Protein 4M5E (pdb70)

Sequence (405 aa):
TATSDLIESLISYSWDDWQVTRQEARRVIAAIRNDNVPDATIAALDKSGSLIKLFQRVGPPELARSLIASIAGRTTMQRYQARNALIRSLINNPLGTQTDNWIYFPTITFFDICADLADAAGRLGFAAAGATGVASQAIQQGPFSGVGATGVNPTDLPSIAFGDQLKLLNKDPATVTKYSNPLGDLGAYLSQLSPQDKLNQAQTLVGQPISTLFPDAYPGNPPSRAKVMMSAAARKYDLTPQLIGAIILAEQRDQTRDEDAKKDYQAAVSIKSANTSIGLGQVVVSTAIKYELFTDLLGQPVRRGLSRKAVATLLASDEFNIFATARYIRYVANLASQQDLRKLPKTRGAFPSIDLRAYAGNPRRNWPRDNVRALASEYTSRRPWDDNLSPGWPMFVDDAYATFLDLEHH

Structure (mmCIF, N/CA/C/O backbone):
data_4M5E
#
_entry.id   4M5E
#
_cell.length_a   166.995
_cell.length_b   70.128
_cell.length_c   41.940
_cell.angle_alpha   90.00
_cell.angle_beta   90.52
_cell.angle_gamma   90.00
#
_symmetry.space_group_name_H-M   'C 1 2 1'
#
loop_
_entity.id
_entity.type
_entity.pdbx_description
1 polymer 'Uncharacterized protein'
2 non-polymer GLYCEROL
3 non-polymer 'CADMIUM ION'
4 non-polymer 'CALCIUM ION'
5 water water
#
loop_
_atom_site.group_PDB
_atom_site.id
_atom_site.type_symbol
_atom_site.label_atom_id
_atom_site.label_alt_id
_atom_site.label_comp_id
_atom_site.label_asym_id
_atom_site.label_entity_id
_atom_site.label_seq_id
_atom_site.pdbx_PDB_ins_code
_atom_site.Cartn_x
_atom_site.Cartn_y
_atom_site.Cartn_z
_atom_site.occupancy
_atom_site.B_iso_or_equiv
_atom_site.auth_seq_id
_atom_site.auth_comp_id
_atom_site.auth_asym_id
_atom_site.auth_atom_id
_atom_site.pdbx_PDB_model_num
ATOM 1 N N . THR A 1 2 ? 24.276 75.375 18.071 1.00 22.33 2 THR A N 1
ATOM 2 C CA . THR A 1 2 ? 25.348 75.401 17.082 1.00 18.39 2 THR A CA 1
ATOM 3 C C . THR A 1 2 ? 25.766 73.978 16.736 1.00 16.67 2 THR A C 1
ATOM 4 O O . THR A 1 2 ? 25.376 73.031 17.423 1.00 19.71 2 THR A O 1
ATOM 8 N N . ALA A 1 3 ? 26.570 73.830 15.688 1.00 18.57 3 ALA A N 1
ATOM 9 C CA . ALA A 1 3 ? 27.068 72.517 15.302 1.00 19.56 3 ALA A CA 1
ATOM 10 C C . ALA A 1 3 ? 27.868 71.928 16.468 1.00 19.20 3 ALA A C 1
ATOM 11 O O . ALA A 1 3 ? 27.822 70.725 16.735 1.00 19.50 3 ALA A O 1
ATOM 13 N N . THR A 1 4 ? 28.576 72.791 17.187 1.00 21.21 4 THR A N 1
ATOM 14 C CA . THR A 1 4 ? 29.388 72.342 18.312 1.00 18.35 4 THR A CA 1
ATOM 15 C C . THR A 1 4 ? 28.539 71.911 19.503 1.00 18.13 4 THR A C 1
ATOM 16 O O . THR A 1 4 ? 28.808 70.874 20.114 1.00 16.60 4 THR A O 1
ATOM 20 N N . SER A 1 5 ? 27.513 72.686 19.845 1.00 17.29 5 SER A N 1
ATOM 21 C CA . SER A 1 5 ? 26.662 72.283 20.956 1.00 17.52 5 SER A CA 1
ATOM 22 C C . SER A 1 5 ? 25.926 70.992 20.614 1.00 17.94 5 SER A C 1
ATOM 23 O O . SER A 1 5 ? 25.733 70.158 21.488 1.00 17.69 5 SER A O 1
ATOM 26 N N . ASP A 1 6 ? 25.538 70.828 19.342 1.00 18.30 6 ASP A N 1
ATOM 27 C CA . ASP A 1 6 ? 24.873 69.597 18.889 1.00 20.02 6 ASP A CA 1
ATOM 28 C C . ASP A 1 6 ? 25.753 68.393 19.221 1.00 15.08 6 ASP A C 1
ATOM 29 O O . ASP A 1 6 ? 25.291 67.397 19.781 1.00 15.68 6 ASP A O 1
ATOM 34 N N . LEU A 1 7 ? 27.027 68.483 18.849 1.00 15.85 7 LEU A N 1
ATOM 35 C CA . LEU A 1 7 ? 27.974 67.396 19.039 1.00 14.84 7 LEU A CA 1
ATOM 36 C C . LEU A 1 7 ? 28.220 67.155 20.527 1.00 15.24 7 LEU A C 1
ATOM 37 O O . LEU A 1 7 ? 28.230 66.014 20.983 1.00 15.28 7 LEU A O 1
ATOM 42 N N . ILE A 1 8 ? 28.437 68.230 21.279 1.00 13.83 8 ILE A N 1
ATOM 43 C CA . ILE A 1 8 ? 28.706 68.092 22.712 1.00 16.41 8 ILE A CA 1
ATOM 44 C C . ILE A 1 8 ? 27.537 67.426 23.434 1.00 15.86 8 ILE A C 1
ATOM 45 O O . ILE A 1 8 ? 27.745 66.510 24.237 1.00 16.13 8 ILE A O 1
ATOM 50 N N . GLU A 1 9 ? 26.314 67.853 23.128 1.00 15.80 9 GLU A N 1
ATOM 51 C CA . GLU A 1 9 ? 25.149 67.235 23.747 1.00 16.91 9 GLU A CA 1
ATOM 52 C C . GLU A 1 9 ? 25.137 65.733 23.478 1.00 16.33 9 GLU A C 1
ATOM 53 O O . GLU A 1 9 ? 24.867 64.938 24.380 1.00 17.57 9 GLU A O 1
ATOM 59 N N . SER A 1 10 ? 25.478 65.333 22.254 1.00 15.12 10 SER A N 1
ATOM 60 C CA . SER A 1 10 ? 25.540 63.911 21.948 1.00 15.08 10 SER A CA 1
ATOM 61 C C . SER A 1 10 ? 26.640 63.200 22.727 1.00 16.29 10 SER A C 1
ATOM 62 O O . SER A 1 10 ? 26.409 62.141 23.298 1.00 15.90 10 SER A O 1
ATOM 65 N N . LEU A 1 11 ? 27.838 63.786 22.735 1.00 16.35 11 LEU A N 1
ATOM 66 C CA . LEU A 1 11 ? 28.988 63.181 23.403 1.00 13.74 11 LEU A CA 1
ATOM 67 C C . LEU A 1 11 ? 28.807 62.935 24.892 1.00 14.38 11 LEU A C 1
ATOM 68 O O . LEU A 1 11 ? 29.316 61.947 25.411 1.00 16.92 11 LEU A O 1
ATOM 73 N N . ILE A 1 12 ? 28.091 63.820 25.578 1.00 15.23 12 ILE A N 1
ATOM 74 C CA . ILE A 1 12 ? 27.962 63.673 27.029 1.00 16.51 12 ILE A CA 1
ATOM 75 C C . ILE A 1 12 ? 26.685 62.934 27.436 1.00 19.20 12 ILE A C 1
ATOM 76 O O . ILE A 1 12 ? 26.435 62.751 28.623 1.00 21.00 12 ILE A O 1
ATOM 81 N N . SER A 1 13 ? 25.878 62.519 26.463 1.00 17.65 13 SER A N 1
ATOM 82 C CA . SER A 1 13 ? 24.605 61.861 26.776 1.00 18.31 13 SER A CA 1
ATOM 83 C C . SER A 1 13 ? 24.765 60.392 27.164 1.00 20.10 13 SER A C 1
ATOM 84 O O . SER A 1 13 ? 25.776 59.778 26.906 1.00 23.58 13 SER A O 1
ATOM 87 N N . TYR A 1 14 ? 23.740 59.819 27.786 1.00 26.31 14 TYR A N 1
ATOM 88 C CA . TYR A 1 14 ? 23.756 58.396 28.137 1.00 27.44 14 TYR A CA 1
ATOM 89 C C . TYR A 1 14 ? 22.720 57.608 27.310 1.00 30.49 14 TYR A C 1
ATOM 90 O O . TYR A 1 14 ? 21.813 58.207 26.736 1.00 35.68 14 TYR A O 1
ATOM 99 N N . SER A 1 15 ? 22.839 56.278 27.271 1.00 30.43 15 SER A N 1
ATOM 100 C CA . SER A 1 15 ? 21.940 55.442 26.454 1.00 31.27 15 SER A CA 1
ATOM 101 C C . SER A 1 15 ? 21.686 54.046 27.052 1.00 40.05 15 SER A C 1
ATOM 102 O O . SER A 1 15 ? 21.993 53.807 28.224 1.00 33.52 15 SER A O 1
ATOM 105 N N . TRP A 1 16 ? 21.133 53.131 26.247 1.00 39.72 16 TRP A N 1
ATOM 106 C CA . TRP A 1 16 ? 20.959 51.738 26.676 1.00 40.52 16 TRP A CA 1
ATOM 107 C C . TRP A 1 16 ? 22.307 51.215 27.097 1.00 41.84 16 TRP A C 1
ATOM 108 O O . TRP A 1 16 ? 22.481 50.703 28.204 1.00 40.73 16 TRP A O 1
ATOM 119 N N . ASP A 1 17 ? 23.246 51.315 26.165 1.00 39.75 17 ASP A N 1
ATOM 120 C CA . ASP A 1 17 ? 24.656 51.255 26.472 1.00 43.68 17 ASP A CA 1
ATOM 121 C C . ASP A 1 17 ? 24.993 52.654 26.955 1.00 33.14 17 ASP A C 1
ATOM 122 O O . ASP A 1 17 ? 24.107 53.451 27.258 1.00 41.53 17 ASP A O 1
ATOM 127 N N . ASP A 1 18 ? 26.270 52.964 27.004 1.00 40.88 18 ASP A N 1
ATOM 128 C CA . ASP A 1 18 ? 26.715 54.305 27.347 1.00 32.79 18 ASP A CA 1
ATOM 129 C C . ASP A 1 18 ? 26.238 54.937 28.659 1.00 29.10 18 ASP A C 1
ATOM 130 O O . ASP A 1 18 ? 25.379 55.822 28.692 1.00 26.28 18 ASP A O 1
ATOM 135 N N . TRP A 1 19 ? 26.863 54.480 29.731 1.00 24.98 19 TRP A N 1
ATOM 136 C CA . TRP A 1 19 ? 26.581 54.956 31.070 1.00 23.59 19 TRP A CA 1
ATOM 137 C C . TRP A 1 19 ? 27.681 55.852 31.631 1.00 20.52 19 TRP A C 1
ATOM 138 O O . TRP A 1 19 ? 27.777 56.056 32.847 1.00 22.07 19 TRP A O 1
ATOM 149 N N . GLN A 1 20 ? 28.534 56.372 30.763 1.00 20.69 20 GLN A N 1
ATOM 150 C CA . GLN A 1 20 ? 29.612 57.223 31.229 1.00 21.49 20 GLN A CA 1
ATOM 151 C C . GLN A 1 20 ? 30.161 58.085 30.112 1.00 21.62 20 GLN A C 1
ATOM 152 O O . GLN A 1 20 ? 30.123 57.715 28.925 1.00 21.05 20 GLN A O 1
ATOM 158 N N . VAL A 1 21 ? 30.660 59.252 30.493 1.00 19.42 21 VAL A N 1
ATOM 159 C CA . VAL A 1 21 ? 31.433 60.070 29.582 1.00 19.14 21 VAL A CA 1
ATOM 160 C C . VAL A 1 21 ? 32.886 59.623 29.714 1.00 22.02 21 VAL A C 1
ATOM 161 O O . VAL A 1 21 ? 33.531 59.842 30.745 1.00 23.95 21 VAL A O 1
ATOM 165 N N . THR A 1 22 ? 33.387 58.944 28.687 1.00 19.44 22 THR A N 1
ATOM 166 C CA . THR A 1 22 ? 34.703 58.338 28.749 1.00 21.24 22 THR A CA 1
ATOM 167 C C . THR A 1 22 ? 35.757 59.403 28.558 1.00 21.73 22 THR A C 1
ATOM 168 O O . THR A 1 22 ? 35.447 60.538 28.174 1.00 20.62 22 THR A O 1
ATOM 172 N N . ARG A 1 23 ? 37.007 59.036 28.815 1.00 22.82 23 ARG A N 1
ATOM 173 C CA . ARG A 1 23 ? 38.102 59.956 28.590 1.00 22.36 23 ARG A CA 1
ATOM 174 C C . ARG A 1 23 ? 38.152 60.370 27.125 1.00 21.23 23 ARG A C 1
ATOM 175 O O . ARG A 1 23 ? 38.410 61.533 26.819 1.00 22.01 23 ARG A O 1
ATOM 183 N N . GLN A 1 24 ? 37.874 59.446 26.211 1.00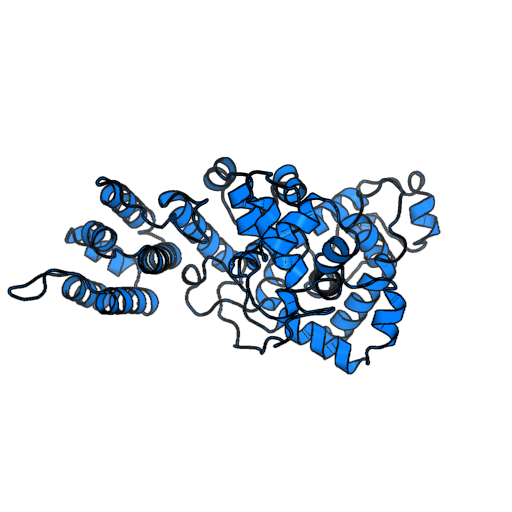 22.22 24 GLN A N 1
ATOM 184 C CA . GLN A 1 24 ? 37.912 59.833 24.802 1.00 24.12 24 GLN A CA 1
ATOM 185 C C . GLN A 1 24 ? 36.760 60.768 24.400 1.00 20.73 24 GLN A C 1
ATOM 186 O O . GLN A 1 24 ? 36.958 61.678 23.597 1.00 20.49 24 GLN A O 1
ATOM 192 N N . GLU A 1 25 ? 35.564 60.538 24.936 1.00 17.94 25 GLU A N 1
ATOM 193 C CA . GLU A 1 25 ? 34.458 61.444 24.689 1.00 17.02 25 GLU A CA 1
ATOM 194 C C . GLU A 1 25 ? 34.782 62.835 25.244 1.00 17.22 25 GLU A C 1
ATOM 195 O O . GLU A 1 25 ? 34.556 63.841 24.581 1.00 15.85 25 GLU A O 1
ATOM 201 N N . ALA A 1 26 ? 35.355 62.892 26.449 1.00 17.03 26 ALA A N 1
ATOM 202 C CA . ALA A 1 26 ? 35.746 64.175 27.020 1.00 17.71 26 ALA A CA 1
ATOM 203 C C . ALA A 1 26 ? 36.786 64.878 26.139 1.00 16.96 26 ALA A C 1
ATOM 204 O O . ALA A 1 26 ? 36.710 66.087 25.913 1.00 17.28 26 ALA A O 1
ATOM 206 N N . ARG A 1 27 ? 37.758 64.125 25.634 1.00 16.15 27 ARG A N 1
ATOM 207 C CA . ARG A 1 27 ? 38.750 64.710 24.749 1.00 20.45 27 ARG A CA 1
ATOM 208 C C . ARG A 1 27 ? 38.074 65.282 23.502 1.00 17.08 27 ARG A C 1
ATOM 209 O O . ARG A 1 27 ? 38.436 66.363 23.033 1.00 17.87 27 ARG A O 1
ATOM 217 N N . ARG A 1 28 ? 37.072 64.576 22.981 1.00 15.99 28 ARG A N 1
ATOM 218 C CA . ARG A 1 28 ? 36.363 65.077 21.804 1.00 17.69 28 ARG A CA 1
ATOM 219 C C . ARG A 1 28 ? 35.589 66.353 22.117 1.00 15.80 28 ARG A C 1
ATOM 220 O O . ARG A 1 28 ? 35.536 67.275 21.299 1.00 16.71 28 ARG A O 1
ATOM 228 N N . VAL A 1 29 ? 34.994 66.411 23.302 1.00 15.40 29 VAL A N 1
ATOM 229 C CA . VAL A 1 29 ? 34.302 67.609 23.727 1.00 15.18 29 VAL A CA 1
ATOM 230 C C . VAL A 1 29 ? 35.264 68.786 23.798 1.00 14.60 29 VAL A C 1
ATOM 231 O O . VAL A 1 29 ? 34.975 69.867 23.303 1.00 15.90 29 VAL A O 1
ATOM 235 N N . ILE A 1 30 ? 36.402 68.569 24.451 1.00 16.04 30 ILE A N 1
ATOM 236 C CA . ILE A 1 30 ? 37.393 69.622 24.584 1.00 16.94 30 ILE A CA 1
ATOM 237 C C . ILE A 1 30 ? 37.866 70.097 23.207 1.00 15.57 30 ILE A C 1
ATOM 238 O O . ILE A 1 30 ? 37.934 71.302 22.951 1.00 17.36 30 ILE A O 1
ATOM 243 N N . ALA A 1 31 ? 38.184 69.160 22.317 1.00 15.90 31 ALA A N 1
ATOM 244 C CA . ALA A 1 31 ? 38.614 69.545 20.974 1.00 18.46 31 ALA A CA 1
ATOM 245 C C . ALA A 1 31 ? 37.524 70.325 20.230 1.00 19.44 31 ALA A C 1
ATOM 246 O O . ALA A 1 31 ? 37.810 71.280 19.492 1.00 18.81 31 ALA A O 1
ATOM 248 N N . ALA A 1 32 ? 36.269 69.925 20.416 1.00 18.03 32 ALA A N 1
ATOM 249 C CA . ALA A 1 32 ? 35.173 70.634 19.772 1.00 18.25 32 ALA A CA 1
ATOM 250 C C . ALA A 1 32 ? 35.070 72.072 20.279 1.00 16.96 32 ALA A C 1
ATOM 251 O O . ALA A 1 32 ? 34.880 72.999 19.491 1.00 18.90 32 ALA A O 1
ATOM 253 N N . ILE A 1 33 ? 35.209 72.259 21.590 1.00 16.93 33 ILE A N 1
ATOM 254 C CA . ILE A 1 33 ? 35.180 73.596 22.172 1.00 16.65 33 ILE A CA 1
ATOM 255 C C . ILE A 1 33 ? 36.295 74.459 21.573 1.00 19.49 33 ILE A C 1
ATOM 256 O O . ILE A 1 33 ? 36.081 75.618 21.217 1.00 19.98 33 ILE A O 1
ATOM 261 N N . ARG A 1 34 ? 37.485 73.884 21.458 1.00 17.95 34 ARG A N 1
ATOM 262 C CA . ARG A 1 34 ? 38.639 74.631 20.979 1.00 18.72 34 ARG A CA 1
ATOM 263 C C . ARG A 1 34 ? 38.582 74.932 19.477 1.00 23.03 34 ARG A C 1
ATOM 264 O O . ARG A 1 34 ? 39.161 75.926 19.015 1.00 24.66 34 ARG A O 1
ATOM 272 N N . ASN A 1 35 ? 37.881 74.085 18.726 1.00 19.87 35 ASN A N 1
ATOM 273 C CA . ASN A 1 35 ? 37.781 74.228 17.275 1.00 21.65 35 ASN A CA 1
ATOM 274 C C . ASN A 1 35 ? 36.605 75.109 16.852 1.00 24.76 35 ASN A C 1
ATOM 275 O O . ASN A 1 35 ? 36.457 75.439 15.668 1.00 27.11 35 ASN A O 1
ATOM 280 N N . ASP A 1 36 ? 35.782 75.484 17.829 1.00 20.21 36 ASP A N 1
ATOM 281 C CA . ASP A 1 36 ? 34.499 76.162 17.611 1.00 21.22 36 ASP A CA 1
ATOM 282 C C . ASP A 1 36 ? 34.676 77.604 17.132 1.00 25.60 36 ASP A C 1
ATOM 283 O O . ASP A 1 36 ? 35.447 78.365 17.718 1.00 26.34 36 ASP A O 1
ATOM 288 N N . ASN A 1 37 ? 33.971 77.980 16.067 1.00 24.55 37 ASN A N 1
ATOM 289 C CA . ASN A 1 37 ? 34.023 79.360 15.582 1.00 27.36 37 ASN A CA 1
ATOM 290 C C . ASN A 1 37 ? 33.031 80.303 16.263 1.00 26.02 37 ASN A C 1
ATOM 291 O O . ASN A 1 37 ? 33.133 81.524 16.125 1.00 28.60 37 ASN A O 1
ATOM 296 N N . VAL A 1 38 ? 32.080 79.742 17.004 1.00 22.65 38 VAL A N 1
ATOM 297 C CA . VAL A 1 38 ? 31.087 80.543 17.715 1.00 22.19 38 VAL A CA 1
ATOM 298 C C . VAL A 1 38 ? 30.946 80.115 19.180 1.00 24.28 38 VAL A C 1
ATOM 299 O O . VAL A 1 38 ? 29.887 79.685 19.615 1.00 21.94 38 VAL A O 1
ATOM 303 N N . PRO A 1 39 ? 32.030 80.245 19.958 1.00 20.75 39 PRO A N 1
ATOM 304 C CA . PRO A 1 39 ? 31.993 79.706 21.325 1.00 21.25 39 PRO A CA 1
ATOM 305 C C . PRO A 1 39 ? 30.921 80.292 22.255 1.00 23.96 39 PRO A C 1
ATOM 306 O O . PRO A 1 39 ? 30.372 79.545 23.058 1.00 22.71 39 PRO A O 1
ATOM 310 N N . ASP A 1 40 ? 30.636 81.590 22.181 1.00 24.50 40 ASP A N 1
ATOM 311 C CA . ASP A 1 40 ? 29.607 82.164 23.042 1.00 24.74 40 ASP A CA 1
ATOM 312 C C . ASP A 1 40 ? 28.247 81.548 22.711 1.00 22.65 40 ASP A C 1
ATOM 313 O O . ASP A 1 40 ? 27.490 81.183 23.602 1.00 22.16 40 ASP A O 1
ATOM 318 N N . ALA A 1 41 ? 27.949 81.440 21.420 1.00 22.73 41 ALA A N 1
ATOM 319 C CA . ALA A 1 41 ? 26.692 80.849 20.969 1.00 24.52 41 ALA A CA 1
ATOM 320 C C . ALA A 1 41 ? 26.562 79.412 21.457 1.00 24.00 41 ALA A C 1
ATOM 321 O O . ALA A 1 41 ? 25.479 78.967 21.864 1.00 23.35 41 ALA A O 1
ATOM 323 N N . THR A 1 42 ? 27.676 78.686 21.430 1.00 20.49 42 THR A N 1
ATOM 324 C CA . THR A 1 42 ? 27.673 77.303 21.880 1.00 19.78 42 THR A CA 1
ATOM 325 C C . THR A 1 42 ? 27.350 77.192 23.370 1.00 21.64 42 THR A C 1
ATOM 326 O O . THR A 1 42 ? 26.541 76.356 23.785 1.00 19.15 42 THR A O 1
ATOM 330 N N . ILE A 1 43 ? 27.990 78.030 24.179 1.00 20.64 43 ILE A N 1
ATOM 331 C CA . ILE A 1 43 ? 27.728 78.043 25.610 1.00 19.91 43 ILE A CA 1
ATOM 332 C C . ILE A 1 43 ? 26.279 78.436 25.906 1.00 23.48 43 ILE A C 1
ATOM 333 O O . ILE A 1 43 ? 25.631 77.818 26.734 1.00 22.42 43 ILE A O 1
ATOM 338 N N . ALA A 1 44 ? 25.775 79.448 25.207 1.00 24.43 44 ALA A N 1
ATOM 339 C CA . ALA A 1 44 ? 24.380 79.853 25.347 1.00 25.91 44 ALA A CA 1
ATOM 340 C C . ALA A 1 44 ? 23.428 78.689 25.088 1.00 23.83 44 ALA A C 1
ATOM 341 O O . ALA A 1 44 ? 22.486 78.471 25.849 1.00 24.22 44 ALA A O 1
ATOM 343 N N . ALA A 1 45 ? 23.688 77.949 24.014 1.00 24.07 45 ALA A N 1
ATOM 344 C CA . ALA A 1 45 ? 22.843 76.817 23.632 1.00 21.86 45 ALA A CA 1
ATOM 345 C C . ALA A 1 45 ? 22.877 75.711 24.674 1.00 25.10 45 ALA A C 1
ATOM 346 O O . ALA A 1 45 ? 21.838 75.150 25.031 1.00 25.55 45 ALA A O 1
ATOM 348 N N . LEU A 1 46 ? 24.073 75.394 25.165 1.00 20.51 46 LEU A N 1
ATOM 349 C CA . LEU A 1 46 ? 24.213 74.360 26.181 1.00 20.98 46 LEU A CA 1
ATOM 350 C C . LEU A 1 46 ? 23.491 74.738 27.468 1.00 23.29 46 LEU A C 1
ATOM 351 O O . LEU A 1 46 ? 22.855 73.901 28.102 1.00 25.81 46 LEU A O 1
ATOM 356 N N . ASP A 1 47 ? 23.593 76.005 27.852 1.00 24.71 47 ASP A N 1
ATOM 357 C CA . ASP A 1 47 ? 22.934 76.480 29.060 1.00 27.37 47 ASP A CA 1
ATOM 358 C C . ASP A 1 47 ? 21.418 76.405 28.892 1.00 29.22 47 ASP A C 1
ATOM 359 O O . ASP A 1 47 ? 20.703 75.951 29.788 1.00 28.97 47 ASP A O 1
ATOM 364 N N . LYS A 1 48 ? 20.928 76.825 27.730 1.00 26.46 48 LYS A N 1
ATOM 365 C CA . LYS A 1 48 ? 19.488 76.830 27.477 1.00 29.81 48 LYS A CA 1
ATOM 366 C C . LYS A 1 48 ? 18.879 75.425 27.551 1.00 31.29 48 LYS A C 1
ATOM 367 O O . LYS A 1 48 ? 17.720 75.265 27.938 1.00 32.58 48 LYS A O 1
ATOM 373 N N . SER A 1 49 ? 19.656 74.410 27.177 1.00 28.43 49 SER A N 1
ATOM 374 C CA . SER A 1 49 ? 19.166 73.029 27.148 1.00 23.79 49 SER A CA 1
ATOM 375 C C . SER A 1 49 ? 19.422 72.300 28.466 1.00 24.92 49 SER A C 1
ATOM 376 O O . SER A 1 49 ? 19.122 71.108 28.594 1.00 28.79 49 SER A O 1
ATOM 379 N N . GLY A 1 50 ? 19.978 73.014 29.440 1.00 25.11 50 GLY A N 1
ATOM 380 C CA . GLY A 1 50 ? 20.340 72.427 30.717 1.00 27.46 50 GLY A CA 1
ATOM 381 C C . GLY A 1 50 ? 21.542 71.499 30.641 1.00 30.25 50 GLY A C 1
ATOM 382 O O . GLY A 1 50 ? 21.771 70.693 31.545 1.00 35.04 50 GLY A O 1
ATOM 383 N N . SER A 1 51 ? 22.320 71.614 29.571 1.00 24.33 51 SER A N 1
ATOM 384 C CA . SER A 1 51 ? 23.445 70.703 29.337 1.00 22.92 51 SER A CA 1
ATOM 385 C C . SER A 1 51 ? 24.780 71.236 29.843 1.00 24.58 51 SER A C 1
ATOM 386 O O . SER A 1 51 ? 25.758 70.497 29.905 1.00 22.32 51 SER A O 1
ATOM 389 N N . LEU A 1 52 ? 24.824 72.516 30.193 1.00 23.64 52 LEU A N 1
ATOM 390 C CA . LEU A 1 52 ? 26.083 73.128 30.618 1.00 24.05 52 LEU A CA 1
ATOM 391 C C . LEU A 1 52 ? 26.550 72.583 31.972 1.00 20.90 52 LEU A C 1
ATOM 392 O O . LEU A 1 52 ? 27.707 72.184 32.131 1.00 20.93 52 LEU A O 1
ATOM 397 N N . ILE A 1 53 ? 25.651 72.545 32.954 1.00 22.08 53 ILE A N 1
ATOM 398 C CA . ILE A 1 53 ? 26.022 71.994 34.256 1.00 19.10 53 ILE A CA 1
ATOM 399 C C . ILE A 1 53 ? 26.406 70.512 34.129 1.00 21.10 53 ILE A C 1
ATOM 400 O O . ILE A 1 53 ? 27.378 70.055 34.742 1.00 21.78 53 ILE A O 1
ATOM 405 N N . LYS A 1 54 ? 25.656 69.778 33.309 1.00 22.20 54 LYS A N 1
ATOM 406 C CA . LYS A 1 54 ? 25.950 68.371 33.053 1.00 22.82 54 LYS A CA 1
ATOM 407 C C . LYS A 1 54 ? 27.332 68.186 32.438 1.00 20.70 54 LYS A C 1
ATOM 408 O O . LYS A 1 54 ? 28.042 67.236 32.764 1.00 20.37 54 LYS A O 1
ATOM 414 N N . LEU A 1 55 ? 27.696 69.084 31.532 1.00 20.11 55 LEU A N 1
ATOM 415 C CA . LEU A 1 55 ? 29.017 69.047 30.912 1.00 18.56 55 LEU A CA 1
ATOM 416 C C . LEU A 1 55 ? 30.115 69.114 31.973 1.00 19.19 55 LEU A C 1
ATOM 417 O O . LEU A 1 55 ? 31.050 68.309 31.981 1.00 19.09 55 LEU A O 1
ATOM 422 N N . PHE A 1 56 ? 29.998 70.072 32.882 1.00 19.89 56 PHE A N 1
ATOM 423 C CA . PHE A 1 56 ? 31.035 70.237 33.896 1.00 19.81 56 PHE A CA 1
ATOM 424 C C . PHE A 1 56 ? 31.053 69.053 34.864 1.00 19.97 56 PHE A C 1
ATOM 425 O O . PHE A 1 56 ? 32.116 68.579 35.258 1.00 23.29 56 PHE A O 1
ATOM 433 N N . GLN A 1 57 ? 29.879 68.543 35.214 1.00 18.64 57 GLN A N 1
ATOM 434 C CA . GLN A 1 57 ? 29.813 67.423 36.148 1.00 21.12 57 GLN A CA 1
ATOM 435 C C . GLN A 1 57 ? 30.338 66.116 35.579 1.00 20.41 57 GLN A C 1
ATOM 436 O O . GLN A 1 57 ? 30.897 65.290 36.307 1.00 27.11 57 GLN A O 1
ATOM 442 N N . ARG A 1 58 ? 30.146 65.926 34.276 1.00 21.02 58 ARG A N 1
ATOM 443 C CA . ARG A 1 58 ? 30.387 64.623 33.653 1.00 21.66 58 ARG A CA 1
ATOM 444 C C . ARG A 1 58 ? 31.788 64.440 33.117 1.00 21.30 58 ARG A C 1
ATOM 445 O O . ARG A 1 58 ? 32.204 63.314 32.842 1.00 24.79 58 ARG A O 1
ATOM 453 N N . VAL A 1 59 ? 32.521 65.540 32.969 1.00 21.95 59 VAL A N 1
ATOM 454 C CA . VAL A 1 59 ? 33.922 65.451 32.571 1.00 24.14 59 VAL A CA 1
ATOM 455 C C . VAL A 1 59 ? 34.767 65.328 33.840 1.00 31.56 59 VAL A C 1
ATOM 456 O O . VAL A 1 59 ? 35.054 66.311 34.523 1.00 30.29 59 VAL A O 1
ATOM 460 N N . GLY A 1 60 ? 35.141 64.094 34.157 1.00 38.11 60 GLY A N 1
ATOM 461 C CA . GLY A 1 60 ? 35.545 63.742 35.510 1.00 39.53 60 GLY A CA 1
ATOM 462 C C . GLY A 1 60 ? 37.003 63.879 35.906 1.00 36.75 60 GLY A C 1
ATOM 463 O O . GLY A 1 60 ? 37.316 64.550 36.894 1.00 46.93 60 GLY A O 1
ATOM 464 N N . PRO A 1 61 ? 37.912 63.238 35.158 1.00 35.34 61 PRO A N 1
ATOM 465 C CA . PRO A 1 61 ? 39.295 63.258 35.641 1.00 30.29 61 PRO A CA 1
ATOM 466 C C . PRO A 1 61 ? 39.778 64.698 35.695 1.00 28.82 61 PRO A C 1
ATOM 467 O O . PRO A 1 61 ? 39.546 65.437 34.749 1.00 24.32 61 PRO A O 1
ATOM 471 N N . PRO A 1 62 ? 40.415 65.103 36.800 1.00 28.31 62 PRO A N 1
ATOM 472 C CA . PRO A 1 62 ? 40.872 66.489 36.922 1.00 25.73 62 PRO A CA 1
ATOM 473 C C . PRO A 1 62 ? 41.689 66.983 35.729 1.00 22.65 62 PRO A C 1
ATOM 474 O O . PRO A 1 62 ? 41.554 68.155 35.384 1.00 23.61 62 PRO A O 1
ATOM 478 N N . GLU A 1 63 ? 42.524 66.145 35.120 1.00 21.16 63 GLU A N 1
ATOM 479 C CA . GLU A 1 63 ? 43.333 66.633 34.008 1.00 22.70 63 GLU A CA 1
ATOM 480 C C . GLU A 1 63 ? 42.443 67.049 32.840 1.00 21.61 63 GLU A C 1
ATOM 481 O O . GLU A 1 63 ? 42.740 68.002 32.129 1.00 21.32 63 GLU A O 1
ATOM 487 N N . LEU A 1 64 ? 41.325 66.356 32.657 1.00 20.09 64 LEU A N 1
ATOM 488 C CA . LEU A 1 64 ? 40.418 66.719 31.578 1.00 19.64 64 LEU A CA 1
ATOM 489 C C . LEU A 1 64 ? 39.502 67.867 31.985 1.00 18.68 64 LEU A C 1
ATOM 490 O O . LEU A 1 64 ? 39.162 68.711 31.166 1.00 19.25 64 LEU A O 1
ATOM 495 N N . ALA A 1 65 ? 39.095 67.898 33.250 1.00 17.99 65 ALA A N 1
ATOM 496 C CA . ALA A 1 65 ? 38.359 69.040 33.774 1.00 18.45 65 ALA A CA 1
ATOM 497 C C . ALA A 1 65 ? 39.149 70.341 33.568 1.00 17.97 65 ALA A C 1
ATOM 498 O O . ALA A 1 65 ? 38.578 71.369 33.185 1.00 18.55 65 ALA A O 1
ATOM 500 N N . ARG A 1 66 ? 40.449 70.297 33.843 1.00 19.57 66 ARG A N 1
ATOM 501 C CA . ARG A 1 66 ? 41.297 71.470 33.629 1.00 17.28 66 ARG A CA 1
ATOM 502 C C . ARG A 1 66 ? 41.259 71.935 32.178 1.00 14.99 66 ARG A C 1
ATOM 503 O O . ARG A 1 66 ? 41.073 73.119 31.902 1.00 16.43 66 ARG A O 1
ATOM 511 N N . SER A 1 67 ? 41.440 71.005 31.251 1.00 18.02 67 SER A N 1
ATOM 512 C CA . SER A 1 67 ? 41.414 71.345 29.826 1.00 17.31 67 SER A CA 1
ATOM 513 C C . SER A 1 67 ? 40.071 71.938 29.421 1.00 17.06 67 SER A C 1
ATOM 514 O O . SER A 1 67 ? 40.005 72.945 28.704 1.00 16.85 67 SER A O 1
ATOM 517 N N . LEU A 1 68 ? 38.993 71.305 29.881 1.00 15.11 68 LEU A N 1
ATOM 518 C CA . LEU A 1 68 ? 37.644 71.781 29.587 1.00 16.53 68 LEU A CA 1
ATOM 519 C C . LEU A 1 68 ? 37.399 73.191 30.114 1.00 15.99 68 LEU A C 1
ATOM 520 O O . LEU A 1 68 ? 36.935 74.080 29.390 1.00 15.77 68 LEU A O 1
ATOM 525 N N . ILE A 1 69 ? 37.711 73.396 31.391 1.00 16.88 69 ILE A N 1
ATOM 526 C CA . ILE A 1 69 ? 37.429 74.663 32.039 1.00 14.67 69 ILE A CA 1
ATOM 527 C C . ILE A 1 69 ? 38.318 75.771 31.486 1.00 15.53 69 ILE A C 1
ATOM 528 O O . ILE A 1 69 ? 37.856 76.874 31.236 1.00 16.33 69 ILE A O 1
ATOM 533 N N . ALA A 1 70 ? 39.598 75.472 31.300 1.00 16.14 70 ALA A N 1
ATOM 534 C CA . ALA A 1 70 ? 40.510 76.462 30.725 1.00 16.22 70 ALA A CA 1
ATOM 535 C C . ALA A 1 70 ? 40.047 76.857 29.320 1.00 16.00 70 ALA A C 1
ATOM 536 O O . ALA A 1 70 ? 40.061 78.031 28.958 1.00 17.23 70 ALA A O 1
ATOM 538 N N . SE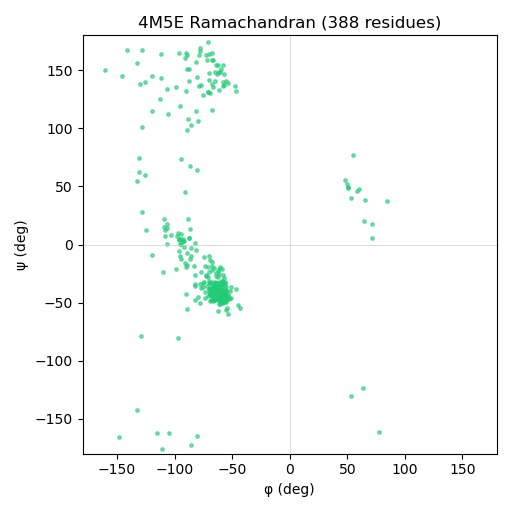R A 1 71 ? 39.621 75.871 28.533 1.00 15.97 71 SER A N 1
ATOM 539 C CA . SER A 1 71 ? 39.166 76.140 27.169 1.00 17.12 71 SER A CA 1
ATOM 540 C C . SER A 1 71 ? 37.908 77.008 27.156 1.00 17.09 71 SER A C 1
ATOM 541 O O . SER A 1 71 ? 37.829 77.998 26.423 1.00 20.33 71 SER A O 1
ATOM 544 N N . ILE A 1 72 ? 36.931 76.655 27.985 1.00 15.11 72 ILE A N 1
ATOM 545 C CA . ILE A 1 72 ? 35.699 77.424 28.023 1.00 17.29 72 ILE A CA 1
ATOM 546 C C . ILE A 1 72 ? 35.939 78.834 28.558 1.00 20.50 72 ILE A C 1
ATOM 547 O O . ILE A 1 72 ? 35.450 79.808 27.989 1.00 20.88 72 ILE A O 1
ATOM 552 N N . ALA A 1 73 ? 36.702 78.952 29.641 1.00 20.04 73 ALA A N 1
ATOM 553 C CA . ALA A 1 73 ? 37.018 80.271 30.175 1.00 18.99 73 ALA A CA 1
ATOM 554 C C . ALA A 1 73 ? 37.758 81.110 29.129 1.00 21.86 73 ALA A C 1
ATOM 555 O O . ALA A 1 73 ? 37.490 82.301 28.968 1.00 24.72 73 ALA A O 1
ATOM 557 N N . GLY A 1 74 ? 38.672 80.475 28.403 1.00 20.79 74 GLY A N 1
ATOM 558 C CA . GLY A 1 74 ? 39.485 81.167 27.420 1.00 23.45 74 GLY A CA 1
ATOM 559 C C . GLY A 1 74 ? 38.692 81.669 26.223 1.00 32.10 74 GLY A C 1
ATOM 560 O O . GLY A 1 74 ? 38.960 82.766 25.719 1.00 33.19 74 GLY A O 1
ATOM 561 N N . ARG A 1 75 ? 37.714 80.878 25.776 1.00 25.01 75 ARG A N 1
ATOM 562 C CA . ARG A 1 75 ? 36.999 81.154 24.523 1.00 26.46 75 ARG A CA 1
ATOM 563 C C . ARG A 1 75 ? 35.772 82.056 24.717 1.00 25.39 75 ARG A C 1
ATOM 564 O O . ARG A 1 75 ? 35.260 82.619 23.748 1.00 29.07 75 ARG A O 1
ATOM 572 N N . THR A 1 76 ? 35.292 82.185 25.951 1.00 21.16 76 THR A N 1
ATOM 573 C CA . THR A 1 76 ? 34.047 82.921 26.186 1.00 22.88 76 THR A CA 1
ATOM 574 C C . THR A 1 76 ? 34.261 84.410 26.423 1.00 25.16 76 THR A C 1
ATOM 575 O O . THR A 1 76 ? 35.311 84.836 26.910 1.00 26.12 76 THR A O 1
ATOM 579 N N . THR A 1 77 ? 33.255 85.194 26.054 1.00 25.27 77 THR A N 1
ATOM 580 C CA . THR A 1 77 ? 33.223 86.624 26.316 1.00 28.69 77 THR A CA 1
ATOM 581 C C . THR A 1 77 ? 31.892 86.976 26.967 1.00 30.00 77 THR A C 1
ATOM 582 O O . THR A 1 77 ? 31.798 87.139 28.183 1.00 27.55 77 THR A O 1
ATOM 586 N N . MET A 1 78 ? 30.852 87.064 26.146 1.00 25.98 78 MET A N 1
ATOM 587 C CA . MET A 1 78 ? 29.532 87.448 26.624 1.00 28.88 78 MET A CA 1
ATOM 588 C C . MET A 1 78 ? 28.873 86.375 27.493 1.00 26.49 78 MET A C 1
ATOM 589 O O . MET A 1 78 ? 27.994 86.680 28.293 1.00 30.09 78 MET A O 1
ATOM 594 N N . GLN A 1 79 ? 29.293 85.122 27.328 1.00 29.59 79 GLN A N 1
ATOM 595 C CA . GLN A 1 79 ? 28.709 84.013 28.095 1.00 25.36 79 GLN A CA 1
ATOM 596 C C . GLN A 1 79 ? 29.626 83.569 29.235 1.00 27.08 79 GLN A C 1
ATOM 597 O O . GLN A 1 79 ? 29.374 82.561 29.892 1.00 28.61 79 GLN A O 1
ATOM 603 N N . ARG A 1 80 ? 30.682 84.344 29.459 1.00 25.17 80 ARG A N 1
ATOM 604 C CA . ARG A 1 80 ? 31.635 84.134 30.549 1.00 28.82 80 ARG A CA 1
ATOM 605 C C . ARG A 1 80 ? 30.915 83.831 31.876 1.00 28.48 80 ARG A C 1
ATOM 606 O O . ARG A 1 80 ? 31.188 82.821 32.534 1.00 27.04 80 ARG A O 1
ATOM 614 N N . TYR A 1 81 ? 29.970 84.685 32.254 1.00 25.64 81 TYR A N 1
ATOM 615 C CA . TYR A 1 81 ? 29.269 84.551 33.533 1.00 29.15 81 TYR A CA 1
ATOM 616 C C . TYR A 1 81 ? 28.391 83.305 33.604 1.00 26.86 81 TYR A C 1
ATOM 617 O O . TYR A 1 81 ? 28.300 82.666 34.652 1.00 21.83 81 TYR A O 1
ATOM 626 N N . GLN A 1 82 ? 27.730 82.977 32.496 1.00 25.29 82 GLN A N 1
ATOM 627 C CA . GLN A 1 82 ? 26.899 81.772 32.436 1.00 28.06 82 GLN A CA 1
ATOM 628 C C . GLN A 1 82 ? 27.747 80.524 32.655 1.00 22.05 82 GLN A C 1
ATOM 629 O O . GLN A 1 82 ? 27.371 79.614 33.399 1.00 21.41 82 GLN A O 1
ATOM 635 N N . ALA A 1 83 ? 28.909 80.482 32.014 1.00 21.87 83 ALA A N 1
ATOM 636 C CA . ALA A 1 83 ? 29.800 79.344 32.193 1.00 22.16 83 ALA A CA 1
ATOM 637 C C . ALA A 1 83 ? 30.272 79.240 33.642 1.00 20.29 83 ALA A C 1
ATOM 638 O O . ALA A 1 83 ? 30.305 78.145 34.223 1.00 17.99 83 ALA A O 1
ATOM 640 N N . ARG A 1 84 ? 30.657 80.376 34.218 1.00 17.99 84 ARG A N 1
ATOM 641 C CA . ARG A 1 84 ? 31.176 80.399 35.579 1.00 17.98 84 ARG A CA 1
ATOM 642 C C . ARG A 1 84 ? 30.095 79.924 36.553 1.00 17.25 84 ARG A C 1
ATOM 643 O O . ARG A 1 84 ? 30.365 79.114 37.440 1.00 18.12 84 ARG A O 1
ATOM 651 N N . ASN A 1 85 ? 28.885 80.443 36.372 1.00 19.83 85 ASN A N 1
ATOM 652 C CA . ASN A 1 85 ? 27.758 80.061 37.216 1.00 21.06 85 ASN A CA 1
ATOM 653 C C . ASN A 1 85 ? 27.445 78.573 37.110 1.00 19.38 85 ASN A C 1
ATOM 654 O O . ASN A 1 85 ? 27.192 77.920 38.123 1.00 19.46 85 ASN A O 1
ATOM 659 N N . ALA A 1 86 ? 27.500 78.027 35.898 1.00 19.28 86 ALA A N 1
ATOM 660 C CA . ALA A 1 86 ? 27.230 76.601 35.716 1.00 19.23 86 ALA A CA 1
ATOM 661 C C . ALA A 1 86 ? 28.323 75.766 36.362 1.00 20.35 86 ALA A C 1
ATOM 662 O O . ALA A 1 86 ? 28.053 74.724 36.954 1.00 20.48 86 ALA A O 1
ATOM 664 N N . LEU A 1 87 ? 29.572 76.216 36.239 1.00 18.04 87 LEU A N 1
ATOM 665 C CA . LEU A 1 87 ? 30.672 75.531 36.901 1.00 16.80 87 LEU A CA 1
ATOM 666 C C . LEU A 1 87 ? 30.445 75.513 38.414 1.00 18.93 87 LEU A C 1
ATOM 667 O O . LEU A 1 87 ? 30.567 74.473 39.063 1.00 18.48 87 LEU A O 1
ATOM 672 N N . ILE A 1 88 ? 30.114 76.666 38.981 1.00 18.40 88 ILE A N 1
ATOM 673 C CA . ILE A 1 88 ? 29.842 76.724 40.409 1.00 19.34 88 ILE A CA 1
ATOM 674 C C . ILE A 1 88 ? 28.743 75.737 40.831 1.00 18.80 88 ILE A C 1
ATOM 675 O O . ILE A 1 88 ? 28.925 74.982 41.786 1.00 20.50 88 ILE A O 1
ATOM 680 N N . ARG A 1 89 ? 27.636 75.722 40.100 1.00 19.57 89 ARG A N 1
ATOM 681 C CA . ARG A 1 89 ? 26.521 74.831 40.447 1.00 19.67 89 ARG A CA 1
ATOM 682 C C . ARG A 1 89 ? 26.967 73.378 40.328 1.00 21.45 89 ARG A C 1
ATOM 683 O O . ARG A 1 89 ? 26.545 72.519 41.099 1.00 22.31 89 ARG A O 1
ATOM 691 N N . SER A 1 90 ? 27.855 73.106 39.377 1.00 18.87 90 SER A N 1
ATOM 692 C CA . SER A 1 90 ? 28.284 71.735 39.106 1.00 19.66 90 SER A CA 1
ATOM 693 C C . SER A 1 90 ? 29.095 71.129 40.242 1.00 21.27 90 SER A C 1
ATOM 694 O O . SER A 1 90 ? 29.197 69.908 40.338 1.00 26.31 90 SER A O 1
ATOM 697 N N . LEU A 1 91 ? 29.683 71.979 41.084 1.00 21.29 91 LEU A N 1
ATOM 698 C CA . LEU A 1 91 ? 30.566 71.525 42.157 1.00 20.81 91 LEU A CA 1
ATOM 699 C C . LEU A 1 91 ? 29.829 71.173 43.452 1.00 23.29 91 LEU A C 1
ATOM 700 O O . LEU A 1 91 ? 30.449 70.861 44.466 1.00 22.19 91 LEU A O 1
ATOM 705 N N . ILE A 1 92 ? 28.504 71.209 43.414 1.00 23.06 92 ILE A N 1
ATOM 706 C CA . ILE A 1 92 ? 27.717 70.977 44.628 1.00 20.92 92 ILE A CA 1
ATOM 707 C C . ILE A 1 92 ? 27.981 69.609 45.270 1.00 21.88 92 ILE A C 1
ATOM 708 O O . ILE A 1 92 ? 27.895 69.477 46.487 1.00 23.53 92 ILE A O 1
ATOM 713 N N . ASN A 1 93 ? 28.309 68.587 44.484 1.00 23.61 93 ASN A N 1
ATOM 714 C CA . ASN A 1 93 ? 28.635 67.291 45.091 1.00 22.28 93 ASN A CA 1
ATOM 715 C C . ASN A 1 93 ? 30.121 67.146 45.453 1.00 33.49 93 ASN A C 1
ATOM 716 O O . ASN A 1 93 ? 30.637 66.031 45.589 1.00 29.21 93 ASN A O 1
ATOM 721 N N . ASN A 1 94 ? 30.790 68.290 45.599 1.00 31.52 94 ASN A N 1
ATOM 722 C CA . ASN A 1 94 ? 32.141 68.358 46.170 1.00 36.17 94 ASN A CA 1
ATOM 723 C C . ASN A 1 94 ? 33.224 67.578 45.435 1.00 37.49 94 ASN A C 1
ATOM 724 O O . ASN A 1 94 ? 34.003 66.861 46.066 1.00 41.75 94 ASN A O 1
ATOM 729 N N . PRO A 1 95 ? 33.296 67.722 44.104 1.00 31.60 95 PRO A N 1
ATOM 730 C CA . PRO A 1 95 ? 34.359 67.027 43.365 1.00 29.82 95 PRO A CA 1
ATOM 731 C C . PRO A 1 95 ? 35.725 67.607 43.708 1.00 34.40 95 PRO A C 1
ATOM 732 O O . PRO A 1 95 ? 35.810 68.694 44.277 1.00 32.67 95 PRO A O 1
ATOM 736 N N . LEU A 1 96 ? 36.786 66.892 43.358 1.00 35.77 96 LEU A N 1
ATOM 737 C CA . LEU A 1 96 ? 38.122 67.450 43.484 1.00 37.92 96 LEU A CA 1
ATOM 738 C C . LEU A 1 96 ? 38.221 68.636 42.537 1.00 36.78 96 LEU A C 1
ATOM 739 O O . LEU A 1 96 ? 38.979 69.582 42.767 1.00 28.87 96 LEU A O 1
ATOM 744 N N . GLY A 1 97 ? 37.427 68.581 41.474 1.00 30.15 97 GLY A N 1
ATOM 745 C CA . GLY A 1 97 ? 37.475 69.585 40.435 1.00 31.40 97 GLY A CA 1
ATOM 746 C C . GLY A 1 97 ? 38.823 69.560 39.762 1.00 32.27 97 GLY A C 1
ATOM 747 O O . GLY A 1 97 ? 39.271 68.527 39.258 1.00 30.39 97 GLY A O 1
ATOM 748 N N . THR A 1 98 ? 39.491 70.705 39.773 1.00 24.28 98 THR A N 1
ATOM 749 C CA . THR A 1 98 ? 40.763 70.829 39.108 1.00 23.22 98 THR A CA 1
ATOM 750 C C . THR A 1 98 ? 41.904 70.873 40.123 1.00 20.38 98 THR A C 1
ATOM 751 O O . THR A 1 98 ? 43.058 70.973 39.744 1.00 21.20 98 THR A O 1
ATOM 755 N N . GLN A 1 99 ? 41.573 70.785 41.408 1.00 20.36 99 GLN A N 1
ATOM 756 C CA . GLN A 1 99 ? 42.571 71.027 42.451 1.00 20.54 99 GLN A CA 1
ATOM 757 C C . GLN A 1 99 ? 43.379 69.784 42.808 1.00 19.28 99 GLN A C 1
ATOM 758 O O . GLN A 1 99 ? 43.278 69.250 43.915 1.00 24.12 99 GLN A O 1
ATOM 764 N N . THR A 1 100 ? 44.196 69.337 41.860 1.00 19.53 100 THR A N 1
ATOM 765 C CA . THR A 1 100 ? 45.067 68.185 42.067 1.00 21.69 100 THR A CA 1
ATOM 766 C C . THR A 1 100 ? 46.406 68.421 41.400 1.00 23.87 100 THR A C 1
ATOM 767 O O . THR A 1 100 ? 46.546 69.339 40.591 1.00 22.77 100 THR A O 1
ATOM 771 N N . ASP A 1 101 ? 47.384 67.579 41.728 1.00 24.68 101 ASP A N 1
ATOM 772 C CA . ASP A 1 101 ? 48.686 67.605 41.072 1.00 28.00 101 ASP A CA 1
ATOM 773 C C . ASP A 1 101 ? 49.321 68.991 41.104 1.00 26.45 101 ASP A C 1
ATOM 774 O O . ASP A 1 101 ? 49.383 69.631 42.154 1.00 24.63 101 ASP A O 1
ATOM 779 N N . ASN A 1 102 ? 49.786 69.456 39.948 1.00 24.18 102 ASN A N 1
ATOM 780 C CA . ASN A 1 102 ? 50.469 70.744 39.866 1.00 21.43 102 ASN A CA 1
ATOM 781 C C . ASN A 1 102 ? 49.561 71.891 40.303 1.00 20.67 102 ASN A C 1
ATOM 782 O O . ASN A 1 102 ? 50.033 72.974 40.631 1.00 20.99 102 ASN A O 1
ATOM 787 N N . TRP A 1 103 ? 48.253 71.647 40.301 1.00 19.40 103 TRP A N 1
ATOM 788 C CA . TRP A 1 103 ? 47.264 72.700 40.505 1.00 18.71 103 TRP A CA 1
ATOM 789 C C . TRP A 1 103 ? 46.570 72.584 41.865 1.00 18.55 103 TRP A C 1
ATOM 790 O O . TRP A 1 103 ? 45.493 73.127 42.077 1.00 20.90 103 TRP A O 1
ATOM 801 N N . ILE A 1 104 ? 47.224 71.904 42.798 1.00 19.58 104 ILE A N 1
ATOM 802 C CA . ILE A 1 104 ? 46.622 71.650 44.104 1.00 20.15 104 ILE A CA 1
ATOM 803 C C . ILE A 1 104 ? 46.477 72.927 44.948 1.00 20.53 104 ILE A C 1
ATOM 804 O O . ILE A 1 104 ? 45.756 72.951 45.948 1.00 22.35 104 ILE A O 1
ATOM 809 N N . TYR A 1 105 ? 47.138 74.000 44.522 1.00 20.21 105 TYR A N 1
ATOM 810 C CA . TYR A 1 105 ? 47.071 75.271 45.241 1.00 19.67 105 TYR A CA 1
ATOM 811 C C . TYR A 1 105 ? 46.045 76.239 44.676 1.00 19.14 105 TYR A C 1
ATOM 812 O O . TYR A 1 105 ? 45.914 77.365 45.158 1.00 22.01 105 TYR A O 1
ATOM 821 N N . PHE A 1 106 ? 45.280 75.785 43.679 1.00 18.23 106 PHE A N 1
ATOM 822 C CA . PHE A 1 106 ? 44.226 76.610 43.096 1.00 19.17 106 PHE A CA 1
ATOM 823 C C . PHE A 1 106 ? 42.863 75.939 43.263 1.00 21.07 106 PHE A C 1
ATOM 824 O O . PHE A 1 106 ? 42.630 74.873 42.701 1.00 21.30 106 PHE A O 1
ATOM 832 N N . PRO A 1 107 ? 41.966 76.563 44.037 1.00 19.68 107 PRO A N 1
ATOM 833 C CA . PRO A 1 107 ? 40.587 76.060 44.067 1.00 18.25 107 PRO A CA 1
ATOM 834 C C . PRO A 1 107 ? 40.023 76.082 42.655 1.00 18.40 107 PRO A C 1
ATOM 835 O O . PRO A 1 107 ? 40.455 76.880 41.823 1.00 18.89 107 PRO A O 1
ATOM 839 N N . THR A 1 108 ? 39.045 75.223 42.390 1.00 18.67 108 THR A N 1
ATOM 840 C CA . THR A 1 108 ? 38.513 75.093 41.037 1.00 18.48 108 THR A CA 1
ATOM 841 C C . THR A 1 108 ? 37.992 76.413 40.459 1.00 18.69 108 THR A C 1
ATOM 842 O O . THR A 1 108 ? 38.254 76.726 39.292 1.00 17.20 108 THR A O 1
ATOM 846 N N . ILE A 1 109 ? 37.252 77.193 41.241 1.00 18.41 109 ILE A N 1
ATOM 847 C CA . ILE A 1 109 ? 36.745 78.460 40.718 1.00 18.47 109 ILE A CA 1
ATOM 848 C C . ILE A 1 109 ? 37.894 79.453 40.475 1.00 20.15 109 ILE A C 1
ATOM 849 O O . ILE A 1 109 ? 37.850 80.256 39.538 1.00 17.18 109 ILE A O 1
ATOM 854 N N . THR A 1 110 ? 38.934 79.375 41.300 1.00 18.28 110 THR A N 1
ATOM 855 C CA . THR A 1 110 ? 40.127 80.191 41.096 1.00 17.70 110 THR A CA 1
ATOM 856 C C . THR A 1 110 ? 40.822 79.780 39.802 1.00 19.29 110 THR A C 1
ATOM 857 O O . THR A 1 110 ? 41.301 80.630 39.055 1.00 17.76 110 THR A O 1
ATOM 861 N N . PHE A 1 111 ? 40.867 78.479 39.530 1.00 16.61 111 PHE A N 1
ATOM 862 C CA . PHE A 1 111 ? 41.418 78.000 38.259 1.00 14.83 111 PHE A CA 1
ATOM 863 C C . PHE A 1 111 ? 40.667 78.614 37.071 1.00 15.38 111 PHE A C 1
ATOM 864 O O . PHE A 1 111 ? 41.279 79.135 36.139 1.00 15.86 111 PHE A O 1
ATOM 872 N N . PHE A 1 112 ? 39.337 78.579 37.102 1.00 15.14 112 PHE A N 1
ATOM 873 C CA . PHE A 1 112 ? 38.544 79.231 36.073 1.00 14.01 112 PHE A CA 1
ATOM 874 C C . PHE A 1 112 ? 38.896 80.720 35.955 1.00 15.42 112 PHE A C 1
ATOM 875 O O . PHE A 1 112 ? 39.091 81.241 34.847 1.00 16.04 112 PHE A O 1
ATOM 883 N N . ASP A 1 113 ? 38.947 81.403 37.097 1.00 17.33 113 ASP A N 1
ATOM 884 C CA . ASP A 1 113 ? 39.176 82.847 37.107 1.00 17.46 113 ASP A CA 1
ATOM 885 C C . ASP A 1 113 ? 40.579 83.206 36.605 1.00 17.41 113 ASP A C 1
ATOM 886 O O . ASP A 1 113 ? 40.756 84.236 35.956 1.00 17.95 113 ASP A O 1
ATOM 891 N N . ILE A 1 114 ? 41.565 82.368 36.909 1.00 16.69 114 ILE A N 1
ATOM 892 C CA . ILE A 1 114 ? 42.918 82.594 36.405 1.00 14.35 114 ILE A CA 1
ATOM 893 C C . ILE A 1 114 ? 42.910 82.458 34.888 1.00 17.74 114 ILE A C 1
ATOM 894 O O . ILE A 1 114 ? 43.493 83.281 34.176 1.00 15.86 114 ILE A O 1
ATOM 899 N N . CYS A 1 115 ? 42.240 81.426 34.384 1.00 16.24 115 CYS A N 1
ATOM 900 C CA . CYS A 1 115 ? 42.209 81.205 32.938 1.00 14.74 115 CYS A CA 1
ATOM 901 C C . CYS A 1 115 ? 41.478 82.328 32.210 1.00 15.01 115 CYS A C 1
ATOM 902 O O . CYS A 1 115 ? 41.895 82.734 31.124 1.00 17.53 115 CYS A O 1
ATOM 905 N N . ALA A 1 116 ? 40.403 82.829 32.811 1.00 15.51 116 ALA A N 1
ATOM 906 C CA . ALA A 1 116 ? 39.642 83.932 32.237 1.00 17.04 116 ALA A CA 1
ATOM 907 C C . ALA A 1 116 ? 40.498 85.199 32.176 1.00 17.39 116 ALA A C 1
ATOM 908 O O . ALA A 1 116 ? 40.566 85.870 31.146 1.00 16.31 116 ALA A O 1
ATOM 910 N N . ASP A 1 117 ? 41.181 85.501 33.274 1.00 16.83 117 ASP A N 1
ATOM 911 C CA . ASP A 1 117 ? 42.017 86.690 33.332 1.00 17.08 117 ASP A CA 1
ATOM 912 C C . ASP A 1 117 ? 43.206 86.579 32.396 1.00 16.92 117 ASP A C 1
ATOM 913 O O . ASP A 1 117 ? 43.563 87.546 31.716 1.00 16.27 117 ASP A O 1
ATOM 918 N N . LEU A 1 118 ? 43.802 85.394 32.341 1.00 15.32 118 LEU A N 1
ATOM 919 C CA . LEU A 1 118 ? 44.964 85.170 31.486 1.00 17.15 118 LEU A CA 1
ATOM 920 C C . LEU A 1 118 ? 44.596 85.277 30.008 1.00 16.41 118 LEU A C 1
ATOM 921 O O . LEU A 1 118 ? 45.294 85.940 29.227 1.00 16.24 118 LEU A O 1
ATOM 926 N N . ALA A 1 119 ? 43.493 84.642 29.618 1.00 15.30 119 ALA A N 1
ATOM 927 C CA . ALA A 1 119 ? 43.055 84.728 28.232 1.00 15.41 119 ALA A CA 1
ATOM 928 C C . ALA A 1 119 ? 42.784 86.189 27.864 1.00 15.47 119 ALA A C 1
ATOM 929 O O . ALA A 1 119 ? 43.146 86.640 26.778 1.00 16.87 119 ALA A O 1
ATOM 931 N N . ASP A 1 120 ? 42.128 86.916 28.762 1.00 16.48 120 ASP A N 1
ATOM 932 C CA . ASP A 1 120 ? 41.807 88.313 28.494 1.00 17.52 120 ASP A CA 1
ATOM 933 C C . ASP A 1 120 ? 43.078 89.147 28.364 1.00 18.29 120 ASP A C 1
ATOM 934 O O . ASP A 1 120 ? 43.177 89.989 27.473 1.00 19.13 120 ASP A O 1
ATOM 939 N N . ALA A 1 121 ? 44.027 88.919 29.272 1.00 17.25 121 ALA A N 1
ATOM 940 C CA . ALA A 1 121 ? 45.328 89.606 29.227 1.00 17.09 121 ALA A CA 1
ATOM 941 C C . ALA A 1 121 ? 46.063 89.279 27.937 1.00 17.07 121 ALA A C 1
ATOM 942 O O . ALA A 1 121 ? 46.625 90.168 27.270 1.00 17.04 121 ALA A O 1
ATOM 944 N N . ALA A 1 122 ? 46.089 88.001 27.581 1.00 15.68 122 ALA A N 1
ATOM 945 C CA . ALA A 1 122 ? 46.774 87.574 26.364 1.00 15.31 122 ALA A CA 1
ATOM 946 C C . ALA A 1 122 ? 46.184 88.257 25.133 1.00 18.58 122 ALA A C 1
ATOM 947 O O . ALA A 1 122 ? 46.902 88.683 24.233 1.00 18.45 122 ALA A O 1
ATOM 949 N N . GLY A 1 123 ? 44.864 88.377 25.108 1.00 18.70 123 GLY A N 1
ATOM 950 C CA . GLY A 1 123 ? 44.210 89.063 24.009 1.00 20.83 123 GLY A CA 1
ATOM 951 C C . GLY A 1 123 ? 44.532 90.549 23.981 1.00 20.29 123 GLY A C 1
ATOM 952 O O . GLY A 1 123 ? 44.887 91.096 22.936 1.00 24.87 123 GLY A O 1
ATOM 953 N N . ARG A 1 124 ? 44.396 91.197 25.130 1.00 17.06 124 ARG A N 1
ATOM 954 C CA . ARG A 1 124 ? 44.576 92.640 25.258 1.00 18.12 124 ARG A CA 1
ATOM 955 C C . ARG A 1 124 ? 46.029 93.056 24.988 1.00 19.30 124 ARG A C 1
ATOM 956 O O . ARG A 1 124 ? 46.299 94.065 24.326 1.00 20.17 124 ARG A O 1
ATOM 964 N N . LEU A 1 125 ? 46.967 92.265 25.497 1.00 17.01 125 LEU A N 1
ATOM 965 C CA . LEU A 1 125 ? 48.390 92.630 25.453 1.00 15.52 125 LEU A CA 1
ATOM 966 C C . LEU A 1 125 ? 49.124 92.004 24.283 1.00 18.50 125 LEU A C 1
ATOM 967 O O . LEU A 1 125 ? 50.300 92.289 24.055 1.00 17.91 125 LEU A O 1
ATOM 972 N N . G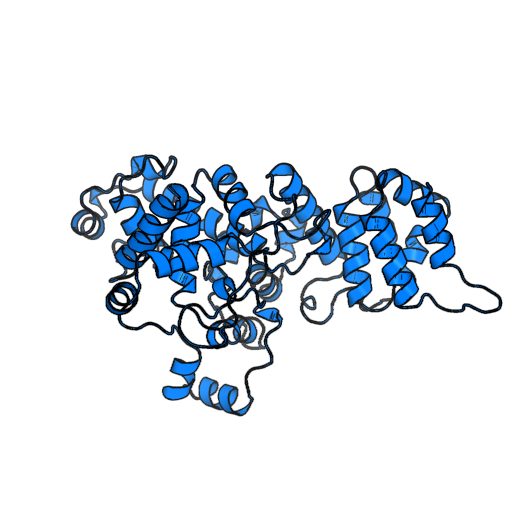LY A 1 126 ? 48.442 91.146 23.534 1.00 19.00 126 GLY A N 1
ATOM 973 C CA . GLY A 1 126 ? 49.002 90.641 22.287 1.00 18.28 126 GLY A CA 1
ATOM 974 C C . GLY A 1 126 ? 49.930 89.442 22.359 1.00 17.89 126 GLY A C 1
ATOM 975 O O . GLY A 1 126 ? 50.905 89.351 21.603 1.00 24.27 126 GLY A O 1
ATOM 976 N N . PHE A 1 127 ? 49.634 88.496 23.243 1.00 15.88 127 PHE A N 1
ATOM 977 C CA . PHE A 1 127 ? 50.388 87.251 23.272 1.00 14.53 127 PHE A CA 1
ATOM 978 C C . PHE A 1 127 ? 49.504 86.005 23.241 1.00 15.45 127 PHE A C 1
ATOM 979 O O . PHE A 1 127 ? 49.904 84.945 23.700 1.00 19.66 127 PHE A O 1
ATOM 987 N N . ALA A 1 128 ? 48.324 86.130 22.640 1.00 18.09 128 ALA A N 1
ATOM 988 C CA . ALA A 1 128 ? 47.428 84.980 22.519 1.00 19.52 128 ALA A CA 1
ATOM 989 C C . ALA A 1 128 ? 47.858 84.031 21.402 1.00 22.17 128 ALA A C 1
ATOM 990 O O . ALA A 1 128 ? 47.698 82.819 21.525 1.00 22.30 128 ALA A O 1
ATOM 992 N N . ALA A 1 129 ? 48.422 84.585 20.327 1.00 23.26 129 ALA A N 1
ATOM 993 C CA . ALA A 1 129 ? 48.722 83.823 19.109 1.00 24.66 129 ALA A CA 1
ATOM 994 C C . ALA A 1 129 ? 49.811 82.763 19.257 1.00 23.11 129 ALA A C 1
ATOM 995 O O . ALA A 1 129 ? 50.857 83.013 19.857 1.00 24.13 129 ALA A O 1
ATOM 997 N N . ALA A 1 130 ? 49.577 81.594 18.663 1.00 22.25 130 ALA A N 1
ATOM 998 C CA . ALA A 1 130 ? 50.457 80.430 18.808 1.00 23.09 130 ALA A CA 1
ATOM 999 C C . ALA A 1 130 ? 51.850 80.603 18.224 1.00 30.82 130 ALA A C 1
ATOM 1000 O O . ALA A 1 130 ? 52.017 81.182 17.152 1.00 32.30 130 ALA A O 1
ATOM 1002 N N . GLY A 1 131 ? 52.843 80.075 18.934 1.00 27.18 131 GLY A N 1
ATOM 1003 C CA . GLY A 1 131 ? 54.211 80.061 18.442 1.00 26.59 131 GLY A CA 1
ATOM 1004 C C . GLY A 1 131 ? 54.558 78.736 17.781 1.00 34.09 131 GLY A C 1
ATOM 1005 O O . GLY A 1 131 ? 53.853 77.728 17.946 1.00 31.88 131 GLY A O 1
ATOM 1006 N N . ALA A 1 132 ? 55.653 78.732 17.028 1.00 33.13 132 ALA A N 1
ATOM 1007 C CA . ALA A 1 132 ? 56.115 77.522 16.366 1.00 34.36 132 ALA A CA 1
ATOM 1008 C C . ALA A 1 132 ? 56.705 76.569 17.395 1.00 38.20 132 ALA A C 1
ATOM 1009 O O . ALA A 1 132 ? 57.006 76.970 18.519 1.00 34.26 132 ALA A O 1
ATOM 1011 N N . THR A 1 133 ? 56.859 75.303 17.027 1.00 40.57 133 THR A N 1
ATOM 1012 C CA . THR A 1 133 ? 57.564 74.381 17.906 1.00 43.47 133 THR A CA 1
ATOM 1013 C C . THR A 1 133 ? 59.070 74.569 17.729 1.00 46.14 133 THR A C 1
ATOM 1014 O O . THR A 1 133 ? 59.769 73.670 17.259 1.00 50.72 133 THR A O 1
ATOM 1018 N N . GLY A 1 134 ? 59.555 75.760 18.082 1.00 45.17 134 GLY A N 1
ATOM 1019 C CA . GLY A 1 134 ? 60.983 76.023 18.124 1.00 43.22 134 GLY A CA 1
ATOM 1020 C C . GLY A 1 134 ? 61.590 75.025 19.084 1.00 39.29 134 GLY A C 1
ATOM 1021 O O . GLY A 1 134 ? 60.997 74.727 20.119 1.00 39.63 134 GLY A O 1
ATOM 1022 N N . VAL A 1 135 ? 62.760 74.500 18.745 1.00 39.09 135 VAL A N 1
ATOM 1023 C CA . VAL A 1 135 ? 63.317 73.365 19.474 1.00 42.77 135 VAL A CA 1
ATOM 1024 C C . VAL A 1 135 ? 63.972 73.729 20.806 1.00 38.03 135 VAL A C 1
ATOM 1025 O O . VAL A 1 135 ? 64.721 74.702 20.911 1.00 37.09 135 VAL A O 1
ATOM 1029 N N . ALA A 1 136 ? 63.686 72.919 21.817 1.00 33.87 136 ALA A N 1
ATOM 1030 C CA . ALA A 1 136 ? 64.278 73.086 23.133 1.00 29.20 136 ALA A CA 1
ATOM 1031 C C . ALA A 1 136 ? 65.556 72.269 23.252 1.00 29.55 136 ALA A C 1
ATOM 1032 O O . ALA A 1 136 ? 65.783 71.329 22.483 1.00 36.63 136 ALA A O 1
ATOM 1034 N N . SER A 1 137 ? 66.391 72.627 24.221 1.00 27.86 137 SER A N 1
ATOM 1035 C CA . SER A 1 137 ? 67.576 71.836 24.538 1.00 27.31 137 SER A CA 1
ATOM 1036 C C . SER A 1 137 ? 67.199 70.502 25.184 1.00 33.04 137 SER A C 1
ATOM 1037 O O . SER A 1 137 ? 66.204 70.409 25.909 1.00 30.74 137 SER A O 1
ATOM 1040 N N . GLN A 1 138 ? 68.001 69.474 24.925 1.00 32.14 138 GLN A N 1
ATOM 1041 C CA . GLN A 1 138 ? 67.793 68.154 25.519 1.00 35.44 138 GLN A CA 1
ATOM 1042 C C . GLN A 1 138 ? 68.649 67.950 26.766 1.00 35.79 138 GLN A C 1
ATOM 1043 O O . GLN A 1 138 ? 68.664 66.866 27.348 1.00 38.53 138 GLN A O 1
ATOM 1049 N N . ALA A 1 139 ? 69.371 68.988 27.174 1.00 33.50 139 ALA A N 1
ATOM 1050 C CA . ALA A 1 139 ? 70.278 68.873 28.308 1.00 28.73 139 ALA A CA 1
ATOM 1051 C C . ALA A 1 139 ? 69.544 68.597 29.622 1.00 28.97 139 ALA A C 1
ATOM 1052 O O . ALA A 1 139 ? 68.408 69.045 29.817 1.00 29.68 139 ALA A O 1
ATOM 1054 N N . ILE A 1 140 ? 70.205 67.866 30.518 1.00 27.77 140 ILE A N 1
ATOM 1055 C CA . ILE A 1 140 ? 69.647 67.541 31.829 1.00 28.44 140 ILE A CA 1
ATOM 1056 C C . ILE A 1 140 ? 70.554 67.954 32.985 1.00 28.16 140 ILE A C 1
ATOM 1057 O O . ILE A 1 140 ? 70.225 67.736 34.152 1.00 31.47 140 ILE A O 1
ATOM 1062 N N A GLN A 1 141 ? 71.699 68.548 32.665 0.52 27.94 141 GLN A N 1
ATOM 1063 N N B GLN A 1 141 ? 71.703 68.541 32.663 0.48 27.95 141 GLN A N 1
ATOM 1064 C CA A GLN A 1 141 ? 72.609 69.011 33.703 0.52 27.44 141 GLN A CA 1
ATOM 1065 C CA B GLN A 1 141 ? 72.627 68.992 33.696 0.48 27.45 141 GLN A CA 1
ATOM 1066 C C A GLN A 1 141 ? 73.566 70.058 33.157 0.52 25.24 141 GLN A C 1
ATOM 1067 C C B GLN A 1 141 ? 73.556 70.069 33.155 0.48 25.25 141 GLN A C 1
ATOM 1068 O O A GLN A 1 141 ? 73.670 70.242 31.944 0.52 26.19 141 GLN A O 1
ATOM 1069 O O B GLN A 1 141 ? 73.637 70.277 31.945 0.48 26.18 141 GLN A O 1
ATOM 1080 N N . GLY A 1 142 ? 74.246 70.751 34.063 1.00 27.44 142 GLY A N 1
ATOM 1081 C CA . GLY A 1 142 ? 75.197 71.782 33.690 1.00 30.48 142 GLY A CA 1
ATOM 1082 C C . GLY A 1 142 ? 74.503 73.091 33.374 1.00 29.54 142 GLY A C 1
ATOM 1083 O O . GLY A 1 142 ? 73.273 73.171 33.396 1.00 24.37 142 GLY A O 1
ATOM 1084 N N . PRO A 1 143 ? 75.288 74.132 33.074 1.00 22.95 143 PRO A N 1
ATOM 1085 C CA . PRO A 1 143 ? 74.741 75.461 32.775 1.00 22.14 143 PRO A CA 1
ATOM 1086 C C . PRO A 1 143 ? 73.760 75.418 31.606 1.00 22.94 143 PRO A C 1
ATOM 1087 O O . PRO A 1 143 ? 73.897 74.611 30.695 1.00 21.82 143 PRO A O 1
ATOM 1091 N N . PHE A 1 144 ? 72.739 76.272 31.650 1.00 20.77 144 PHE A N 1
ATOM 1092 C CA . PHE A 1 144 ? 71.722 76.312 30.601 1.00 21.55 144 PHE A CA 1
ATOM 1093 C C . PHE A 1 144 ? 71.011 74.965 30.440 1.00 19.43 144 PHE A C 1
ATOM 1094 O O . PHE A 1 144 ? 70.813 74.497 29.317 1.00 20.54 144 PHE A O 1
ATOM 1102 N N . SER A 1 145 ? 70.614 74.366 31.571 1.00 21.58 145 SER A N 1
ATOM 1103 C CA . SER A 1 145 ? 69.814 73.136 31.545 1.00 19.82 145 SER A CA 1
ATOM 1104 C C . SER A 1 145 ? 68.515 73.248 32.338 1.00 21.21 145 SER A C 1
ATOM 1105 O O . SER A 1 145 ? 67.860 72.242 32.592 1.00 21.48 145 SER A O 1
ATOM 1108 N N . GLY A 1 146 ? 68.157 74.469 32.724 1.00 19.51 146 GLY A N 1
ATOM 1109 C CA . GLY A 1 146 ? 66.864 74.724 33.347 1.00 18.80 146 GLY A CA 1
ATOM 1110 C C . GLY A 1 146 ? 65.774 74.956 32.317 1.00 19.49 146 GLY A C 1
ATOM 1111 O O . GLY A 1 146 ? 65.992 74.799 31.116 1.00 19.37 146 GLY A O 1
ATOM 1112 N N . VAL A 1 147 ? 64.589 75.345 32.782 1.00 17.60 147 VAL A N 1
ATOM 1113 C CA . VAL A 1 147 ? 63.421 75.435 31.912 1.00 18.44 147 VAL A CA 1
ATOM 1114 C C . VAL A 1 147 ? 63.608 76.383 30.720 1.00 15.53 147 VAL A C 1
ATOM 1115 O O . VAL A 1 147 ? 63.063 76.153 29.647 1.00 16.68 147 VAL A O 1
ATOM 1119 N N . GLY A 1 148 ? 64.390 77.442 30.910 1.00 16.85 148 GLY A N 1
ATOM 1120 C CA . GLY A 1 148 ? 64.689 78.354 29.814 1.00 18.18 148 GLY A CA 1
ATOM 1121 C C . GLY A 1 148 ? 65.281 77.646 28.602 1.00 16.99 148 GLY A C 1
ATOM 1122 O O . GLY A 1 148 ? 64.905 77.921 27.464 1.00 17.57 148 GLY A O 1
ATOM 1123 N N . ALA A 1 149 ? 66.203 76.726 28.858 1.00 17.10 149 ALA A N 1
ATOM 1124 C CA . ALA A 1 149 ? 66.802 75.936 27.790 1.00 19.69 149 ALA A CA 1
ATOM 1125 C C . ALA A 1 149 ? 65.907 74.787 27.334 1.00 21.45 149 ALA A C 1
ATOM 1126 O O . ALA A 1 149 ? 65.727 74.583 26.137 1.00 21.29 149 ALA A O 1
ATOM 1128 N N . THR A 1 150 ? 65.330 74.059 28.290 1.00 20.18 150 THR A N 1
ATOM 1129 C CA . THR A 1 150 ? 64.720 72.758 27.998 1.00 22.82 150 THR A CA 1
ATOM 1130 C C . THR A 1 150 ? 63.201 72.740 27.808 1.00 23.07 150 THR A C 1
ATOM 1131 O O . THR A 1 150 ? 62.662 71.798 27.221 1.00 21.97 150 THR A O 1
ATOM 1135 N N . GLY A 1 151 ? 62.504 73.753 28.318 1.00 18.55 151 GLY A N 1
ATOM 1136 C CA . GLY A 1 151 ? 61.050 73.756 28.296 1.00 18.99 151 GLY A CA 1
ATOM 1137 C C . GLY A 1 151 ? 60.422 72.764 29.259 1.00 21.08 151 GLY A C 1
ATOM 1138 O O . GLY A 1 151 ? 59.193 72.599 29.255 1.00 22.94 151 GLY A O 1
ATOM 1139 N N . VAL A 1 152 ? 61.245 72.102 30.075 1.00 22.04 152 VAL A N 1
ATOM 1140 C CA . VAL A 1 152 ? 60.719 71.200 31.101 1.00 19.79 152 VAL A CA 1
ATOM 1141 C C . VAL A 1 152 ? 60.296 72.003 32.327 1.00 19.77 152 VAL A C 1
ATOM 1142 O O . VAL A 1 152 ? 61.122 72.609 32.998 1.00 20.24 152 VAL A O 1
ATOM 1146 N N . ASN A 1 153 ? 58.999 72.002 32.621 1.00 18.44 153 ASN A N 1
ATOM 1147 C CA . ASN A 1 153 ? 58.481 72.834 33.701 1.00 16.90 153 ASN A CA 1
ATOM 1148 C C . ASN A 1 153 ? 58.990 72.381 35.060 1.00 19.15 153 ASN A C 1
ATOM 1149 O O . ASN A 1 153 ? 58.992 71.186 35.355 1.00 19.98 153 ASN A O 1
ATOM 1154 N N . PRO A 1 154 ? 59.411 73.329 35.904 1.00 17.31 154 PRO A N 1
ATOM 1155 C CA . PRO A 1 154 ? 59.909 72.947 37.230 1.00 18.66 154 PRO A CA 1
ATOM 1156 C C . PRO A 1 154 ? 58.893 72.134 38.030 1.00 19.25 154 PRO A C 1
ATOM 1157 O O . PRO A 1 154 ? 59.283 71.275 38.820 1.00 21.25 154 PRO A O 1
ATOM 1161 N N . THR A 1 155 ? 57.604 72.397 37.828 1.00 18.58 155 THR A N 1
ATOM 1162 C CA . THR A 1 155 ? 56.573 71.682 38.578 1.00 20.03 155 THR A CA 1
ATOM 1163 C C . THR A 1 155 ? 56.379 70.240 38.104 1.00 20.76 155 THR A C 1
ATOM 1164 O O . THR A 1 155 ? 55.685 69.460 38.765 1.00 23.45 155 THR A O 1
ATOM 1168 N N . ASP A 1 156 ? 56.987 69.891 36.972 1.00 20.89 156 ASP A N 1
ATOM 1169 C CA . ASP A 1 156 ? 56.898 68.538 36.429 1.00 21.28 156 ASP A CA 1
ATOM 1170 C C . ASP A 1 156 ? 58.077 67.653 36.819 1.00 24.72 156 ASP A C 1
ATOM 1171 O O . ASP A 1 156 ? 58.066 66.450 36.554 1.00 27.28 156 ASP A O 1
ATOM 1176 N N . LEU A 1 157 ? 59.108 68.248 37.408 1.00 22.94 157 LEU A N 1
ATOM 1177 C CA . LEU A 1 157 ? 60.321 67.499 37.736 1.00 22.09 157 LEU A CA 1
ATOM 1178 C C . LEU A 1 157 ? 60.052 66.524 38.875 1.00 24.10 157 LEU A C 1
ATOM 1179 O O . LEU A 1 157 ? 59.308 66.841 39.809 1.00 24.87 157 LEU A O 1
ATOM 1184 N N . PRO A 1 158 ? 60.652 65.328 38.794 1.00 26.10 158 PRO A N 1
ATOM 1185 C CA . PRO A 1 158 ? 60.472 64.298 39.823 1.00 29.93 158 PRO A CA 1
ATOM 1186 C C . PRO A 1 158 ? 60.939 64.795 41.184 1.00 28.94 158 PRO A C 1
ATOM 1187 O O . PRO A 1 158 ? 61.838 65.636 41.254 1.00 26.67 158 PRO A O 1
ATOM 1191 N N . SER A 1 159 ? 60.337 64.285 42.254 1.00 29.63 159 SER A N 1
ATOM 1192 C CA . SER A 1 159 ? 60.791 64.628 43.592 1.00 32.03 159 SER A CA 1
ATOM 1193 C C . SER A 1 159 ? 62.283 64.337 43.698 1.00 32.11 159 SER A C 1
ATOM 1194 O O . SER A 1 159 ? 62.772 63.331 43.188 1.00 32.13 159 SER A O 1
ATOM 1197 N N . ILE A 1 160 ? 63.007 65.238 44.346 1.00 28.93 160 ILE A N 1
ATOM 1198 C CA . ILE A 1 160 ? 64.424 65.034 44.592 1.00 33.90 160 ILE A CA 1
ATOM 1199 C C . ILE A 1 160 ? 64.619 63.743 45.385 1.00 36.67 160 ILE A C 1
ATOM 1200 O O . ILE A 1 160 ? 63.865 63.463 46.318 1.00 38.75 160 ILE A O 1
ATOM 1205 N N . ALA A 1 161 ? 65.612 62.951 44.990 1.00 44.01 161 ALA A N 1
ATOM 1206 C CA . ALA A 1 161 ? 65.903 61.692 45.669 1.00 46.35 161 ALA A CA 1
ATOM 1207 C C . ALA A 1 161 ? 65.942 61.888 47.177 1.00 46.42 161 ALA A C 1
ATOM 1208 O O . ALA A 1 161 ? 66.515 62.862 47.669 1.00 47.29 161 ALA A O 1
ATOM 1210 N N . PHE A 1 162 ? 65.334 60.963 47.913 1.00 46.50 162 PHE A N 1
ATOM 1211 C CA . PHE A 1 162 ? 65.282 61.078 49.368 1.00 49.42 162 PHE A CA 1
ATOM 1212 C C . PHE A 1 162 ? 66.670 61.232 49.982 1.00 48.06 162 PHE A C 1
ATOM 1213 O O . PHE A 1 162 ? 66.858 62.012 50.916 1.00 48.53 162 PHE A O 1
ATOM 1221 N N . GLY A 1 163 ? 67.637 60.486 49.457 1.00 47.76 163 GLY A N 1
ATOM 1222 C CA . GLY A 1 163 ? 69.003 60.573 49.937 1.00 48.92 163 GLY A CA 1
ATOM 1223 C C . GLY A 1 163 ? 69.545 61.987 49.864 1.00 50.11 163 GLY A C 1
ATOM 1224 O O . GLY A 1 163 ? 70.272 62.429 50.749 1.00 49.87 163 GLY A O 1
ATOM 1225 N N . ASP A 1 164 ? 69.189 62.700 48.800 1.00 48.75 164 ASP A N 1
ATOM 1226 C CA . ASP A 1 164 ? 69.640 64.076 48.615 1.00 48.37 164 ASP A CA 1
ATOM 1227 C C . ASP A 1 164 ? 68.892 65.060 49.516 1.00 46.99 164 ASP A C 1
ATOM 1228 O O . ASP A 1 164 ? 69.475 66.022 50.009 1.00 46.24 164 ASP A O 1
ATOM 1233 N N . GLN A 1 165 ? 67.603 64.822 49.735 1.00 46.97 165 GLN A N 1
ATOM 1234 C CA . GLN A 1 165 ? 66.830 65.676 50.632 1.00 49.37 165 GLN A CA 1
ATOM 1235 C C . GLN A 1 165 ? 67.430 65.628 52.033 1.00 51.12 165 GLN A C 1
ATOM 1236 O O . GLN A 1 165 ? 67.439 66.627 52.755 1.00 47.69 165 GLN A O 1
ATOM 1242 N N . LEU A 1 166 ? 67.935 64.456 52.404 1.00 49.78 166 LEU A N 1
ATOM 1243 C CA . LEU A 1 166 ? 68.554 64.260 53.707 1.00 51.15 166 LEU A CA 1
ATOM 1244 C C . LEU A 1 166 ? 69.909 64.964 53.770 1.00 48.50 166 LEU A C 1
ATOM 1245 O O . LEU A 1 166 ? 70.296 65.499 54.808 1.00 49.51 166 LEU A O 1
ATOM 1250 N N . LYS A 1 167 ? 70.622 64.965 52.649 1.00 49.06 167 LYS A N 1
ATOM 1251 C CA . LYS A 1 167 ? 71.901 65.662 52.562 1.00 47.17 167 LYS A CA 1
ATOM 1252 C C . LYS A 1 167 ? 71.720 67.179 52.492 1.00 47.67 167 LYS A C 1
ATOM 1253 O O . LYS A 1 167 ? 72.465 67.929 53.124 1.00 49.70 167 LYS A O 1
ATOM 1259 N N . LEU A 1 168 ? 70.726 67.625 51.728 1.00 48.15 168 LEU A N 1
ATOM 1260 C CA . LEU A 1 168 ? 70.411 69.048 51.633 1.00 49.21 168 LEU A CA 1
ATOM 1261 C C . LEU A 1 168 ? 69.948 69.594 52.979 1.00 50.56 168 LEU A C 1
ATOM 1262 O O . LEU A 1 168 ? 70.216 70.745 53.321 1.00 51.33 168 LEU A O 1
ATOM 1267 N N . LEU A 1 169 ? 69.259 68.766 53.749 1.00 51.27 169 LEU A N 1
ATOM 1268 C CA . LEU A 1 169 ? 68.798 69.161 55.071 1.00 46.25 169 LEU A CA 1
ATOM 1269 C C . LEU A 1 169 ? 69.977 69.341 56.016 1.00 47.12 169 LEU A C 1
ATOM 1270 O O . LEU A 1 169 ? 69.992 70.243 56.837 1.00 60.44 169 LEU A O 1
ATOM 1275 N N . ASN A 1 170 ? 70.966 68.470 55.890 1.00 45.99 170 ASN A N 1
ATOM 1276 C CA . ASN A 1 170 ? 72.136 68.516 56.744 1.00 45.91 170 ASN A CA 1
ATOM 1277 C C . ASN A 1 170 ? 73.194 69.463 56.190 1.00 44.06 170 ASN A C 1
ATOM 1278 O O . ASN A 1 170 ? 74.334 69.457 56.632 1.00 54.92 170 ASN A O 1
ATOM 1283 N N . LYS A 1 171 ? 72.797 70.273 55.221 1.00 49.97 171 LYS A N 1
ATOM 1284 C CA . LYS A 1 171 ? 73.682 71.256 54.612 1.00 50.93 171 LYS A CA 1
ATOM 1285 C C . LYS A 1 171 ? 74.981 70.656 54.095 1.00 49.46 171 LYS A C 1
ATOM 1286 O O . LYS A 1 171 ? 76.036 71.255 54.226 1.00 50.79 171 LYS A O 1
ATOM 1292 N N . ASP A 1 172 ? 74.896 69.481 53.495 1.00 49.35 172 ASP A N 1
ATOM 1293 C CA . ASP A 1 172 ? 76.068 68.826 52.922 1.00 48.30 172 ASP A CA 1
ATOM 1294 C C . ASP A 1 172 ? 76.608 69.596 51.719 1.00 47.71 172 ASP A C 1
ATOM 1295 O O . ASP A 1 172 ? 75.936 69.703 50.694 1.00 45.52 172 ASP A O 1
ATOM 1300 N N . PRO A 1 173 ? 77.834 70.126 51.838 1.00 51.34 173 PRO A N 1
ATOM 1301 C CA . PRO A 1 173 ? 78.474 70.930 50.790 1.00 48.57 173 PRO A CA 1
ATOM 1302 C C . PRO A 1 173 ? 78.303 70.357 49.382 1.00 44.48 173 PRO A C 1
ATOM 1303 O O . PRO A 1 173 ? 77.826 71.065 48.498 1.00 41.76 173 PRO A O 1
ATOM 1307 N N . ALA A 1 174 ? 78.681 69.099 49.180 1.00 44.22 174 ALA A N 1
ATOM 1308 C CA . ALA A 1 174 ? 78.617 68.484 47.856 1.00 42.37 174 ALA A CA 1
ATOM 1309 C C . ALA A 1 174 ? 77.202 68.493 47.276 1.00 39.43 174 ALA A C 1
ATOM 1310 O O . ALA A 1 174 ? 77.010 68.738 46.085 1.00 40.67 174 ALA A O 1
ATOM 1312 N N . THR A 1 175 ? 76.217 68.216 48.122 1.00 41.14 175 THR A N 1
ATOM 1313 C CA . THR A 1 175 ? 74.830 68.130 47.668 1.00 39.82 175 THR A CA 1
ATOM 1314 C C . THR A 1 175 ? 74.223 69.515 47.448 1.00 38.58 175 THR A C 1
ATOM 1315 O O . THR A 1 175 ? 73.451 69.719 46.512 1.00 33.58 175 THR A O 1
ATOM 1319 N N . VAL A 1 176 ? 74.578 70.465 48.304 1.00 41.16 176 VAL A N 1
ATOM 1320 C CA . VAL A 1 176 ? 74.133 71.841 48.124 1.00 39.33 176 VAL A CA 1
ATOM 1321 C C . VAL A 1 176 ? 74.602 72.356 46.766 1.00 37.40 176 VAL A C 1
ATOM 1322 O O . VAL A 1 176 ? 73.816 72.903 45.995 1.00 32.80 176 VAL A O 1
ATOM 1326 N N . THR A 1 177 ? 75.883 72.162 46.472 1.00 36.03 177 THR A N 1
ATOM 1327 C CA . THR A 1 177 ? 76.443 72.553 45.182 1.00 34.50 177 THR A CA 1
ATOM 1328 C C . THR A 1 177 ? 75.655 71.932 44.035 1.00 35.91 177 THR A C 1
ATOM 1329 O O . THR A 1 177 ? 75.353 72.592 43.040 1.00 33.09 177 THR A O 1
ATOM 1333 N N . LYS A 1 178 ? 75.313 70.658 44.187 1.00 34.61 178 LYS A N 1
ATOM 1334 C CA . LYS A 1 178 ? 74.574 69.939 43.161 1.00 31.06 178 LYS A CA 1
ATOM 1335 C C . LYS A 1 178 ? 73.258 70.636 42.802 1.00 29.76 178 LYS A C 1
ATOM 1336 O O . LYS A 1 178 ? 72.820 70.590 41.653 1.00 30.41 178 LYS A O 1
ATOM 1342 N N . TYR A 1 179 ? 72.637 71.285 43.784 1.00 27.03 179 TYR A N 1
ATOM 1343 C CA . TYR A 1 179 ? 71.337 71.916 43.562 1.00 27.94 179 TYR A CA 1
ATOM 1344 C C . TYR A 1 179 ? 71.394 73.441 43.494 1.00 29.51 179 TYR A C 1
ATOM 1345 O O . TYR A 1 179 ? 70.353 74.104 43.540 1.00 26.73 179 TYR A O 1
ATOM 1354 N N . SER A 1 180 ? 72.598 73.992 43.354 1.00 29.32 180 SER A N 1
ATOM 1355 C CA . SER A 1 180 ? 72.771 75.447 43.319 1.00 27.84 180 SER A CA 1
ATOM 1356 C C . SER A 1 180 ? 73.201 75.978 41.951 1.00 22.99 180 SER A C 1
ATOM 1357 O O . SER A 1 180 ? 73.269 75.229 40.975 1.00 25.42 180 SER A O 1
ATOM 1360 N N . ASN A 1 181 ? 73.462 77.282 41.889 1.00 24.17 181 ASN A N 1
ATOM 1361 C CA . ASN A 1 181 ? 73.986 77.912 40.686 1.00 23.92 181 ASN A CA 1
ATOM 1362 C C . ASN A 1 181 ? 75.136 77.085 40.144 1.00 23.24 181 ASN A C 1
ATOM 1363 O O . ASN A 1 181 ? 76.021 76.698 40.907 1.00 27.72 181 ASN A O 1
ATOM 1368 N N . PRO A 1 182 ? 75.123 76.801 38.838 1.00 23.11 182 PRO A N 1
ATOM 1369 C CA . PRO A 1 182 ? 76.200 75.977 38.273 1.00 23.28 182 PRO A CA 1
ATOM 1370 C C . PRO A 1 182 ? 77.464 76.756 37.936 1.00 28.34 182 PRO A C 1
ATOM 1371 O O . PRO A 1 182 ? 78.522 76.140 37.796 1.00 26.28 182 PRO A O 1
ATOM 1375 N N . LEU A 1 183 ? 77.373 78.076 37.811 1.00 23.46 183 LEU A N 1
ATOM 1376 C CA . LEU A 1 183 ? 78.532 78.851 37.363 1.00 22.30 183 LEU A CA 1
ATOM 1377 C C . LEU A 1 183 ? 79.277 79.477 38.526 1.00 25.00 183 LEU A C 1
ATOM 1378 O O . LEU A 1 183 ? 78.680 80.028 39.445 1.00 27.31 183 LEU A O 1
ATOM 1383 N N . GLY A 1 184 ? 80.600 79.377 38.488 1.00 31.71 184 GLY A N 1
ATOM 1384 C CA . GLY A 1 184 ? 81.422 80.100 39.432 1.00 31.06 184 GLY A CA 1
ATOM 1385 C C . GLY A 1 184 ? 81.888 81.366 38.746 1.00 33.14 184 GLY A C 1
ATOM 1386 O O . GLY A 1 184 ? 81.313 82.445 38.924 1.00 34.72 184 GLY A O 1
ATOM 1387 N N . ASP A 1 185 ? 82.918 81.223 37.927 1.00 29.71 185 ASP A N 1
ATOM 1388 C CA . ASP A 1 185 ? 83.472 82.347 37.189 1.00 25.35 185 ASP A CA 1
ATOM 1389 C C . ASP A 1 185 ? 82.603 82.615 35.967 1.00 26.21 185 ASP A C 1
ATOM 1390 O O . ASP A 1 185 ? 82.616 81.853 34.999 1.00 24.44 185 ASP A O 1
ATOM 1395 N N . LEU A 1 186 ? 81.825 83.695 36.029 1.00 23.19 186 LEU A N 1
ATOM 1396 C CA . LEU A 1 186 ? 80.910 84.045 34.955 1.00 26.06 186 LEU A CA 1
ATOM 1397 C C . LEU A 1 186 ? 81.618 84.418 33.650 1.00 19.95 186 LEU A C 1
ATOM 1398 O O . LEU A 1 186 ? 81.184 84.023 32.570 1.00 22.92 186 LEU A O 1
ATOM 1403 N N . GLY A 1 187 ? 82.690 85.201 33.751 1.00 25.98 187 GLY A N 1
ATOM 1404 C CA . GLY A 1 187 ? 83.427 85.621 32.569 1.00 25.62 187 GLY A CA 1
ATOM 1405 C C . GLY A 1 187 ? 84.113 84.446 31.892 1.00 21.70 187 GLY A C 1
ATOM 1406 O O . GLY A 1 187 ? 84.142 84.357 30.663 1.00 27.34 187 GLY A O 1
ATOM 1407 N N . ALA A 1 188 ? 84.630 83.530 32.700 1.00 25.61 188 ALA A N 1
ATOM 1408 C CA . ALA A 1 188 ? 85.236 82.306 32.173 1.00 27.54 188 ALA A CA 1
ATOM 1409 C C . ALA A 1 188 ? 84.211 81.497 31.379 1.00 28.41 188 ALA A C 1
ATOM 1410 O O . ALA A 1 188 ? 84.514 80.951 30.321 1.00 26.76 188 ALA A O 1
ATOM 1412 N N . TYR A 1 189 ? 82.984 81.426 31.886 1.00 25.07 189 TYR A N 1
ATOM 1413 C CA . TYR A 1 189 ? 81.920 80.751 31.149 1.00 21.47 189 TYR A CA 1
ATOM 1414 C C . TYR A 1 189 ? 81.669 81.374 29.777 1.00 20.85 189 TYR A C 1
ATOM 1415 O O . TYR A 1 189 ? 81.587 80.673 28.768 1.00 23.23 189 TYR A O 1
ATOM 1424 N N . LEU A 1 190 ? 81.519 82.698 29.738 1.00 22.72 190 LEU A N 1
ATOM 1425 C CA . LEU A 1 190 ? 81.273 83.394 28.482 1.00 21.64 190 LEU A CA 1
ATOM 1426 C C . LEU A 1 190 ? 82.461 83.253 27.521 1.00 21.88 190 LEU A C 1
ATOM 1427 O O . LEU A 1 190 ? 82.273 83.150 26.314 1.00 22.48 190 LEU A O 1
ATOM 1432 N N . SER A 1 191 ? 83.662 83.244 28.077 1.00 25.63 191 SER A N 1
ATOM 1433 C CA . SER A 1 191 ? 84.871 83.179 27.252 1.00 28.34 191 SER A CA 1
ATOM 1434 C C . SER A 1 191 ? 84.966 81.846 26.513 1.00 32.57 191 SER A C 1
ATOM 1435 O O . SER A 1 191 ? 85.667 81.729 25.509 1.00 26.37 191 SER A O 1
ATOM 1438 N N . GLN A 1 192 ? 84.249 80.840 26.995 1.00 26.61 192 GLN A N 1
ATOM 1439 C CA . GLN A 1 192 ? 84.266 79.535 26.342 1.00 27.83 192 GLN A CA 1
ATOM 1440 C C . GLN A 1 192 ? 83.117 79.310 25.354 1.00 26.51 192 GLN A C 1
ATOM 1441 O O . GLN A 1 192 ? 82.968 78.217 24.809 1.00 29.23 192 GLN A O 1
ATOM 1447 N N . LEU A 1 193 ? 82.300 80.342 25.121 1.00 23.83 193 LEU A N 1
ATOM 1448 C CA . LEU A 1 193 ? 81.243 80.272 24.122 1.00 25.75 193 LEU A CA 1
ATOM 1449 C C . LEU A 1 193 ? 81.568 81.079 22.878 1.00 23.09 193 LEU A C 1
ATOM 1450 O O . LEU A 1 193 ? 81.981 82.236 22.974 1.00 27.22 193 LEU A O 1
ATOM 1455 N N . SER A 1 194 ? 81.351 80.480 21.714 1.00 23.14 194 SER A N 1
ATOM 1456 C CA . SER A 1 194 ? 81.475 81.207 20.460 1.00 26.66 194 SER A CA 1
ATOM 1457 C C . SER A 1 194 ? 80.312 82.170 20.297 1.00 26.52 194 SER A C 1
ATOM 1458 O O . SER A 1 194 ? 79.263 82.011 20.945 1.00 24.69 194 SER A O 1
ATOM 1461 N N . PRO A 1 195 ? 80.484 83.191 19.452 1.00 22.98 195 PRO A N 1
ATOM 1462 C CA . PRO A 1 195 ? 79.347 84.059 19.136 1.00 27.80 195 PRO A CA 1
ATOM 1463 C C . PRO A 1 195 ? 78.142 83.239 18.683 1.00 29.50 195 PRO A C 1
ATOM 1464 O O . PRO A 1 195 ? 77.012 83.549 19.065 1.00 25.60 195 PRO A O 1
ATOM 1468 N N . GLN A 1 196 ? 78.376 82.198 17.892 1.00 25.56 196 GLN A N 1
ATOM 1469 C CA . GLN A 1 196 ? 77.289 81.353 17.403 1.00 28.04 196 GLN A CA 1
ATOM 1470 C C . GLN A 1 196 ? 76.619 80.580 18.540 1.00 25.21 196 GLN A C 1
ATOM 1471 O O . GLN A 1 196 ? 75.383 80.461 18.560 1.00 25.17 196 GLN A O 1
ATOM 1477 N N . ASP A 1 197 ? 77.415 80.069 19.479 1.00 23.51 197 ASP A N 1
ATOM 1478 C CA . ASP A 1 197 ? 76.862 79.391 20.656 1.00 24.01 197 ASP A CA 1
ATOM 1479 C C . ASP A 1 197 ? 75.909 80.338 21.372 1.00 26.89 197 ASP A C 1
ATOM 1480 O O . ASP A 1 197 ? 74.825 79.938 21.810 1.00 22.24 197 ASP A O 1
ATOM 1485 N N . LYS A 1 198 ? 76.328 81.593 21.511 1.00 21.93 198 LYS A N 1
ATOM 1486 C CA . LYS A 1 198 ? 75.531 82.578 22.246 1.00 23.22 198 LYS A CA 1
ATOM 1487 C C . LYS A 1 198 ? 74.206 82.869 21.553 1.00 28.16 198 LYS A C 1
ATOM 1488 O O . LYS A 1 198 ? 73.150 82.884 22.199 1.00 20.26 198 LYS A O 1
ATOM 1494 N N . LEU A 1 199 ? 74.249 83.115 20.248 1.00 24.56 199 LEU A N 1
ATOM 1495 C CA . LEU A 1 199 ? 73.044 83.348 19.467 1.00 26.30 199 LEU A CA 1
ATOM 1496 C C . LEU A 1 199 ? 72.142 82.124 19.548 1.00 22.14 199 LEU A C 1
ATOM 1497 O O . LEU A 1 199 ? 70.915 82.253 19.644 1.00 24.33 199 LEU A O 1
ATOM 1502 N N . ASN A 1 200 ? 72.752 80.937 19.559 1.00 21.80 200 ASN A N 1
ATOM 1503 C CA . ASN A 1 200 ? 71.971 79.701 19.647 1.00 23.49 200 ASN A CA 1
ATOM 1504 C C . ASN A 1 200 ? 71.209 79.625 20.967 1.00 22.72 200 ASN A C 1
ATOM 1505 O O . ASN A 1 200 ? 70.036 79.254 20.987 1.00 22.99 200 ASN A O 1
ATOM 1510 N N . GLN A 1 201 ? 71.881 79.971 22.057 1.00 20.32 201 GLN A N 1
ATOM 1511 C CA . GLN A 1 201 ? 71.230 79.965 23.366 1.00 20.98 201 GLN A CA 1
ATOM 1512 C C . GLN A 1 201 ? 70.062 80.936 23.378 1.00 20.78 201 GLN A C 1
ATOM 1513 O O . GLN A 1 201 ? 68.954 80.601 23.840 1.00 17.55 201 GLN A O 1
ATOM 1519 N N . ALA A 1 202 ? 70.303 82.141 22.870 1.00 19.07 202 ALA A N 1
ATOM 1520 C CA . ALA A 1 202 ? 69.274 83.175 22.852 1.00 19.79 202 ALA A CA 1
ATOM 1521 C C . ALA A 1 202 ? 68.062 82.713 22.052 1.00 20.35 202 ALA A C 1
ATOM 1522 O O . ALA A 1 202 ? 66.920 82.847 22.502 1.00 18.29 202 ALA A O 1
ATOM 1524 N N . GLN A 1 203 ? 68.296 82.140 20.876 1.00 20.02 203 GLN A N 1
ATOM 1525 C CA . GLN A 1 203 ? 67.215 81.656 20.025 1.00 24.10 203 GLN A CA 1
ATOM 1526 C C . GLN A 1 203 ? 66.482 80.484 20.677 1.00 21.34 203 GLN A C 1
ATOM 1527 O O . GLN A 1 203 ? 65.244 80.383 20.601 1.00 21.53 203 GLN A O 1
ATOM 1533 N N . THR A 1 204 ? 67.246 79.602 21.315 1.00 19.63 204 THR A N 1
ATOM 1534 C CA . THR A 1 204 ? 66.642 78.470 22.018 1.00 21.23 204 THR A CA 1
ATOM 1535 C C . THR A 1 204 ? 65.703 78.987 23.109 1.00 20.89 204 THR A C 1
ATOM 1536 O O . THR A 1 204 ? 64.581 78.503 23.258 1.00 20.39 204 THR A O 1
ATOM 1540 N N . LEU A 1 205 ? 66.165 79.982 23.853 1.00 19.54 205 LEU A N 1
ATOM 1541 C CA . LEU A 1 205 ? 65.364 80.571 24.928 1.00 17.15 205 LEU A CA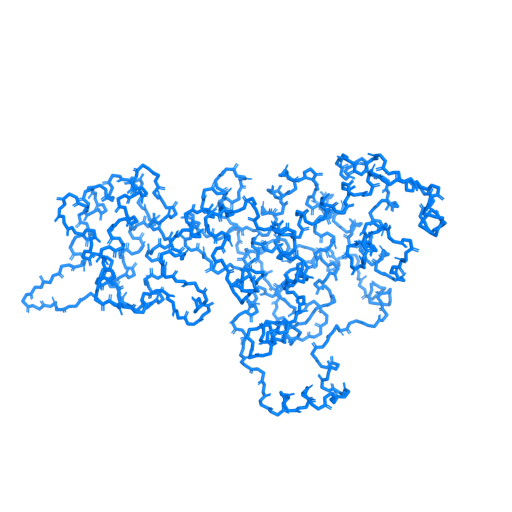 1
ATOM 1542 C C . LEU A 1 205 ? 64.057 81.196 24.431 1.00 17.30 205 LEU A C 1
ATOM 1543 O O . LEU A 1 205 ? 62.966 80.909 24.949 1.00 16.71 205 LEU A O 1
ATOM 1548 N N . VAL A 1 206 ? 64.137 82.057 23.429 1.00 16.27 206 VAL A N 1
ATOM 1549 C CA . VAL A 1 206 ? 62.970 82.846 23.053 1.00 16.86 206 VAL A CA 1
ATOM 1550 C C . VAL A 1 206 ? 62.083 82.198 21.999 1.00 18.40 206 VAL A C 1
ATOM 1551 O O . VAL A 1 206 ? 60.904 82.547 21.865 1.00 19.43 206 VAL A O 1
ATOM 1555 N N . GLY A 1 207 ? 62.642 81.242 21.267 1.00 18.89 207 GLY A N 1
ATOM 1556 C CA . GLY A 1 207 ? 61.949 80.674 20.130 1.00 21.40 207 GLY A CA 1
ATOM 1557 C C . GLY A 1 207 ? 60.957 79.592 20.505 1.00 20.30 207 GLY A C 1
ATOM 1558 O O . GLY A 1 207 ? 59.994 79.354 19.780 1.00 25.29 207 GLY A O 1
ATOM 1559 N N . GLN A 1 208 ? 61.188 78.924 21.627 1.00 20.99 208 GLN A N 1
ATOM 1560 C CA . GLN A 1 208 ? 60.316 77.817 21.996 1.00 18.94 208 GLN A CA 1
ATOM 1561 C C . GLN A 1 208 ? 59.031 78.323 22.655 1.00 17.42 208 GLN A C 1
ATOM 1562 O O . GLN A 1 208 ? 58.988 79.443 23.157 1.00 18.25 208 GLN A O 1
ATOM 1568 N N . PRO A 1 209 ? 57.965 77.512 22.612 1.00 16.31 209 PRO A N 1
ATOM 1569 C CA . PRO A 1 209 ? 56.719 77.889 23.283 1.00 16.38 209 PRO A CA 1
ATOM 1570 C C . PRO A 1 209 ? 56.924 78.052 24.783 1.00 17.35 209 PRO A C 1
ATOM 1571 O O . PRO A 1 209 ? 57.755 77.379 25.390 1.00 18.41 209 PRO A O 1
ATOM 1575 N N . ILE A 1 210 ? 56.162 78.954 25.380 1.00 15.46 210 ILE A N 1
ATOM 1576 C CA . ILE A 1 210 ? 56.137 79.022 26.835 1.00 15.91 210 ILE A CA 1
ATOM 1577 C C . ILE A 1 210 ? 55.770 77.681 27.466 1.00 16.59 210 ILE A C 1
ATOM 1578 O O . ILE A 1 210 ? 54.912 76.940 26.963 1.00 18.05 210 ILE A O 1
ATOM 1583 N N . SER A 1 211 ? 56.453 77.372 28.563 1.00 14.89 211 SER A N 1
ATOM 1584 C CA . SER A 1 211 ? 56.074 76.274 29.437 1.00 15.62 211 SER A CA 1
ATOM 1585 C C . SER A 1 211 ? 55.042 76.841 30.403 1.00 15.10 211 SER A C 1
ATOM 1586 O O . SER A 1 211 ? 55.387 77.552 31.347 1.00 15.53 211 SER A O 1
ATOM 1589 N N . THR A 1 212 ? 53.777 76.520 30.155 1.00 15.06 212 THR A N 1
ATOM 1590 C CA . THR A 1 212 ? 52.691 77.162 30.881 1.00 15.60 212 THR A CA 1
ATOM 1591 C C . THR A 1 212 ? 51.872 76.137 31.643 1.00 16.02 212 THR A C 1
ATOM 1592 O O . THR A 1 212 ? 51.678 75.004 31.185 1.00 17.70 212 THR A O 1
ATOM 1596 N N . LEU A 1 213 ? 51.402 76.546 32.812 1.00 15.71 213 LEU A N 1
ATOM 1597 C CA . LEU A 1 213 ? 50.490 75.727 33.600 1.00 17.49 213 LEU A CA 1
ATOM 1598 C C . LEU A 1 213 ? 49.050 75.850 33.120 1.00 16.62 213 LEU A C 1
ATOM 1599 O O . LEU A 1 213 ? 48.181 75.149 33.642 1.00 17.25 213 LEU A O 1
ATOM 1604 N N . PHE A 1 214 ? 48.783 76.720 32.146 1.00 14.40 214 PHE A N 1
ATOM 1605 C CA . PHE A 1 214 ? 47.406 76.929 31.672 1.00 14.36 214 PHE A CA 1
ATOM 1606 C C . PHE A 1 214 ? 47.320 76.908 30.141 1.00 15.00 214 PHE A C 1
ATOM 1607 O O . PHE A 1 214 ? 46.788 77.839 29.522 1.00 14.86 214 PHE A O 1
ATOM 1615 N N . PRO A 1 215 ? 47.813 75.823 29.524 1.00 14.73 215 PRO A N 1
ATOM 1616 C CA . PRO A 1 215 ? 47.921 75.833 28.061 1.00 16.83 215 PRO A CA 1
ATOM 1617 C C . PRO A 1 215 ? 46.574 76.028 27.355 1.00 15.10 215 PRO A C 1
ATOM 1618 O O . PRO A 1 215 ? 46.526 76.695 26.320 1.00 17.34 215 PRO A O 1
ATOM 1622 N N . ASP A 1 216 ? 45.481 75.514 27.915 1.00 16.16 216 ASP A N 1
ATOM 1623 C CA . ASP A 1 216 ? 44.220 75.636 27.199 1.00 16.77 216 ASP A CA 1
ATOM 1624 C C . ASP A 1 216 ? 43.513 76.979 27.378 1.00 16.74 216 ASP A C 1
ATOM 1625 O O . ASP A 1 216 ? 42.427 77.188 26.824 1.00 17.24 216 ASP A O 1
ATOM 1630 N N . ALA A 1 217 ? 44.118 77.891 28.135 1.00 15.00 217 ALA A N 1
ATOM 1631 C CA . ALA A 1 217 ? 43.589 79.247 28.227 1.00 14.96 217 ALA A CA 1
ATOM 1632 C C . ALA A 1 217 ? 43.870 80.002 26.934 1.00 15.88 217 ALA A C 1
ATOM 1633 O O . ALA A 1 217 ? 43.242 81.025 26.662 1.00 19.60 217 ALA A O 1
ATOM 1635 N N . TYR A 1 218 ? 44.825 79.496 26.153 1.00 17.58 218 TYR A N 1
ATOM 1636 C CA . TYR A 1 218 ? 45.172 80.080 24.860 1.00 17.41 218 TYR A CA 1
ATOM 1637 C C . TYR A 1 218 ? 44.272 79.485 23.777 1.00 20.67 218 TYR A C 1
ATOM 1638 O O . TYR A 1 218 ? 43.820 78.345 23.906 1.00 19.15 218 TYR A O 1
ATOM 1647 N N . PRO A 1 219 ? 44.012 80.250 22.707 1.00 19.33 219 PRO A N 1
ATOM 1648 C CA . PRO A 1 219 ? 43.076 79.771 21.676 1.00 20.90 219 PRO A CA 1
ATOM 1649 C C . PRO A 1 219 ? 43.663 78.630 20.849 1.00 23.81 219 PRO A C 1
ATOM 1650 O O . PRO A 1 219 ? 42.908 77.801 20.338 1.00 24.45 219 PRO A O 1
ATOM 1654 N N . GLY A 1 220 ? 44.984 78.590 20.716 1.00 21.85 220 GLY A N 1
ATOM 1655 C CA . GLY A 1 220 ? 45.664 77.518 20.010 1.00 20.21 220 GLY A CA 1
ATOM 1656 C C . GLY A 1 220 ? 46.830 77.029 20.847 1.00 20.20 220 GLY A C 1
ATOM 1657 O O . GLY A 1 220 ? 46.722 76.981 22.078 1.00 22.03 220 GLY A O 1
ATOM 1658 N N . ASN A 1 221 ? 47.946 76.688 20.203 1.00 19.30 221 ASN A N 1
ATOM 1659 C CA . ASN A 1 221 ? 49.138 76.286 20.929 1.00 21.19 221 ASN A CA 1
ATOM 1660 C C . ASN A 1 221 ? 49.706 77.473 21.712 1.00 17.46 221 ASN A C 1
ATOM 1661 O O . ASN A 1 221 ? 49.388 78.622 21.413 1.00 20.00 221 ASN A O 1
ATOM 1666 N N . PRO A 1 222 ? 50.516 77.197 22.744 1.00 19.59 222 PRO A N 1
ATOM 1667 C CA . PRO A 1 222 ? 51.044 78.309 23.546 1.00 17.99 222 PRO A CA 1
ATOM 1668 C C . PRO A 1 222 ? 51.929 79.223 22.712 1.00 20.26 222 PRO A C 1
ATOM 1669 O O . PRO A 1 222 ? 52.610 78.747 21.805 1.00 21.00 222 PRO A O 1
ATOM 1673 N N . PRO A 1 223 ? 51.922 80.525 23.020 1.00 17.16 223 PRO A N 1
ATOM 1674 C CA . PRO A 1 223 ? 52.779 81.479 22.297 1.00 17.12 223 PRO A CA 1
ATOM 1675 C C . PRO A 1 223 ? 54.255 81.247 22.591 1.00 16.99 223 PRO A C 1
ATOM 1676 O O . PRO A 1 223 ? 54.595 80.633 23.600 1.00 17.47 223 PRO A O 1
ATOM 1680 N N . SER A 1 224 ? 55.124 81.721 21.698 1.00 18.20 224 SER A N 1
ATOM 1681 C CA . SER A 1 224 ? 56.565 81.693 21.950 1.00 16.36 224 SER A CA 1
ATOM 1682 C C . SER A 1 224 ? 56.930 82.586 23.147 1.00 16.20 224 SER A C 1
ATOM 1683 O O . SER A 1 224 ? 56.198 83.542 23.473 1.00 15.63 224 SER A O 1
ATOM 1686 N N . ARG A 1 225 ? 58.045 82.271 23.801 1.00 16.51 225 ARG A N 1
ATOM 1687 C CA . ARG A 1 225 ? 58.614 83.194 24.800 1.00 15.38 225 ARG A CA 1
ATOM 1688 C C . ARG A 1 225 ? 58.761 84.597 24.213 1.00 15.43 225 ARG A C 1
ATOM 1689 O O . ARG A 1 225 ? 58.416 85.590 24.855 1.00 15.60 225 ARG A O 1
ATOM 1697 N N . ALA A 1 226 ? 59.290 84.671 22.992 1.00 16.24 226 ALA A N 1
ATOM 1698 C CA . ALA A 1 226 ? 59.504 85.954 22.324 1.00 16.14 226 ALA A CA 1
ATOM 1699 C C . ALA A 1 226 ? 58.244 86.806 22.291 1.00 15.29 226 ALA A C 1
ATOM 1700 O O . ALA A 1 226 ? 58.263 87.999 22.589 1.00 16.36 226 ALA A O 1
ATOM 1702 N N . LYS A 1 227 ? 57.127 86.196 21.915 1.00 16.11 227 LYS A N 1
ATOM 1703 C CA . LYS A 1 227 ? 55.877 86.928 21.850 1.00 15.84 227 LYS A CA 1
ATOM 1704 C C . LYS A 1 227 ? 55.458 87.472 23.219 1.00 14.85 227 LYS A C 1
ATOM 1705 O O . LYS A 1 227 ? 55.009 88.613 23.328 1.00 15.86 227 LYS A O 1
ATOM 1711 N N . VAL A 1 228 ? 55.609 86.659 24.263 1.00 14.75 228 VAL A N 1
ATOM 1712 C CA . VAL A 1 228 ? 55.260 87.114 25.605 1.00 14.51 228 VAL A CA 1
ATOM 1713 C C . VAL A 1 228 ? 56.201 88.237 26.074 1.00 15.18 228 VAL A C 1
ATOM 1714 O O . VAL A 1 228 ? 55.770 89.202 26.690 1.00 14.68 228 VAL A O 1
ATOM 1718 N N A MET A 1 229 ? 57.483 88.099 25.760 0.48 13.31 229 MET A N 1
ATOM 1719 N N B MET A 1 229 ? 57.481 88.109 25.753 0.52 13.30 229 MET A N 1
ATOM 1720 C CA A MET A 1 229 ? 58.478 89.108 26.114 0.48 14.12 229 MET A CA 1
ATOM 1721 C CA B MET A 1 229 ? 58.468 89.116 26.131 0.52 14.11 229 MET A CA 1
ATOM 1722 C C A MET A 1 229 ? 58.159 90.431 25.432 0.48 14.95 229 MET A C 1
ATOM 1723 C C B MET A 1 229 ? 58.197 90.437 25.420 0.52 14.96 229 MET A C 1
ATOM 1724 O O A MET A 1 229 ? 58.239 91.490 26.043 0.48 15.33 229 MET A O 1
ATOM 1725 O O B MET A 1 229 ? 58.350 91.505 26.000 0.52 15.34 229 MET A O 1
ATOM 1734 N N . SER A 1 230 ? 57.787 90.366 24.158 1.00 13.90 230 SER A N 1
ATOM 1735 C CA . SER A 1 230 ? 57.380 91.566 23.436 1.00 17.39 230 SER A CA 1
ATOM 1736 C C . SER A 1 230 ? 56.156 92.232 24.084 1.00 14.55 230 SER A C 1
ATOM 1737 O O . SER A 1 230 ? 56.102 93.464 24.254 1.00 14.64 230 SER A O 1
ATOM 1740 N N . ALA A 1 231 ? 55.156 91.422 24.433 1.00 13.11 231 ALA A N 1
ATOM 1741 C CA . ALA A 1 231 ? 53.978 91.940 25.107 1.00 14.63 231 ALA A CA 1
ATOM 1742 C C . ALA A 1 231 ? 54.354 92.637 26.421 1.00 14.48 231 ALA A C 1
ATOM 1743 O O . ALA A 1 231 ? 53.864 93.723 26.727 1.00 14.04 231 ALA A O 1
ATOM 1745 N N . ALA A 1 232 ? 55.251 92.022 27.180 1.00 13.88 232 ALA A N 1
ATOM 1746 C CA . ALA A 1 232 ? 55.655 92.612 28.452 1.00 15.40 232 ALA A CA 1
ATOM 1747 C C . ALA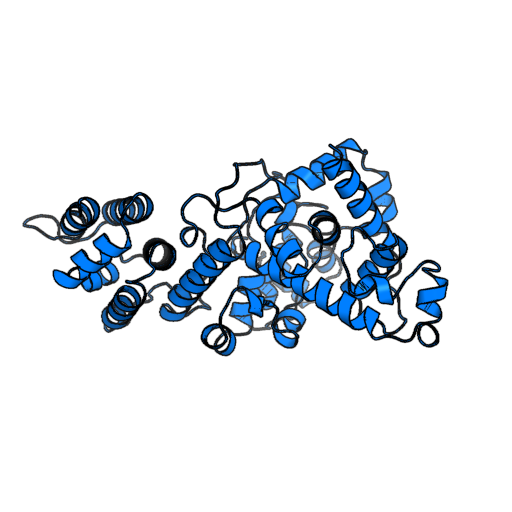 A 1 232 ? 56.471 93.890 28.214 1.00 13.25 232 ALA A C 1
ATOM 1748 O O . ALA A 1 232 ? 56.286 94.885 28.920 1.00 16.76 232 ALA A O 1
ATOM 1750 N N . ALA A 1 233 ? 57.316 93.877 27.188 1.00 13.28 233 ALA A N 1
ATOM 1751 C CA . ALA A 1 233 ? 58.101 95.056 26.826 1.00 14.67 233 ALA A CA 1
ATOM 1752 C C . ALA A 1 233 ? 57.173 96.234 26.526 1.00 14.77 233 ALA A C 1
ATOM 1753 O O . ALA A 1 233 ? 57.400 97.361 26.961 1.00 15.39 233 ALA A O 1
ATOM 1755 N N . ARG A 1 234 ? 56.117 95.984 25.766 1.00 13.50 234 ARG A N 1
ATOM 1756 C CA . ARG A 1 234 ? 55.187 97.055 25.449 1.00 13.93 234 ARG A CA 1
ATOM 1757 C C . ARG A 1 234 ? 54.430 97.550 26.681 1.00 15.67 234 ARG A C 1
ATOM 1758 O O . ARG A 1 234 ? 54.249 98.751 26.870 1.00 17.26 234 ARG A O 1
ATOM 1766 N N . LYS A 1 235 ? 54.016 96.627 27.534 1.00 12.83 235 LYS A N 1
ATOM 1767 C CA . LYS A 1 235 ? 53.273 97.009 28.735 1.00 14.08 235 LYS A CA 1
ATOM 1768 C C . LYS A 1 235 ? 54.117 97.864 29.704 1.00 15.10 235 LYS A C 1
ATOM 1769 O O . LYS A 1 235 ? 53.615 98.819 30.303 1.00 17.07 235 LYS A O 1
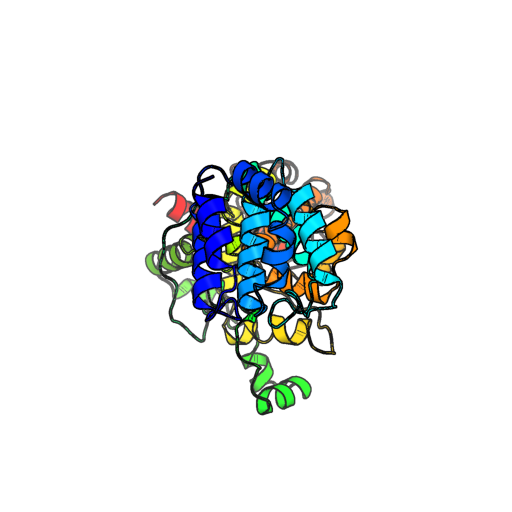ATOM 1775 N N . TYR A 1 236 ? 55.399 97.537 29.819 1.00 14.78 236 TYR A N 1
ATOM 1776 C CA . TYR A 1 236 ? 56.265 98.160 30.829 1.00 15.25 236 TYR A CA 1
ATOM 1777 C C . TYR A 1 236 ? 57.309 99.121 30.260 1.00 14.66 236 TYR A C 1
ATOM 1778 O O . TYR A 1 236 ? 58.239 99.497 30.954 1.00 15.22 236 TYR A O 1
ATOM 1787 N N . ASP A 1 237 ? 57.150 99.526 29.008 1.00 13.67 237 ASP A N 1
ATOM 1788 C CA . ASP A 1 237 ? 58.126 100.395 28.347 1.00 14.90 237 ASP A CA 1
ATOM 1789 C C . ASP A 1 237 ? 59.533 99.842 28.498 1.00 14.33 237 ASP A C 1
ATOM 1790 O O . ASP A 1 237 ? 60.475 100.559 28.878 1.00 15.36 237 ASP A O 1
ATOM 1795 N N . LEU A 1 238 ? 59.672 98.553 28.212 1.00 14.11 238 LEU A N 1
ATOM 1796 C CA . LEU A 1 238 ? 60.981 97.935 28.090 1.00 14.41 238 LEU A CA 1
ATOM 1797 C C . LEU A 1 238 ? 61.195 97.459 26.649 1.00 14.71 238 LEU A C 1
ATOM 1798 O O . LEU A 1 238 ? 60.498 97.912 25.726 1.00 15.87 238 LEU A O 1
ATOM 1803 N N . THR A 1 239 ? 62.164 96.568 26.443 1.00 15.20 239 THR A N 1
ATOM 1804 C CA . THR A 1 239 ? 62.328 95.910 25.146 1.00 15.90 239 THR A CA 1
ATOM 1805 C C . THR A 1 239 ? 62.508 94.422 25.387 1.00 15.67 239 THR A C 1
ATOM 1806 O O . THR A 1 239 ? 62.937 94.020 26.472 1.00 14.83 239 THR A O 1
ATOM 1810 N N . PRO A 1 240 ? 62.199 93.589 24.377 1.00 14.49 240 PRO A N 1
ATOM 1811 C CA . PRO A 1 240 ? 62.462 92.156 24.540 1.00 17.04 240 PRO A CA 1
ATOM 1812 C C . PRO A 1 240 ? 63.945 91.863 24.686 1.00 16.69 240 PRO A C 1
ATOM 1813 O O . PRO A 1 240 ? 64.317 90.848 25.277 1.00 17.59 240 PRO A O 1
ATOM 1817 N N . GLN A 1 241 ? 64.797 92.750 24.169 1.00 17.15 241 GLN A N 1
ATOM 1818 C CA . GLN A 1 241 ? 66.241 92.542 24.262 1.00 17.37 241 GLN A CA 1
ATOM 1819 C C . GLN A 1 241 ? 66.705 92.681 25.718 1.00 15.47 241 GLN A C 1
ATOM 1820 O O . GLN A 1 241 ? 67.535 91.912 26.186 1.00 16.87 241 GLN A O 1
ATOM 1826 N N . LEU A 1 242 ? 66.138 93.644 26.442 1.00 14.99 242 LEU A N 1
ATOM 1827 C CA . LEU A 1 242 ? 66.533 93.845 27.837 1.00 15.19 242 LEU A CA 1
ATOM 1828 C C . LEU A 1 242 ? 65.947 92.733 28.708 1.00 13.84 242 LEU A C 1
ATOM 1829 O O . LEU A 1 242 ? 66.646 92.151 29.534 1.00 14.83 242 LEU A O 1
ATOM 1834 N N . ILE A 1 243 ? 64.671 92.432 28.514 1.00 13.74 243 ILE A N 1
ATOM 1835 C CA . ILE A 1 243 ? 64.046 91.360 29.274 1.00 13.58 243 ILE A CA 1
ATOM 1836 C C . ILE A 1 243 ? 64.754 90.031 28.993 1.00 18.24 243 ILE A C 1
ATOM 1837 O O . ILE A 1 243 ? 65.070 89.266 29.919 1.00 16.43 243 ILE A O 1
ATOM 1842 N N . GLY A 1 244 ? 65.045 89.785 27.719 1.00 14.08 244 GLY A N 1
ATOM 1843 C CA . GLY A 1 244 ? 65.750 88.577 27.328 1.00 15.51 244 GLY A CA 1
ATOM 1844 C C . GLY A 1 244 ? 67.146 88.492 27.916 1.00 16.12 244 GLY A C 1
ATOM 1845 O O . GLY A 1 244 ? 67.592 87.420 28.320 1.00 17.94 244 GLY A O 1
ATOM 1846 N N . ALA A 1 245 ? 67.849 89.620 27.983 1.00 14.81 245 ALA A N 1
ATOM 1847 C CA . ALA A 1 245 ? 69.198 89.614 28.563 1.00 16.94 245 ALA A CA 1
ATOM 1848 C C . ALA A 1 245 ? 69.183 89.195 30.035 1.00 16.29 245 ALA A C 1
ATOM 1849 O O . ALA A 1 245 ? 69.991 88.373 30.482 1.00 15.84 245 ALA A O 1
ATOM 1851 N N . ILE A 1 246 ? 68.242 89.752 30.797 1.00 14.67 246 ILE A N 1
ATOM 1852 C CA . ILE A 1 246 ? 68.103 89.403 32.207 1.00 14.81 246 ILE A CA 1
ATOM 1853 C C . ILE A 1 246 ? 67.802 87.908 32.363 1.00 15.25 246 ILE A C 1
ATOM 1854 O O . ILE A 1 246 ? 68.439 87.213 33.164 1.00 15.65 246 ILE A O 1
ATOM 1859 N N . ILE A 1 247 ? 66.845 87.419 31.575 1.00 13.95 247 ILE A N 1
ATOM 1860 C CA . ILE A 1 247 ? 66.458 86.014 31.631 1.00 14.34 247 ILE A CA 1
ATOM 1861 C C . ILE A 1 247 ? 67.554 85.056 31.129 1.00 16.52 247 ILE A C 1
ATOM 1862 O O . ILE A 1 247 ? 67.828 84.039 31.780 1.00 14.92 247 ILE A O 1
ATOM 1867 N N . LEU A 1 248 ? 68.214 85.392 30.018 1.00 15.40 248 LEU A N 1
ATOM 1868 C CA . LEU A 1 248 ? 69.274 84.529 29.494 1.00 15.24 248 LEU A CA 1
ATOM 1869 C C . LEU A 1 248 ? 70.415 84.424 30.509 1.00 15.99 248 LEU A C 1
ATOM 1870 O O . LEU A 1 248 ? 70.960 83.339 30.742 1.00 16.19 248 LEU A O 1
ATOM 1875 N N . ALA A 1 249 ? 70.774 85.534 31.147 1.00 13.22 249 ALA A N 1
ATOM 1876 C CA . ALA A 1 249 ? 71.772 85.462 32.213 1.00 14.90 249 ALA A CA 1
ATOM 1877 C C . ALA A 1 249 ? 71.351 84.486 33.321 1.00 16.70 249 ALA A C 1
ATOM 1878 O O . ALA A 1 249 ? 72.135 83.632 33.741 1.00 16.53 249 ALA A O 1
ATOM 1880 N N . GLU A 1 250 ? 70.104 84.585 33.779 1.00 14.11 250 GLU A N 1
ATOM 1881 C CA . GLU A 1 250 ? 69.673 83.708 34.854 1.00 14.92 250 GLU A CA 1
ATOM 1882 C C . GLU A 1 250 ? 69.712 82.262 34.386 1.00 14.84 250 GLU A C 1
ATOM 1883 O O . GLU A 1 250 ? 70.116 81.379 35.121 1.00 17.08 250 GLU A O 1
ATOM 1889 N N . GLN A 1 251 ? 69.294 82.026 33.154 1.00 15.18 251 GLN A N 1
ATOM 1890 C CA . GLN A 1 251 ? 69.144 80.660 32.653 1.00 15.68 251 GLN A CA 1
ATOM 1891 C C . GLN A 1 251 ? 70.481 79.998 32.341 1.00 18.66 251 GLN A C 1
ATOM 1892 O O . GLN A 1 251 ? 70.635 78.794 32.509 1.00 19.33 251 GLN A O 1
ATOM 1898 N N . ARG A 1 252 ? 71.457 80.790 31.922 1.00 18.57 252 ARG A N 1
ATOM 1899 C CA . ARG A 1 252 ? 72.812 80.257 31.804 1.00 16.76 252 ARG A CA 1
ATOM 1900 C C . ARG A 1 252 ? 73.267 79.742 33.161 1.00 19.54 252 ARG A C 1
ATOM 1901 O O . ARG A 1 252 ? 73.859 78.664 33.272 1.00 21.62 252 ARG A O 1
ATOM 1909 N N . ASP A 1 253 ? 72.968 80.509 34.203 1.00 17.37 253 ASP A N 1
ATOM 1910 C CA . ASP A 1 253 ? 73.329 80.146 35.562 1.00 15.24 253 ASP A CA 1
ATOM 1911 C C . ASP A 1 253 ? 72.215 79.339 36.231 1.00 17.49 253 ASP A C 1
ATOM 1912 O O . ASP A 1 253 ? 71.877 79.591 37.376 1.00 19.31 253 ASP A O 1
ATOM 1917 N N . GLN A 1 254 ? 71.678 78.363 35.512 1.00 17.40 254 GLN A N 1
ATOM 1918 C CA . GLN A 1 254 ? 70.575 77.551 36.022 1.00 19.54 254 GLN A CA 1
ATOM 1919 C C . GLN A 1 254 ? 70.687 76.118 35.510 1.00 20.07 254 GLN A C 1
ATOM 1920 O O . GLN A 1 254 ? 71.103 75.892 34.374 1.00 20.34 254 GLN A O 1
ATOM 1926 N N . THR A 1 255 ? 70.289 75.157 36.344 1.00 22.21 255 THR A N 1
ATOM 1927 C CA . THR A 1 255 ? 70.256 73.760 35.927 1.00 22.53 255 THR A CA 1
ATOM 1928 C C . THR A 1 255 ? 68.898 73.150 36.210 1.00 21.63 255 THR A C 1
ATOM 1929 O O . THR A 1 255 ? 68.084 73.718 36.940 1.00 20.41 255 THR A O 1
ATOM 1933 N N . ARG A 1 256 ? 68.676 71.975 35.640 1.00 20.26 256 ARG A N 1
ATOM 1934 C CA . ARG A 1 256 ? 67.485 71.182 35.920 1.00 21.01 256 ARG A CA 1
ATOM 1935 C C . ARG A 1 256 ? 67.351 70.887 37.414 1.00 23.01 256 ARG A C 1
ATOM 1936 O O . ARG A 1 256 ? 66.286 71.074 38.002 1.00 21.06 256 ARG A O 1
ATOM 1944 N N . ASP A 1 257 ? 68.430 70.442 38.047 1.00 21.59 257 ASP A N 1
ATOM 1945 C CA . ASP A 1 257 ? 68.389 70.156 39.474 1.00 21.78 257 ASP A CA 1
ATOM 1946 C C . ASP A 1 257 ? 68.077 71.392 40.316 1.00 22.03 257 ASP A C 1
ATOM 1947 O O . ASP A 1 257 ? 67.354 71.310 41.314 1.00 23.43 257 ASP A O 1
ATOM 1952 N N . GLU A 1 258 ? 68.607 72.542 39.910 1.00 22.31 258 GLU A N 1
ATOM 1953 C CA . GLU A 1 258 ? 68.314 73.783 40.619 1.00 18.58 258 GLU A CA 1
ATOM 1954 C C . GLU A 1 258 ? 66.818 74.122 40.521 1.00 21.30 258 GLU A C 1
ATOM 1955 O O . GLU A 1 258 ? 66.208 74.561 41.501 1.00 19.92 258 GLU A O 1
ATOM 1961 N N . ASP A 1 259 ? 66.244 73.917 39.336 1.00 19.58 259 ASP A N 1
ATOM 1962 C CA . ASP A 1 259 ? 64.804 74.118 39.116 1.00 18.06 259 ASP A CA 1
ATOM 1963 C C . ASP A 1 259 ? 63.993 73.246 40.080 1.00 21.32 259 ASP A C 1
ATOM 1964 O O . ASP A 1 259 ? 63.023 73.698 40.693 1.00 19.84 259 ASP A O 1
ATOM 1969 N N . ALA A 1 260 ? 64.392 71.985 40.209 1.00 20.86 260 ALA A N 1
ATOM 1970 C CA . ALA A 1 260 ? 63.662 71.059 41.072 1.00 21.91 260 ALA A CA 1
ATOM 1971 C C . ALA A 1 260 ? 63.691 71.546 42.514 1.00 22.84 260 ALA A C 1
ATOM 1972 O O . ALA A 1 260 ? 62.674 71.542 43.206 1.00 23.53 260 ALA A O 1
ATOM 1974 N N A LYS A 1 261 ? 64.865 71.966 42.969 0.43 22.05 261 LYS A N 1
ATOM 1975 N N B LYS A 1 261 ? 64.863 71.978 42.959 0.57 22.04 261 LYS A N 1
ATOM 1976 C CA A LYS A 1 261 ? 65.000 72.490 44.318 0.43 23.26 261 LYS A CA 1
ATOM 1977 C CA B LYS A 1 261 ? 65.023 72.487 44.311 0.57 23.26 261 LYS A CA 1
ATOM 1978 C C A LYS A 1 261 ? 64.173 73.755 44.481 0.43 23.30 261 LYS A C 1
ATOM 1979 C C B LYS A 1 261 ? 64.226 73.772 44.504 0.57 23.32 261 LYS A C 1
ATOM 1980 O O A LYS A 1 261 ? 63.429 73.894 45.447 0.43 24.51 261 LYS A O 1
ATOM 1981 O O B LYS A 1 261 ? 63.550 73.937 45.514 0.57 24.52 261 LYS A O 1
ATOM 1992 N N . ASP A 1 262 ? 64.314 74.681 43.536 1.00 21.77 262 ASP A N 1
ATOM 1993 C CA . ASP A 1 262 ? 63.594 75.953 43.614 1.00 21.69 262 ASP A CA 1
ATOM 1994 C C . ASP A 1 262 ? 62.124 75.730 43.894 1.00 23.35 262 ASP A C 1
ATOM 1995 O O . ASP A 1 262 ? 61.545 76.354 44.782 1.00 22.03 262 ASP A O 1
ATOM 2000 N N . TYR A 1 263 ? 61.515 74.853 43.114 1.00 19.57 263 TYR A N 1
ATOM 2001 C CA . TYR A 1 263 ? 60.088 74.679 43.242 1.00 19.56 263 TYR A CA 1
ATOM 2002 C C . TYR A 1 263 ? 59.722 73.834 44.452 1.00 20.18 263 TYR A C 1
ATOM 2003 O O . TYR A 1 263 ? 58.867 74.217 45.255 1.00 20.63 263 TYR A O 1
ATOM 2012 N N . GLN A 1 264 ? 60.367 72.682 44.577 1.00 21.20 264 GLN A N 1
ATOM 2013 C CA . GLN A 1 264 ? 60.009 71.753 45.646 1.00 24.82 264 GLN A CA 1
ATOM 2014 C C . GLN A 1 264 ? 60.203 72.350 47.046 1.00 26.81 264 GLN A C 1
ATOM 2015 O O . GLN A 1 264 ? 59.363 72.149 47.930 1.00 25.54 264 GLN A O 1
ATOM 2021 N N . ALA A 1 265 ? 61.273 73.117 47.239 1.00 22.53 265 ALA A N 1
ATOM 2022 C CA . ALA A 1 265 ? 61.508 73.766 48.526 1.00 23.51 265 ALA A CA 1
ATOM 2023 C C . ALA A 1 265 ? 60.438 74.815 48.819 1.00 23.91 265 ALA A C 1
ATOM 2024 O O . ALA A 1 265 ? 60.023 74.991 49.964 1.00 23.88 265 ALA A O 1
ATOM 2026 N N . ALA A 1 266 ? 59.973 75.499 47.776 1.00 21.39 266 ALA A N 1
ATOM 2027 C CA . ALA A 1 266 ? 59.017 76.579 47.964 1.00 20.42 266 ALA A CA 1
ATOM 2028 C C . ALA A 1 266 ? 57.658 76.050 48.393 1.00 21.57 266 ALA A C 1
ATOM 2029 O O . ALA A 1 266 ? 56.937 76.725 49.116 1.00 23.44 266 ALA A O 1
ATOM 2031 N N . VAL A 1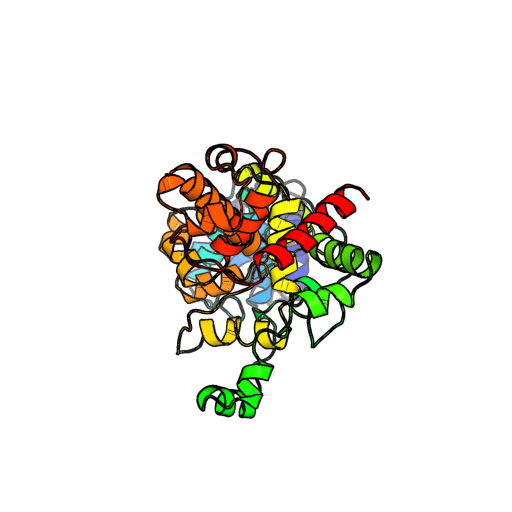 267 ? 57.304 74.851 47.948 1.00 21.25 267 VAL A N 1
ATOM 2032 C CA . VAL A 1 267 ? 55.972 74.335 48.283 1.00 21.20 267 VAL A CA 1
ATOM 2033 C C . VAL A 1 267 ? 56.028 73.203 49.302 1.00 26.74 267 VAL A C 1
ATOM 2034 O O . VAL A 1 267 ? 55.006 72.582 49.611 1.00 25.12 267 VAL A O 1
ATOM 2038 N N . SER A 1 268 ? 57.217 72.953 49.837 1.00 27.06 268 SER A N 1
ATOM 2039 C CA . SER A 1 268 ? 57.376 71.993 50.929 1.00 30.13 268 SER A CA 1
ATOM 2040 C C . SER A 1 268 ? 56.778 72.560 52.208 1.00 30.32 268 SER A C 1
ATOM 2041 O O . SER A 1 268 ? 56.363 73.717 52.246 1.00 28.78 268 SER A O 1
ATOM 2044 N N . ILE A 1 269 ? 56.735 71.752 53.262 1.00 35.40 269 ILE A N 1
ATOM 2045 C CA . ILE A 1 269 ? 56.223 72.236 54.542 1.00 37.12 269 ILE A CA 1
ATOM 2046 C C . ILE A 1 269 ? 57.034 73.432 55.047 1.00 33.03 269 ILE A C 1
ATOM 2047 O O . ILE A 1 269 ? 56.554 74.225 55.857 1.00 36.71 269 ILE A O 1
ATOM 2052 N N . LYS A 1 270 ? 58.255 73.565 54.541 1.00 37.06 270 LYS A N 1
ATOM 2053 C CA . LYS A 1 270 ? 59.132 74.671 54.911 1.00 37.42 270 LYS A CA 1
ATOM 2054 C C . LYS A 1 270 ? 58.779 75.997 54.228 1.00 34.03 270 LYS A C 1
ATOM 2055 O O . LYS A 1 270 ? 59.115 77.068 54.735 1.00 35.32 270 LYS A O 1
ATOM 2061 N N . SER A 1 271 ? 58.103 75.928 53.086 1.00 33.23 271 SER A N 1
ATOM 2062 C CA . SER A 1 271 ? 57.715 77.140 52.365 1.00 31.61 271 SER A CA 1
ATOM 2063 C C . SER A 1 271 ? 58.915 78.067 52.193 1.00 31.71 271 SER A C 1
ATOM 2064 O O . SER A 1 271 ? 58.857 79.250 52.551 1.00 32.29 271 SER A O 1
ATOM 2067 N N . ALA A 1 272 ? 59.998 77.511 51.658 1.00 28.88 272 ALA A N 1
ATOM 2068 C CA . ALA A 1 272 ? 61.231 78.255 51.424 1.00 28.42 272 ALA A CA 1
ATOM 2069 C C . ALA A 1 272 ? 61.016 79.418 50.462 1.00 27.14 272 ALA A C 1
ATOM 2070 O O . ALA A 1 272 ? 60.195 79.341 49.555 1.00 24.76 272 ALA A O 1
ATOM 2072 N N . ASN A 1 273 ? 61.786 80.482 50.655 1.00 23.23 273 ASN A N 1
ATOM 2073 C CA . ASN A 1 273 ? 61.695 81.665 49.806 1.00 22.50 273 ASN A CA 1
ATOM 2074 C C . ASN A 1 273 ? 62.722 81.602 48.680 1.00 22.77 273 ASN A C 1
ATOM 2075 O O . ASN A 1 273 ? 63.745 82.305 48.686 1.00 23.90 273 ASN A O 1
ATOM 2080 N N . THR A 1 274 ? 62.451 80.739 47.714 1.00 20.16 274 THR A N 1
ATOM 2081 C CA . THR A 1 274 ? 63.392 80.487 46.641 1.00 19.89 274 THR A CA 1
ATOM 2082 C C . THR A 1 274 ? 63.161 81.426 45.472 1.00 18.55 274 THR A C 1
ATOM 2083 O O . THR A 1 274 ? 62.117 82.083 45.379 1.00 19.39 274 THR A O 1
ATOM 2087 N N . SER A 1 275 ? 64.146 81.489 44.586 1.00 17.79 275 SER A N 1
ATOM 2088 C CA . SER A 1 275 ? 63.992 82.157 43.301 1.00 18.76 275 SER A CA 1
ATOM 2089 C C . SER A 1 275 ? 63.486 81.127 42.299 1.00 18.01 275 SER A C 1
ATOM 2090 O O . SER A 1 275 ? 64.026 80.023 42.209 1.00 20.33 275 SER A O 1
ATOM 2093 N N . ILE A 1 276 ? 62.457 81.481 41.536 1.00 16.59 276 ILE A N 1
ATOM 2094 C CA . ILE A 1 276 ? 61.799 80.507 40.671 1.00 17.78 276 ILE A CA 1
ATOM 2095 C C . ILE A 1 276 ? 61.725 80.930 39.200 1.00 15.50 276 ILE A C 1
ATOM 2096 O O . ILE A 1 276 ? 61.479 82.097 38.893 1.00 15.36 276 ILE A O 1
ATOM 2101 N N . GLY A 1 277 ? 61.950 79.974 38.303 1.00 14.77 277 GLY A N 1
ATOM 2102 C CA . GLY A 1 277 ? 61.584 80.132 36.901 1.00 15.63 277 GLY A CA 1
ATOM 2103 C C . GLY A 1 277 ? 62.509 81.001 36.065 1.00 15.33 277 GLY A C 1
ATOM 2104 O O . GLY A 1 277 ? 63.660 81.250 36.426 1.00 16.85 277 GLY A O 1
ATOM 2105 N N . LEU A 1 278 ? 61.987 81.462 34.932 1.00 14.86 278 LEU A N 1
ATOM 2106 C CA . LEU A 1 278 ? 62.811 82.085 33.891 1.00 13.92 278 LEU A CA 1
ATOM 2107 C C . LEU A 1 278 ? 63.659 83.234 34.417 1.00 14.36 278 LEU A C 1
ATOM 2108 O O . LEU A 1 278 ? 64.882 83.232 34.261 1.00 15.47 278 LEU A O 1
ATOM 2113 N N . GLY A 1 279 ? 63.021 84.207 35.057 1.00 13.54 279 GLY A N 1
ATOM 2114 C CA . GLY A 1 279 ? 63.741 85.352 35.589 1.00 14.39 279 GLY A CA 1
ATOM 2115 C C . GLY A 1 279 ? 64.283 85.164 36.999 1.00 14.50 279 GLY A C 1
ATOM 2116 O O . GLY A 1 279 ? 64.803 86.109 37.603 1.00 14.25 279 GLY A O 1
ATOM 2117 N N . GLN A 1 280 ? 64.149 83.952 37.540 1.00 14.78 280 GLN A N 1
ATOM 2118 C CA . GLN A 1 280 ? 64.577 83.688 38.922 1.00 14.57 280 GLN A CA 1
ATOM 2119 C C . GLN A 1 280 ? 63.998 84.729 39.886 1.00 14.51 280 GLN A C 1
ATOM 2120 O O . GLN A 1 280 ? 64.685 85.335 40.716 1.00 16.60 280 GLN A O 1
ATOM 2126 N N . VAL A 1 281 ? 62.690 84.916 39.757 1.00 14.64 281 VAL A N 1
ATOM 2127 C CA . VAL A 1 281 ? 61.953 85.816 40.617 1.00 14.25 281 VAL A CA 1
ATOM 2128 C C . VAL A 1 281 ? 61.778 85.169 41.980 1.00 15.57 281 VAL A C 1
ATOM 2129 O O . VAL A 1 281 ? 61.337 84.016 42.089 1.00 16.44 281 VAL A O 1
ATOM 2133 N N . VAL A 1 282 ? 62.135 85.905 43.021 1.00 16.55 282 VAL A N 1
ATOM 2134 C CA . VAL A 1 282 ? 61.998 85.404 44.385 1.00 18.72 282 VAL A CA 1
ATOM 2135 C C . VAL A 1 282 ? 60.522 85.477 44.825 1.00 18.15 282 VAL A C 1
ATOM 2136 O O . VAL A 1 282 ? 59.818 86.456 44.543 1.00 15.96 282 VAL A O 1
ATOM 2140 N N . VAL A 1 283 ? 60.035 84.427 45.482 1.00 17.08 283 VAL A N 1
ATOM 2141 C CA . VAL A 1 283 ? 58.632 84.367 45.872 1.00 16.83 283 VAL A CA 1
ATOM 2142 C C . VAL A 1 283 ? 58.236 85.627 46.654 1.00 16.53 283 VAL A C 1
ATOM 2143 O O . VAL A 1 283 ? 57.215 86.244 46.363 1.00 16.41 283 VAL A O 1
ATOM 2147 N N . SER A 1 284 ? 59.072 86.025 47.619 1.00 18.99 284 SER A N 1
ATOM 2148 C CA . SER A 1 284 ? 58.780 87.219 48.410 1.00 19.05 284 SER A CA 1
ATOM 2149 C C . SER A 1 284 ? 58.674 88.487 47.559 1.00 17.96 284 SER A C 1
ATOM 2150 O O . SER A 1 284 ? 57.863 89.355 47.841 1.00 19.77 284 SER A O 1
ATOM 2153 N N . THR A 1 285 ? 59.492 88.602 46.517 1.00 17.20 285 THR A N 1
ATOM 2154 C CA . THR A 1 285 ? 59.441 89.774 45.646 1.00 17.55 285 THR A CA 1
ATOM 2155 C C . THR A 1 285 ? 58.124 89.816 44.883 1.00 15.07 285 THR A C 1
ATOM 2156 O O . THR A 1 285 ? 57.497 90.874 44.719 1.00 15.03 285 THR A O 1
ATOM 2160 N N . ALA A 1 286 ? 57.680 88.648 44.429 1.00 15.65 286 ALA A N 1
ATOM 2161 C CA . ALA A 1 286 ? 56.434 88.561 43.687 1.00 16.07 286 ALA A CA 1
ATOM 2162 C C . ALA A 1 286 ? 55.252 88.985 44.565 1.00 16.97 286 ALA A C 1
ATOM 2163 O O . ALA A 1 286 ? 54.292 89.580 44.088 1.00 16.60 286 ALA A O 1
ATOM 2165 N N . ILE A 1 287 ? 55.341 88.703 45.863 1.00 15.64 287 ILE A N 1
ATOM 2166 C CA . ILE A 1 287 ? 54.262 89.054 46.779 1.00 17.24 287 ILE A CA 1
ATOM 2167 C C . ILE A 1 287 ? 54.364 90.521 47.217 1.00 17.16 287 ILE A C 1
ATOM 2168 O O . ILE A 1 287 ? 53.370 91.254 47.183 1.00 17.89 287 ILE A O 1
ATOM 2173 N N . LYS A 1 288 ? 55.564 90.942 47.620 1.00 17.43 288 LYS A N 1
ATOM 2174 C CA . LYS A 1 288 ? 55.804 92.331 48.019 1.00 17.67 288 LYS A CA 1
ATOM 2175 C C . LYS A 1 288 ? 55.360 93.328 46.951 1.00 18.87 288 LYS A C 1
ATOM 2176 O O . LYS A 1 288 ? 54.752 94.358 47.258 1.00 21.04 288 LYS A O 1
ATOM 2182 N N . TYR A 1 289 ? 55.669 93.029 45.690 1.00 17.05 289 TYR A N 1
ATOM 2183 C CA . TYR A 1 289 ? 55.439 93.991 44.618 1.00 16.49 289 TYR A CA 1
ATOM 2184 C C . TYR A 1 289 ? 54.288 93.618 43.694 1.00 17.44 289 TYR A C 1
ATOM 2185 O O . TYR A 1 289 ? 54.128 94.198 42.623 1.00 19.04 289 TYR A O 1
ATOM 2194 N N . GLU A 1 290 ? 53.488 92.644 44.117 1.00 16.62 290 GLU A N 1
ATOM 2195 C CA . GLU A 1 290 ? 52.270 92.279 43.399 1.00 16.28 290 GLU A CA 1
ATOM 2196 C C . GLU A 1 290 ? 52.560 92.116 41.909 1.00 15.70 290 GLU A C 1
ATOM 2197 O O . GLU A 1 290 ? 51.931 92.736 41.046 1.00 16.89 290 GLU A O 1
ATOM 2203 N N . LEU A 1 291 ? 53.522 91.255 41.616 1.00 13.57 291 LEU A N 1
ATOM 2204 C CA . LEU A 1 291 ? 54.081 91.197 40.263 1.00 14.39 291 LEU A CA 1
ATOM 2205 C C . LEU A 1 291 ? 53.145 90.617 39.191 1.00 17.20 291 LEU A C 1
ATOM 2206 O O . LEU A 1 291 ? 53.471 90.693 38.011 1.00 14.94 291 LEU A O 1
ATOM 2211 N N . PHE A 1 292 ? 52.008 90.040 39.583 1.00 14.52 292 PHE A N 1
ATOM 2212 C CA . PHE A 1 292 ? 51.051 89.509 38.600 1.00 14.55 292 PHE A CA 1
ATOM 2213 C C . PHE A 1 292 ? 49.926 90.487 38.293 1.00 14.33 292 PHE A C 1
ATOM 2214 O O . PHE A 1 292 ? 48.946 90.129 37.630 1.00 16.50 292 PHE A O 1
ATOM 2222 N N . THR A 1 293 ? 50.070 91.719 38.778 1.00 15.19 293 THR A N 1
ATOM 2223 C CA . THR A 1 293 ? 49.016 92.728 38.667 1.00 16.59 293 THR A CA 1
ATOM 2224 C C . THR A 1 293 ? 48.390 92.849 37.276 1.00 15.78 293 THR A C 1
ATOM 2225 O O . THR A 1 293 ? 47.176 93.059 37.149 1.00 18.19 293 THR A O 1
ATOM 2229 N N . ASP A 1 294 ? 49.193 92.729 36.230 1.00 14.75 294 ASP A N 1
ATOM 2230 C CA . ASP A 1 294 ? 48.665 92.986 34.895 1.00 16.17 294 ASP A CA 1
ATOM 2231 C C . ASP A 1 294 ? 48.131 91.758 34.169 1.00 18.76 294 ASP A C 1
ATOM 2232 O O . ASP A 1 294 ? 47.612 91.869 33.046 1.00 19.82 294 ASP A O 1
ATOM 2237 N N . LEU A 1 295 ? 48.243 90.598 34.811 1.00 16.08 295 LEU A N 1
ATOM 2238 C CA . LEU A 1 295 ? 47.659 89.372 34.268 1.00 15.99 295 LEU A CA 1
ATOM 2239 C C . LEU A 1 295 ? 46.457 88.871 35.065 1.00 16.84 295 LEU A C 1
ATOM 2240 O O . LEU A 1 295 ? 45.642 88.143 34.525 1.00 17.99 295 LEU A O 1
ATOM 2245 N N . LEU A 1 296 ? 46.365 89.237 36.344 1.00 16.37 296 LEU A N 1
ATOM 2246 C CA . LEU A 1 296 ? 45.291 88.751 37.215 1.00 16.77 296 LEU A CA 1
ATOM 2247 C C . LEU A 1 296 ? 44.622 89.897 37.951 1.00 19.10 296 LEU A C 1
ATOM 2248 O O . LEU A 1 296 ? 45.289 90.788 38.472 1.00 19.09 296 LEU A O 1
ATOM 2253 N N . GLY A 1 297 ? 43.297 89.850 38.031 1.00 20.07 297 GLY A N 1
ATOM 2254 C CA . GLY A 1 297 ? 42.552 90.872 38.743 1.00 20.49 297 GLY A CA 1
ATOM 2255 C C . GLY A 1 297 ? 42.752 90.799 40.245 1.00 17.20 297 GLY A C 1
ATOM 2256 O O . GLY A 1 297 ? 43.214 89.796 40.784 1.00 18.40 297 GLY A O 1
ATOM 2257 N N . GLN A 1 298 ? 42.383 91.880 40.928 1.00 22.30 298 GLN A N 1
ATOM 2258 C CA . GLN A 1 298 ? 42.535 91.971 42.380 1.00 24.83 298 GLN A CA 1
ATOM 2259 C C . GLN A 1 298 ? 41.828 90.843 43.147 1.00 20.35 298 GLN A C 1
ATOM 2260 O O . GLN A 1 298 ? 42.410 90.270 44.069 1.00 25.42 298 GLN A O 1
ATOM 2266 N N . PRO A 1 299 ? 40.592 90.503 42.747 1.00 24.19 299 PRO A N 1
ATOM 2267 C CA . PRO A 1 299 ? 39.888 89.406 43.424 1.00 28.61 299 PRO A CA 1
ATOM 2268 C C . PRO A 1 299 ? 40.679 88.098 43.400 1.00 25.43 299 PRO A C 1
ATOM 2269 O O . PRO A 1 299 ? 40.754 87.408 44.417 1.00 27.99 299 PRO A O 1
ATOM 2273 N N . VAL A 1 300 ? 41.278 87.767 42.259 1.00 22.40 300 VAL A N 1
ATOM 2274 C CA . VAL A 1 300 ? 42.086 86.559 42.168 1.00 22.34 300 VAL A CA 1
ATOM 2275 C C . VAL A 1 300 ? 43.353 86.683 42.995 1.00 20.17 300 VAL A C 1
ATOM 2276 O O . VAL A 1 300 ? 43.694 85.782 43.753 1.00 21.35 300 VAL A O 1
ATOM 2280 N N . ARG A 1 301 ? 44.053 87.804 42.847 1.00 21.84 301 ARG A N 1
ATOM 2281 C CA . ARG A 1 301 ? 45.324 87.983 43.534 1.00 22.36 301 ARG A CA 1
ATOM 2282 C C . ARG A 1 301 ? 45.181 87.952 45.057 1.00 19.78 301 ARG A C 1
ATOM 2283 O O . ARG A 1 301 ? 46.001 87.353 45.750 1.00 23.59 301 ARG A O 1
ATOM 2291 N N . ARG A 1 302 ? 44.124 88.572 45.569 1.00 23.21 302 ARG A N 1
ATOM 2292 C CA . ARG A 1 302 ? 43.895 88.605 47.014 1.00 25.41 302 ARG A CA 1
ATOM 2293 C C . ARG A 1 302 ? 43.833 87.208 47.633 1.00 26.06 302 ARG A C 1
ATOM 2294 O O . ARG A 1 302 ? 44.273 86.996 48.767 1.00 29.04 302 ARG A O 1
ATOM 2302 N N . GLY A 1 303 ? 43.289 86.256 46.885 1.00 24.76 303 GLY A N 1
ATOM 2303 C CA . GLY A 1 303 ? 43.120 84.909 47.391 1.00 27.14 303 GLY A CA 1
ATOM 2304 C C . GLY A 1 303 ? 44.302 83.967 47.241 1.00 25.34 303 GLY A C 1
ATOM 2305 O O . GLY A 1 303 ? 44.287 82.873 47.810 1.00 24.45 303 GLY A O 1
ATOM 2306 N N . LEU A 1 304 ? 45.330 84.371 46.490 1.00 21.06 304 LEU A N 1
ATOM 2307 C CA . LEU A 1 304 ? 46.425 83.460 46.195 1.00 21.74 304 LEU A CA 1
ATOM 2308 C C . LEU A 1 304 ? 47.251 83.160 47.431 1.00 21.59 304 LEU A C 1
ATOM 2309 O O . LEU A 1 304 ? 47.671 84.072 48.140 1.00 23.40 304 LEU A O 1
ATOM 2314 N N . SER A 1 305 ? 47.500 81.882 47.684 1.00 21.30 305 SER A N 1
ATOM 2315 C CA . SER A 1 305 ? 48.403 81.498 48.756 1.00 21.27 305 SER A CA 1
ATOM 2316 C C . SER A 1 305 ? 49.846 81.686 48.301 1.00 21.45 305 SER A C 1
ATOM 2317 O O . SER A 1 305 ? 50.111 81.857 47.107 1.00 19.63 305 SER A O 1
ATOM 2320 N N . ARG A 1 306 ? 50.779 81.640 49.247 1.00 21.01 306 ARG A N 1
ATOM 2321 C CA . ARG A 1 306 ? 52.199 81.765 48.937 1.00 20.81 306 ARG A CA 1
ATOM 2322 C C . ARG A 1 306 ? 52.630 80.668 47.969 1.00 21.15 306 ARG A C 1
ATOM 2323 O O . ARG A 1 306 ? 53.363 80.920 47.012 1.00 21.21 306 ARG A O 1
ATOM 2331 N N . LYS A 1 307 ? 52.142 79.452 48.196 1.00 20.26 307 LYS A N 1
ATOM 2332 C CA . LYS A 1 307 ? 52.483 78.335 47.328 1.00 17.98 307 LYS A CA 1
ATOM 2333 C C . LYS A 1 307 ? 51.848 78.453 45.937 1.00 17.37 307 LYS A C 1
ATOM 2334 O O . LYS A 1 307 ? 52.449 78.018 44.947 1.00 18.11 307 LYS A O 1
ATOM 2340 N N . ALA A 1 308 ? 50.651 79.031 45.857 1.00 17.25 308 ALA A N 1
ATOM 2341 C CA . ALA A 1 308 ? 50.051 79.351 44.564 1.00 14.50 308 ALA A CA 1
ATOM 2342 C C . ALA A 1 308 ? 50.926 80.353 43.794 1.00 16.69 308 ALA A C 1
ATOM 2343 O O . ALA A 1 308 ? 51.140 80.206 42.591 1.00 15.81 308 ALA A O 1
ATOM 2345 N N . VAL A 1 309 ? 51.421 81.370 44.497 1.00 16.69 309 VAL A N 1
ATOM 2346 C CA . VAL A 1 309 ? 52.332 82.336 43.884 1.00 18.21 309 VAL A CA 1
ATOM 2347 C C . VAL A 1 309 ? 53.596 81.649 43.357 1.00 16.91 309 VAL A C 1
ATOM 2348 O O . VAL A 1 309 ? 54.009 81.882 42.216 1.00 15.49 309 VAL A O 1
ATOM 2352 N N . ALA A 1 310 ? 54.222 80.806 44.177 1.00 16.82 310 ALA A N 1
ATOM 2353 C CA . ALA A 1 310 ? 55.406 80.070 43.744 1.00 17.56 310 ALA A CA 1
ATOM 2354 C C . ALA A 1 310 ? 55.099 79.253 42.493 1.00 17.27 310 ALA A C 1
ATOM 2355 O O . ALA A 1 310 ? 55.904 79.162 41.562 1.00 16.88 310 ALA A O 1
ATOM 2357 N N . THR A 1 311 ? 53.910 78.666 42.463 1.00 17.30 311 THR A N 1
ATOM 2358 C CA . THR A 1 311 ? 53.528 77.820 41.356 1.00 16.43 311 THR A CA 1
ATOM 2359 C C . THR A 1 311 ? 53.343 78.657 40.091 1.00 16.11 311 THR A C 1
ATOM 2360 O O . THR A 1 311 ? 53.802 78.271 39.015 1.00 17.25 311 THR A O 1
ATOM 2364 N N . LEU A 1 312 ? 52.733 79.829 40.230 1.00 15.43 312 LEU A N 1
ATOM 2365 C CA . LEU A 1 312 ? 52.561 80.726 39.086 1.00 14.62 312 LEU A CA 1
ATOM 2366 C C . LEU A 1 312 ? 53.903 81.185 38.526 1.00 16.47 312 LEU A C 1
ATOM 2367 O O . LEU A 1 312 ? 54.044 81.340 37.309 1.00 14.27 312 LEU A O 1
ATOM 2372 N N . LEU A 1 313 ? 54.885 81.407 39.395 1.00 14.95 313 LEU A N 1
ATOM 2373 C CA . LEU A 1 313 ? 56.223 81.773 38.927 1.00 13.45 313 LEU A CA 1
ATOM 2374 C C . LEU A 1 313 ? 56.846 80.676 38.061 1.00 13.90 313 LEU A C 1
ATOM 2375 O O . LEU A 1 313 ? 57.760 80.939 37.292 1.00 14.73 313 LEU A O 1
ATOM 2380 N N . ALA A 1 314 ? 56.363 79.446 38.185 1.00 14.86 314 ALA A N 1
ATOM 2381 C CA . ALA A 1 314 ? 56.855 78.361 37.339 1.00 15.48 314 ALA A CA 1
ATOM 2382 C C . ALA A 1 314 ? 56.126 78.300 35.998 1.00 14.91 314 ALA A C 1
ATOM 2383 O O . ALA A 1 314 ? 56.450 77.459 35.150 1.00 19.06 314 ALA A O 1
ATOM 2385 N N . SER A 1 315 ? 55.140 79.173 35.806 1.00 13.96 315 SER A N 1
ATOM 2386 C CA . SER A 1 315 ? 54.451 79.297 34.526 1.00 13.30 315 SER A CA 1
ATOM 2387 C C . SER A 1 315 ? 55.119 80.438 33.748 1.00 15.15 315 SER A C 1
ATOM 2388 O O . SER A 1 315 ? 55.143 81.582 34.205 1.00 14.73 315 SER A O 1
ATOM 2391 N N . ASP A 1 316 ? 55.674 80.119 32.580 1.00 13.66 316 ASP A N 1
ATOM 2392 C CA . ASP A 1 316 ? 56.576 81.058 31.900 1.00 12.63 316 ASP A CA 1
ATOM 2393 C C . ASP A 1 316 ? 55.971 82.442 31.635 1.00 12.52 316 ASP A C 1
ATOM 2394 O O . ASP A 1 316 ? 56.705 83.451 31.708 1.00 13.26 316 ASP A O 1
ATOM 2399 N N . GLU A 1 317 ? 54.692 82.521 31.261 1.00 13.71 317 GLU A N 1
ATOM 2400 C CA . GLU A 1 317 ? 54.127 83.831 30.939 1.00 13.87 317 GLU A CA 1
ATOM 2401 C C . GLU A 1 317 ? 53.983 84.684 32.207 1.00 14.20 317 GLU A C 1
ATOM 2402 O O . GLU A 1 317 ? 54.266 85.888 32.193 1.00 14.57 317 GLU A O 1
ATOM 2408 N N . PHE A 1 318 ? 53.547 84.068 33.299 1.00 14.08 318 PHE A N 1
ATOM 2409 C CA . PHE A 1 318 ? 53.462 84.787 34.567 1.00 13.93 318 PHE A CA 1
ATOM 2410 C C . PHE A 1 318 ? 54.862 85.215 35.004 1.00 13.12 318 PHE A C 1
ATOM 2411 O O . PHE A 1 318 ? 55.046 86.306 35.533 1.00 13.28 318 PHE A O 1
ATOM 2419 N N . ASN A 1 319 ? 55.851 84.367 34.759 1.00 12.38 319 ASN A N 1
ATOM 2420 C CA . ASN A 1 319 ? 57.204 84.695 35.172 1.00 13.66 319 ASN A CA 1
ATOM 2421 C C . ASN A 1 319 ? 57.784 85.846 34.338 1.00 13.34 319 ASN A C 1
ATOM 2422 O O . ASN A 1 319 ? 58.376 86.788 34.872 1.00 13.28 319 ASN A O 1
ATOM 2427 N N . ILE A 1 320 ? 57.552 85.805 33.029 1.00 12.84 320 ILE A N 1
ATOM 2428 C CA . ILE A 1 320 ? 58.021 86.880 32.161 1.00 13.37 320 ILE A CA 1
ATOM 2429 C C . ILE A 1 320 ? 57.386 88.216 32.540 1.00 11.69 320 ILE A C 1
ATOM 2430 O O . ILE A 1 320 ? 58.095 89.235 32.625 1.00 12.30 320 ILE A O 1
ATOM 2435 N N . PHE A 1 321 ? 56.077 88.228 32.791 1.00 12.07 321 PHE A N 1
ATOM 2436 C CA . PHE A 1 321 ? 55.443 89.462 33.215 1.00 11.50 321 PHE A CA 1
ATOM 2437 C C . PHE A 1 321 ? 55.934 89.926 34.577 1.00 13.01 321 PHE A C 1
ATOM 2438 O O . PHE A 1 321 ? 56.149 91.122 34.776 1.00 13.29 321 PHE A O 1
ATOM 2446 N N . ALA A 1 322 ? 56.132 88.991 35.500 1.00 11.66 322 ALA A N 1
ATOM 2447 C CA . ALA A 1 322 ? 56.676 89.362 36.813 1.00 13.50 322 ALA A CA 1
ATOM 2448 C C . ALA A 1 322 ? 58.074 89.970 36.703 1.00 13.05 322 ALA A C 1
ATOM 2449 O O . ALA A 1 322 ? 58.376 91.011 37.298 1.00 13.19 322 ALA A O 1
ATOM 2451 N N . THR A 1 323 ? 58.925 89.309 35.925 1.00 12.25 323 THR A N 1
ATOM 2452 C CA . THR A 1 323 ? 60.296 89.753 35.697 1.00 12.02 323 THR A CA 1
ATOM 2453 C C . THR A 1 323 ? 60.287 91.161 35.103 1.00 12.40 323 THR A C 1
ATOM 2454 O O . THR A 1 323 ? 60.975 92.062 35.599 1.00 11.83 323 THR A O 1
ATOM 2458 N N . ALA A 1 324 ? 59.496 91.356 34.045 1.00 12.92 324 ALA A N 1
ATOM 2459 C CA . ALA A 1 324 ? 59.423 92.658 33.378 1.00 13.53 324 ALA A CA 1
ATOM 2460 C C . ALA A 1 324 ? 58.847 93.749 34.289 1.00 12.30 324 ALA A C 1
ATOM 2461 O O . ALA A 1 324 ? 59.362 94.867 34.315 1.00 13.15 324 ALA A O 1
ATOM 2463 N N . ARG A 1 325 ? 57.786 93.431 35.030 1.00 13.10 325 ARG A N 1
ATOM 2464 C CA . ARG A 1 325 ? 57.194 94.433 35.904 1.00 12.09 325 ARG A CA 1
ATOM 2465 C C . ARG A 1 325 ? 58.222 94.845 36.955 1.00 12.96 325 ARG A C 1
ATOM 2466 O O . ARG A 1 325 ? 58.332 96.016 37.302 1.00 13.85 325 ARG A O 1
ATOM 2474 N N . TYR A 1 326 ? 58.978 93.881 37.462 1.00 11.27 326 TYR A N 1
ATOM 2475 C CA . TYR A 1 326 ? 59.993 94.206 38.466 1.00 13.22 326 TYR A CA 1
ATOM 2476 C C . TYR A 1 326 ? 61.144 95.028 37.868 1.00 14.37 326 TYR A C 1
ATOM 2477 O O . TYR A 1 326 ? 61.649 95.961 38.493 1.00 14.36 326 TYR A O 1
ATOM 2486 N N . ILE A 1 327 ? 61.566 94.689 36.655 1.00 11.27 327 ILE A N 1
ATOM 2487 C CA . ILE A 1 327 ? 62.582 95.504 35.984 1.00 12.73 327 ILE A CA 1
ATOM 2488 C C . ILE A 1 327 ? 62.107 96.954 35.883 1.00 12.79 327 ILE A C 1
ATOM 2489 O O . ILE A 1 327 ? 62.876 97.890 36.149 1.00 13.19 327 ILE A O 1
ATOM 2494 N N . ARG A 1 328 ? 60.852 97.152 35.494 1.00 12.83 328 ARG A N 1
ATOM 2495 C CA . ARG A 1 328 ? 60.337 98.503 35.371 1.00 13.11 328 ARG A CA 1
ATOM 2496 C C . ARG A 1 328 ? 60.220 99.177 36.750 1.00 13.86 328 ARG A C 1
ATOM 2497 O O . ARG A 1 328 ? 60.509 100.369 36.876 1.00 14.01 328 ARG A O 1
ATOM 2505 N N . TYR A 1 329 ? 59.844 98.420 37.781 1.00 12.91 329 TYR A N 1
ATOM 2506 C CA . TYR A 1 329 ? 59.894 98.946 39.146 1.00 14.83 329 TYR A CA 1
ATOM 2507 C C . TYR A 1 329 ? 61.307 99.453 39.500 1.00 15.25 329 TYR A C 1
ATOM 2508 O O . TYR A 1 329 ? 61.472 100.564 40.016 1.00 15.75 329 TYR A O 1
ATOM 2517 N N . VAL A 1 330 ? 62.321 98.643 39.210 1.00 13.56 330 VAL A N 1
ATOM 2518 C CA . VAL A 1 330 ? 63.705 99.012 39.525 1.00 15.15 330 VAL A CA 1
ATOM 2519 C C . VAL A 1 330 ? 64.134 100.246 38.722 1.00 14.25 330 VAL A C 1
ATOM 2520 O O . VAL A 1 330 ? 64.781 101.146 39.256 1.00 14.79 330 VAL A O 1
ATOM 2524 N N . ALA A 1 331 ? 63.744 100.312 37.453 1.00 13.62 331 ALA A N 1
ATOM 2525 C CA . ALA A 1 331 ? 64.111 101.452 36.618 1.00 13.58 331 ALA A CA 1
ATOM 2526 C C . ALA A 1 331 ? 63.397 102.715 37.086 1.00 13.79 331 ALA A C 1
ATOM 2527 O O . ALA A 1 331 ? 63.999 103.788 37.165 1.00 13.84 331 ALA A O 1
ATOM 2529 N N . ASN A 1 332 ? 62.112 102.588 37.393 1.00 12.98 332 ASN A N 1
ATOM 2530 C CA . ASN A 1 332 ? 61.364 103.724 37.924 1.00 15.01 332 ASN A CA 1
ATOM 2531 C C . ASN A 1 332 ? 61.995 104.234 39.218 1.00 16.19 332 ASN A C 1
ATOM 2532 O O . ASN A 1 332 ? 62.174 105.436 39.392 1.00 16.62 332 ASN A O 1
ATOM 2537 N N . LEU A 1 333 ? 62.341 103.312 40.115 1.00 14.78 333 LEU A N 1
ATOM 2538 C CA . LEU A 1 333 ? 62.972 103.682 41.377 1.00 15.42 333 LEU A CA 1
ATOM 2539 C C . LEU A 1 333 ? 64.296 104.405 41.104 1.00 17.53 333 LEU A C 1
ATOM 2540 O O . LEU A 1 333 ? 64.607 105.403 41.749 1.00 17.76 333 LEU A O 1
ATOM 2545 N N . ALA A 1 334 ? 65.050 103.932 40.114 1.00 16.10 334 ALA A N 1
ATOM 2546 C CA . ALA A 1 334 ? 66.324 104.554 39.764 1.00 14.67 334 ALA A CA 1
ATOM 2547 C C . ALA A 1 334 ? 66.094 106.006 39.372 1.00 16.56 334 ALA A C 1
ATOM 2548 O O . ALA A 1 334 ? 66.854 106.902 39.764 1.00 17.19 334 ALA A O 1
ATOM 2550 N N . SER A 1 335 ? 65.027 106.240 38.608 1.00 18.18 335 SER A N 1
ATOM 2551 C CA . SER A 1 335 ? 64.763 107.568 38.065 1.00 18.66 335 SER A CA 1
ATOM 2552 C C . SER A 1 335 ? 64.401 108.567 39.157 1.00 18.16 335 SER A C 1
ATOM 2553 O O . SER A 1 335 ? 64.425 109.770 38.918 1.00 21.50 335 SER A O 1
ATOM 2556 N N . GLN A 1 336 ? 64.082 108.061 40.346 1.00 16.92 336 GLN A N 1
ATOM 2557 C CA . GLN A 1 336 ? 63.734 108.903 41.488 1.00 20.78 336 GLN A CA 1
ATOM 2558 C C . GLN A 1 336 ? 64.924 109.197 42.404 1.00 23.14 336 GLN A C 1
ATOM 2559 O O . GLN A 1 336 ? 64.774 109.884 43.418 1.00 23.69 336 GLN A O 1
ATOM 2565 N N . GLN A 1 337 ? 66.102 108.680 42.052 1.00 19.43 337 GLN A N 1
ATOM 2566 C CA . GLN A 1 337 ? 67.275 108.796 42.921 1.00 20.72 337 GLN A CA 1
ATOM 2567 C C . GLN A 1 337 ? 68.078 110.060 42.644 1.00 20.58 337 GLN A C 1
ATOM 2568 O O . GLN A 1 337 ? 67.936 110.682 41.593 1.00 22.60 337 GLN A O 1
ATOM 2574 N N . ASP A 1 338 ? 68.932 110.414 43.604 1.00 23.93 338 ASP A N 1
ATOM 2575 C CA . ASP A 1 338 ? 69.912 111.487 43.444 1.00 25.07 338 ASP A CA 1
ATOM 2576 C C . ASP A 1 338 ? 71.288 110.848 43.263 1.00 21.24 338 ASP A C 1
ATOM 2577 O O . ASP A 1 338 ? 71.810 110.229 44.189 1.00 26.93 338 ASP A O 1
ATOM 2582 N N . LEU A 1 339 ? 71.862 110.988 42.073 1.00 22.40 339 LEU A N 1
ATOM 2583 C CA . LEU A 1 339 ? 73.133 110.323 41.762 1.00 21.80 339 LEU A CA 1
ATOM 2584 C C . LEU A 1 339 ? 74.240 110.704 42.752 1.00 26.63 339 LEU A C 1
ATOM 2585 O O . LEU A 1 339 ? 75.157 109.920 43.005 1.00 24.85 339 LEU A O 1
ATOM 2590 N N . ARG A 1 340 ? 74.151 111.905 43.312 1.00 25.37 340 ARG A N 1
ATOM 2591 C CA . ARG A 1 340 ? 75.134 112.341 44.306 1.00 26.18 340 ARG A CA 1
ATOM 2592 C C . ARG A 1 340 ? 75.109 111.445 45.545 1.00 25.20 340 ARG A C 1
ATOM 2593 O O . ARG A 1 340 ? 76.092 111.367 46.290 1.00 26.73 340 ARG A O 1
ATOM 2601 N N . LYS A 1 341 ? 73.988 110.766 45.771 1.00 25.80 341 LYS A N 1
ATOM 2602 C CA . LYS A 1 341 ? 73.865 109.875 46.917 1.00 20.88 341 LYS A CA 1
ATOM 2603 C C . LYS A 1 341 ? 74.237 108.436 46.568 1.00 20.18 341 LYS A C 1
ATOM 2604 O O . LYS A 1 341 ? 74.136 107.547 47.408 1.00 23.32 341 LYS A O 1
ATOM 2610 N N . LEU A 1 342 ? 74.662 108.217 45.325 1.00 20.78 342 LEU A N 1
ATOM 2611 C CA . LEU A 1 342 ? 75.083 106.889 44.872 1.00 21.43 342 LEU A CA 1
ATOM 2612 C C . LEU A 1 342 ? 76.490 106.935 44.287 1.00 22.18 342 LEU A C 1
ATOM 2613 O O . LEU A 1 342 ? 76.715 106.618 43.120 1.00 19.30 342 LEU A O 1
ATOM 2618 N N . PRO A 1 343 ? 77.462 107.355 45.101 1.00 19.44 343 PRO A N 1
ATOM 2619 C CA . PRO A 1 343 ? 78.825 107.508 44.584 1.00 19.53 343 PRO A CA 1
ATOM 2620 C C . PRO A 1 343 ? 79.478 106.192 44.136 1.00 17.65 343 PRO A C 1
ATOM 2621 O O . PRO A 1 343 ? 80.271 106.213 43.190 1.00 19.77 343 PRO A O 1
ATOM 2625 N N . LYS A 1 344 ? 79.161 105.067 44.771 1.00 17.17 344 LYS A N 1
ATOM 2626 C CA . LYS A 1 344 ? 79.749 103.806 44.299 1.00 18.72 344 LYS A CA 1
ATOM 2627 C C . LYS A 1 344 ? 79.166 103.408 42.944 1.00 15.38 344 LYS A C 1
ATOM 2628 O O . LYS A 1 344 ? 79.874 102.911 42.068 1.00 17.38 344 LYS A O 1
ATOM 2634 N N . THR A 1 345 ? 77.867 103.646 42.771 1.00 17.63 345 THR A N 1
ATOM 2635 C CA . THR A 1 345 ? 77.230 103.344 41.510 1.00 14.83 345 THR A CA 1
ATOM 2636 C C . THR A 1 345 ? 77.760 104.210 40.373 1.00 15.59 345 THR A C 1
ATOM 2637 O O . THR A 1 345 ? 78.057 103.714 39.288 1.00 18.12 345 THR A O 1
ATOM 2641 N N . ARG A 1 346 ? 77.867 105.511 40.621 1.00 17.15 346 ARG A N 1
ATOM 2642 C CA . ARG A 1 346 ? 78.460 106.439 39.659 1.00 19.10 346 ARG A CA 1
ATOM 2643 C C . ARG A 1 346 ? 79.911 106.057 39.335 1.00 17.69 346 ARG A C 1
ATOM 2644 O O . ARG A 1 346 ? 80.352 106.135 38.184 1.00 20.26 346 ARG A O 1
ATOM 2652 N N . GLY A 1 347 ? 80.654 105.636 40.351 1.00 18.61 347 GLY A N 1
ATOM 2653 C CA . GLY A 1 347 ? 82.039 105.248 40.118 1.00 22.34 347 GLY A CA 1
ATOM 2654 C C . GLY A 1 347 ? 82.146 104.062 39.173 1.00 20.85 347 GLY A C 1
ATOM 2655 O O . GLY A 1 347 ? 82.962 104.049 38.245 1.00 20.47 347 GLY A O 1
ATOM 2656 N N . ALA A 1 348 ? 81.306 103.056 39.405 1.00 18.00 348 ALA A N 1
ATOM 2657 C CA . ALA A 1 348 ? 81.354 101.824 38.629 1.00 19.22 348 ALA A CA 1
ATOM 2658 C C . ALA A 1 348 ? 80.764 101.996 37.228 1.00 18.89 348 ALA A C 1
ATOM 2659 O O . ALA A 1 348 ? 81.216 101.363 36.275 1.00 20.04 348 ALA A O 1
ATOM 2661 N N . PHE A 1 349 ? 79.749 102.856 37.122 1.00 17.48 349 PHE A N 1
ATOM 2662 C CA . PHE A 1 349 ? 78.989 103.034 35.884 1.00 15.93 349 PHE A CA 1
ATOM 2663 C C . PHE A 1 349 ? 78.890 104.514 35.570 1.00 16.49 349 PHE A C 1
ATOM 2664 O O . PHE A 1 349 ? 77.845 105.128 35.759 1.00 17.87 349 PHE A O 1
ATOM 2672 N N . PRO A 1 350 ? 79.997 105.105 35.104 1.00 17.46 350 PRO A N 1
ATOM 2673 C CA . PRO A 1 350 ? 80.082 106.565 35.021 1.00 19.64 350 PRO A CA 1
ATOM 2674 C C . PRO A 1 350 ? 79.159 107.200 33.989 1.00 20.88 350 PRO A C 1
ATOM 2675 O O . PRO A 1 350 ? 78.912 108.401 34.094 1.00 21.26 350 PRO A O 1
ATOM 2679 N N . SER A 1 351 ? 78.662 106.424 33.025 1.00 17.31 351 SER A N 1
ATOM 2680 C CA . SER A 1 351 ? 77.724 106.958 32.036 1.00 18.91 351 SER A CA 1
ATOM 2681 C C . SER A 1 351 ? 76.264 106.735 32.420 1.00 19.72 351 SER A C 1
ATOM 2682 O O . SER A 1 351 ? 75.366 107.002 31.613 1.00 20.97 351 SER A O 1
ATOM 2685 N N . ILE A 1 352 ? 76.017 106.280 33.644 1.00 18.05 352 ILE A N 1
ATOM 2686 C CA . ILE A 1 352 ? 74.635 106.073 34.093 1.00 17.15 352 ILE A CA 1
ATOM 2687 C C . ILE A 1 352 ? 73.829 107.370 33.977 1.00 19.81 352 ILE A C 1
ATOM 2688 O O . ILE A 1 352 ? 74.311 108.460 34.293 1.00 20.27 352 ILE A O 1
ATOM 2693 N N . ASP A 1 353 ? 72.598 107.238 33.494 1.00 18.41 353 ASP A N 1
ATOM 2694 C CA . ASP A 1 353 ? 71.711 108.375 33.282 1.00 20.84 353 ASP A CA 1
ATOM 2695 C C . ASP A 1 353 ? 70.387 108.056 33.974 1.00 21.15 353 ASP A C 1
ATOM 2696 O O . ASP A 1 353 ? 69.565 107.290 33.446 1.00 20.52 353 ASP A O 1
ATOM 2701 N N . LEU A 1 354 ? 70.177 108.625 35.162 1.00 20.64 354 LEU A N 1
ATOM 2702 C CA . LEU A 1 354 ? 69.032 108.230 35.975 1.00 19.72 354 LEU A CA 1
ATOM 2703 C C . LEU A 1 354 ? 67.708 108.612 35.319 1.00 21.81 354 LEU A C 1
ATOM 2704 O O . LEU A 1 354 ? 66.747 107.838 35.354 1.00 20.29 354 LEU A O 1
ATOM 2709 N N . ARG A 1 355 ? 67.662 109.793 34.711 1.00 21.40 355 ARG A N 1
ATOM 2710 C CA . ARG A 1 355 ? 66.438 110.236 34.042 1.00 23.37 355 ARG A CA 1
ATOM 2711 C C . ARG A 1 355 ? 66.050 109.319 32.886 1.00 21.13 355 ARG A C 1
ATOM 2712 O O . ARG A 1 355 ? 64.864 109.092 32.639 1.00 22.11 355 ARG A O 1
ATOM 2720 N N . ALA A 1 356 ? 67.038 108.793 32.173 1.00 19.22 356 ALA A N 1
ATOM 2721 C CA . ALA A 1 356 ? 66.778 107.936 31.023 1.00 18.34 356 ALA A CA 1
ATOM 2722 C C . ALA A 1 356 ? 66.038 106.674 31.427 1.00 18.52 356 ALA A C 1
ATOM 2723 O O . ALA A 1 356 ? 65.291 106.101 30.628 1.00 16.58 356 ALA A O 1
ATOM 2725 N N . TYR A 1 357 ? 66.235 106.243 32.669 1.00 16.16 357 TYR A N 1
ATOM 2726 C CA . TYR A 1 357 ? 65.565 105.040 33.159 1.00 16.72 357 TYR A CA 1
ATOM 2727 C C . TYR A 1 357 ? 64.048 105.124 33.076 1.00 18.15 357 TYR A C 1
ATOM 2728 O O . TYR A 1 357 ? 63.384 104.094 33.012 1.00 15.45 357 TYR A O 1
ATOM 2737 N N . ALA A 1 358 ? 63.496 106.331 33.112 1.00 16.48 358 ALA A N 1
ATOM 2738 C CA . ALA A 1 358 ? 62.038 106.484 33.077 1.00 18.00 358 ALA A CA 1
ATOM 2739 C C . ALA A 1 358 ? 61.484 106.132 31.702 1.00 19.54 358 ALA A C 1
ATOM 2740 O O . ALA A 1 358 ? 60.290 105.848 31.560 1.00 21.86 358 ALA A O 1
ATOM 2742 N N . GLY A 1 359 ? 62.346 106.151 30.691 1.00 18.67 359 GLY A N 1
ATOM 2743 C CA . GLY A 1 359 ? 61.953 105.829 29.327 1.00 18.90 359 GLY A CA 1
ATOM 2744 C C . GLY A 1 359 ? 62.406 104.457 28.851 1.00 18.11 359 GLY A C 1
ATOM 2745 O O . GLY A 1 359 ? 62.739 103.588 29.657 1.00 16.32 359 GLY A O 1
ATOM 2746 N N . ASN A 1 360 ? 62.408 104.265 27.533 1.00 16.98 360 ASN A N 1
ATOM 2747 C CA . ASN A 1 360 ? 62.640 102.954 26.935 1.00 16.01 360 ASN A CA 1
ATOM 2748 C C . ASN A 1 360 ? 64.113 102.617 26.878 1.00 17.33 360 ASN A C 1
ATOM 2749 O O . ASN A 1 360 ? 64.930 103.498 26.632 1.00 16.91 360 ASN A O 1
ATOM 2754 N N . PRO A 1 361 ? 64.463 101.335 27.076 1.00 14.43 361 PRO A N 1
ATOM 2755 C CA . PRO A 1 361 ? 65.859 100.883 27.010 1.00 16.37 361 PRO A CA 1
ATOM 2756 C C . PRO A 1 361 ? 66.595 101.201 25.702 1.00 17.85 361 PRO A C 1
ATOM 2757 O O . PRO A 1 361 ? 67.830 101.255 25.706 1.00 17.82 361 PRO A O 1
ATOM 2761 N N A ARG A 1 362 ? 65.867 101.387 24.606 0.48 17.07 362 ARG A N 1
ATOM 2762 N N B ARG A 1 362 ? 65.868 101.395 24.606 0.52 17.07 362 ARG A N 1
ATOM 2763 C CA A ARG A 1 362 ? 66.502 101.734 23.337 0.48 18.24 362 ARG A CA 1
ATOM 2764 C CA B ARG A 1 362 ? 66.518 101.712 23.338 0.52 18.23 362 ARG A CA 1
ATOM 2765 C C A ARG A 1 362 ? 67.297 103.017 23.501 0.48 18.77 362 ARG A C 1
ATOM 2766 C C B ARG A 1 362 ? 67.264 103.039 23.463 0.52 18.77 362 ARG A C 1
ATOM 2767 O O A ARG A 1 362 ? 68.281 103.242 22.790 0.48 20.75 362 ARG A O 1
ATOM 2768 O O B ARG A 1 362 ? 68.199 103.304 22.702 0.52 20.73 362 ARG A O 1
ATOM 2783 N N . ASN A 1 363 ? 66.856 103.857 24.432 1.00 17.77 363 ASN A N 1
ATOM 2784 C CA . ASN A 1 363 ? 67.512 105.141 24.693 1.00 18.31 363 ASN A CA 1
ATOM 2785 C C . ASN A 1 363 ? 68.348 105.175 25.979 1.00 22.17 363 ASN A C 1
ATOM 2786 O O . ASN A 1 363 ? 68.741 106.248 26.437 1.00 24.80 363 ASN A O 1
ATOM 2791 N N . TRP A 1 364 ? 68.611 104.010 26.563 1.00 17.34 364 TRP A N 1
ATOM 2792 C CA . TRP A 1 364 ? 69.473 103.946 27.752 1.00 18.57 364 TRP A CA 1
ATOM 2793 C C . TRP A 1 364 ? 70.934 103.825 27.345 1.00 17.51 364 TRP A C 1
ATOM 2794 O O . TRP A 1 364 ? 71.259 103.075 26.434 1.00 19.39 364 TRP A O 1
ATOM 2805 N N . PRO A 1 365 ? 71.827 104.514 28.067 1.00 17.91 365 PRO A N 1
ATOM 2806 C CA . PRO A 1 365 ? 73.248 104.174 27.914 1.00 18.98 365 PRO A CA 1
ATOM 2807 C C . PRO A 1 365 ? 73.499 102.732 28.364 1.00 16.19 365 PRO A C 1
ATOM 2808 O O . PRO A 1 365 ? 72.767 102.238 29.235 1.00 16.55 365 PRO A O 1
ATOM 2812 N N . ARG A 1 366 ? 74.535 102.076 27.842 1.00 19.12 366 ARG A N 1
ATOM 2813 C CA . ARG A 1 366 ? 74.829 100.703 28.260 1.00 15.81 366 ARG A CA 1
ATOM 2814 C C . ARG A 1 366 ? 75.091 100.592 29.758 1.00 15.83 366 ARG A C 1
ATOM 2815 O O . ARG A 1 366 ? 74.805 99.557 30.368 1.00 16.50 366 ARG A O 1
ATOM 2823 N N . ASP A 1 367 ? 75.651 101.640 30.354 1.00 15.83 367 ASP A N 1
ATOM 2824 C CA . ASP A 1 367 ? 75.861 101.628 31.790 1.00 15.36 367 ASP A CA 1
ATOM 2825 C C . ASP A 1 367 ? 74.534 101.516 32.553 1.00 15.65 367 ASP A C 1
ATOM 2826 O O . ASP A 1 367 ? 74.535 101.050 33.687 1.00 16.01 367 ASP A O 1
ATOM 2831 N N . ASN A 1 368 ? 73.417 101.957 31.960 1.00 14.29 368 ASN A N 1
ATOM 2832 C CA . ASN A 1 368 ? 72.122 101.780 32.629 1.00 14.36 368 ASN A CA 1
ATOM 2833 C C . ASN A 1 368 ? 71.735 100.305 32.671 1.00 14.66 368 ASN A C 1
ATOM 2834 O O . ASN A 1 368 ? 71.130 99.834 33.643 1.00 15.56 368 ASN A O 1
ATOM 2839 N N . VAL A 1 369 ? 72.057 99.582 31.601 1.00 15.36 369 VAL A N 1
ATOM 2840 C CA . VAL A 1 369 ? 71.778 98.150 31.572 1.00 14.79 369 VAL A CA 1
ATOM 2841 C C . VAL A 1 369 ? 72.653 97.442 32.621 1.00 16.46 369 VAL A C 1
ATOM 2842 O O . VAL A 1 369 ? 72.184 96.597 33.383 1.00 16.41 369 VAL A O 1
ATOM 2846 N N . ARG A 1 370 ? 73.940 97.790 32.652 1.00 15.94 370 ARG A N 1
ATOM 2847 C CA . ARG A 1 370 ? 74.845 97.190 33.618 1.00 15.76 370 ARG A CA 1
ATOM 2848 C C . ARG A 1 370 ? 74.404 97.454 35.052 1.00 14.62 370 ARG A C 1
ATOM 2849 O O . ARG A 1 370 ? 74.347 96.529 35.870 1.00 15.99 370 ARG A O 1
ATOM 2857 N N . ALA A 1 371 ? 74.065 98.704 35.367 1.00 15.27 371 ALA A N 1
ATOM 2858 C CA . ALA A 1 371 ? 73.700 99.031 36.737 1.00 16.63 371 ALA A CA 1
ATOM 2859 C C . ALA A 1 371 ? 72.381 98.368 37.118 1.00 15.15 371 ALA A C 1
ATOM 2860 O O . ALA A 1 371 ? 72.212 97.892 38.231 1.00 15.70 371 ALA A O 1
ATOM 2862 N N . LEU A 1 372 ? 71.439 98.327 36.185 1.00 14.77 372 LEU A N 1
ATOM 2863 C CA . LEU A 1 372 ? 70.158 97.690 36.492 1.00 14.86 372 LEU A CA 1
ATOM 2864 C C . LEU A 1 372 ? 70.362 96.194 36.729 1.00 14.73 372 LEU A C 1
ATOM 2865 O O . LEU A 1 372 ? 69.707 95.612 37.597 1.00 14.78 372 LEU A O 1
ATOM 2870 N N . ALA A 1 373 ? 71.282 95.574 35.987 1.00 15.09 373 ALA A N 1
ATOM 2871 C CA . ALA A 1 373 ? 71.571 94.159 36.211 1.00 14.90 373 ALA A CA 1
ATOM 2872 C C . ALA A 1 373 ? 72.014 93.942 37.661 1.00 16.47 373 ALA A C 1
ATOM 2873 O O . ALA A 1 373 ? 71.533 93.031 38.345 1.00 16.64 373 ALA A O 1
ATOM 2875 N N . SER A 1 374 ? 72.919 94.787 38.144 1.00 15.48 374 SER A N 1
ATOM 2876 C CA . SER A 1 374 ? 73.305 94.721 39.553 1.00 15.77 374 SER A CA 1
ATOM 2877 C C . SER A 1 374 ? 72.102 94.858 40.480 1.00 16.62 374 SER A C 1
AT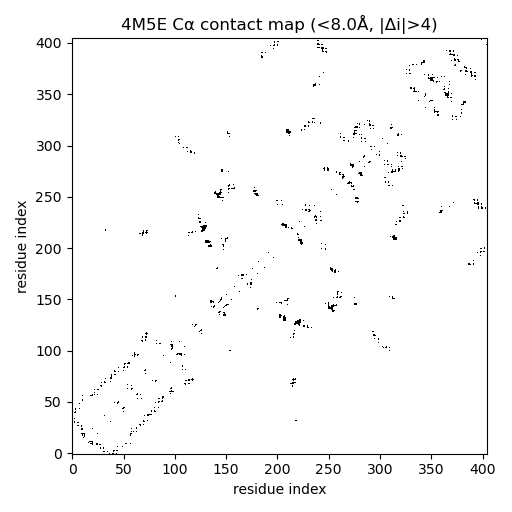OM 2878 O O . SER A 1 374 ? 71.973 94.145 41.469 1.00 17.00 374 SER A O 1
ATOM 2881 N N . GLU A 1 375 ? 71.213 95.786 40.146 1.00 15.58 375 GLU A N 1
ATOM 2882 C CA . GLU A 1 375 ? 70.150 96.173 41.056 1.00 15.82 375 GLU A CA 1
ATOM 2883 C C . GLU A 1 375 ? 68.871 95.376 40.827 1.00 14.66 375 GLU A C 1
ATOM 2884 O O . GLU A 1 375 ? 67.869 95.614 41.489 1.00 17.06 375 GLU A O 1
ATOM 2890 N N . TYR A 1 376 ? 68.946 94.401 39.927 1.00 15.34 376 TYR A N 1
ATOM 2891 C CA . TYR A 1 376 ? 67.903 93.392 39.768 1.00 17.74 376 TYR A CA 1
ATOM 2892 C C . TYR A 1 376 ? 68.217 92.208 40.671 1.00 18.76 376 TYR A C 1
ATOM 2893 O O . TYR A 1 376 ? 67.337 91.670 41.347 1.00 20.73 376 TYR A O 1
ATOM 2902 N N . THR A 1 377 ? 69.483 91.810 40.703 1.00 19.11 377 THR A N 1
ATOM 2903 C CA . THR A 1 377 ? 69.872 90.648 41.488 1.00 21.53 377 THR A CA 1
ATOM 2904 C C . THR A 1 377 ? 70.069 91.009 42.964 1.00 25.13 377 THR A C 1
ATOM 2905 O O . THR A 1 377 ? 69.743 90.217 43.857 1.00 29.02 377 THR A O 1
ATOM 2909 N N . SER A 1 378 ? 70.558 92.220 43.216 1.00 18.99 378 SER A N 1
ATOM 2910 C CA . SER A 1 378 ? 70.746 92.710 44.586 1.00 18.58 378 SER A CA 1
ATOM 2911 C C . SER A 1 378 ? 69.704 93.778 44.934 1.00 20.38 378 SER A C 1
ATOM 2912 O O . SER A 1 378 ? 68.964 94.228 44.059 1.00 21.18 378 SER A O 1
ATOM 2915 N N A ARG A 1 379 ? 69.640 94.174 46.204 0.52 19.08 379 ARG A N 1
ATOM 2916 N N B ARG A 1 379 ? 69.639 94.176 46.203 0.48 19.10 379 ARG A N 1
ATOM 2917 C CA A ARG A 1 379 ? 68.705 95.217 46.624 0.52 21.60 379 ARG A CA 1
ATOM 2918 C CA B ARG A 1 379 ? 68.696 95.209 46.630 0.48 21.61 379 ARG A CA 1
ATOM 2919 C C A ARG A 1 379 ? 68.904 96.459 45.767 0.52 20.65 379 ARG A C 1
ATOM 2920 C C B ARG A 1 379 ? 68.899 96.472 45.797 0.48 20.65 379 ARG A C 1
ATOM 2921 O O A ARG A 1 379 ? 70.027 96.858 45.520 0.52 20.00 379 ARG A O 1
ATOM 2922 O O B ARG A 1 379 ? 70.022 96.899 45.600 0.48 20.03 379 ARG A O 1
ATOM 2937 N N . PRO A 1 380 ? 67.812 97.079 45.302 1.00 18.00 380 PRO A N 1
ATOM 2938 C CA . PRO A 1 380 ? 67.973 98.191 44.351 1.00 17.48 380 PRO A CA 1
ATOM 2939 C C . PRO A 1 380 ? 68.309 99.570 44.911 1.00 18.41 380 PRO A C 1
ATOM 2940 O O . PRO A 1 380 ? 67.595 100.109 45.762 1.00 19.46 380 PRO A O 1
ATOM 2944 N N . TRP A 1 381 ? 69.410 100.122 44.397 1.00 16.99 381 TRP A N 1
ATOM 2945 C CA . TRP A 1 381 ? 69.827 101.509 44.634 1.00 18.11 381 TRP A CA 1
ATOM 2946 C C . TRP A 1 381 ? 70.196 101.798 46.084 1.00 17.99 381 TRP A C 1
ATOM 2947 O O . TRP A 1 381 ? 69.921 102.878 46.615 1.00 18.91 381 TRP A O 1
ATOM 2958 N N . ASP A 1 382 ? 70.850 100.813 46.691 1.00 17.45 382 ASP A N 1
ATOM 2959 C CA . ASP A 1 382 ? 71.446 100.948 48.021 1.00 21.51 382 ASP A CA 1
ATOM 2960 C C . ASP A 1 382 ? 72.949 101.250 47.939 1.00 19.91 382 ASP A C 1
ATOM 2961 O O . ASP A 1 382 ? 73.647 101.237 48.957 1.00 22.19 382 ASP A O 1
ATOM 2966 N N . ASP A 1 383 ? 73.445 101.490 46.725 1.00 17.18 383 ASP A N 1
ATOM 2967 C CA . ASP A 1 383 ? 74.869 101.764 46.480 1.00 18.04 383 ASP A CA 1
ATOM 2968 C C . ASP A 1 383 ? 75.789 100.591 46.804 1.00 20.44 383 ASP A C 1
ATOM 2969 O O . ASP A 1 383 ? 77.004 100.762 46.973 1.00 21.94 383 ASP A O 1
ATOM 2974 N N . ASN A 1 384 ? 75.214 99.395 46.858 1.00 20.45 384 ASN A N 1
ATOM 2975 C CA . ASN A 1 384 ? 75.988 98.165 46.945 1.00 21.38 384 ASN A CA 1
ATOM 2976 C C . ASN A 1 384 ? 75.793 97.391 45.660 1.00 18.31 384 ASN A C 1
ATOM 2977 O O . ASN A 1 384 ? 74.662 97.112 45.267 1.00 20.32 384 ASN A O 1
ATOM 2982 N N . LEU A 1 385 ? 76.883 97.037 44.998 1.00 17.73 385 LEU A N 1
ATOM 2983 C CA . LEU A 1 385 ? 76.803 96.484 43.655 1.00 19.62 385 LEU A CA 1
ATOM 2984 C C . LEU A 1 385 ? 77.193 95.016 43.592 1.00 23.03 385 LEU A C 1
ATOM 2985 O O . LEU A 1 385 ? 78.119 94.574 44.284 1.00 22.67 385 LEU A O 1
ATOM 2990 N N . SER A 1 386 ? 76.500 94.264 42.744 1.00 19.16 386 SER A N 1
ATOM 2991 C CA . SER A 1 386 ? 76.896 92.898 42.452 1.00 22.08 386 SER A CA 1
ATOM 2992 C C . SER A 1 386 ? 78.169 92.923 41.621 1.00 29.55 386 SER A C 1
ATOM 2993 O O . SER A 1 386 ? 78.260 93.664 40.639 1.00 26.44 386 SER A O 1
ATOM 2996 N N . PRO A 1 387 ? 79.169 92.124 42.033 1.00 31.81 387 PRO A N 1
ATOM 2997 C CA . PRO A 1 387 ? 80.500 92.043 41.425 1.00 40.12 387 PRO A CA 1
ATOM 2998 C C . PRO A 1 387 ? 80.491 91.777 39.920 1.00 33.98 387 PRO A C 1
ATOM 2999 O O . PRO A 1 387 ? 81.025 92.584 39.157 1.00 42.75 387 PRO A O 1
ATOM 3003 N N . GLY A 1 388 ? 79.907 90.658 39.500 1.00 24.16 388 GLY A N 1
ATOM 3004 C CA . GLY A 1 388 ? 80.064 90.195 38.134 1.00 26.67 388 GLY A CA 1
ATOM 3005 C C . GLY A 1 388 ? 78.790 90.075 37.322 1.00 19.53 388 GLY A C 1
ATOM 3006 O O . GLY A 1 388 ? 78.833 89.869 36.107 1.00 22.12 388 GLY A O 1
ATOM 3007 N N . TRP A 1 389 ? 77.639 90.223 37.976 1.00 22.68 389 TRP A N 1
ATOM 3008 C CA . TRP A 1 389 ? 76.386 90.113 37.246 1.00 20.80 389 TRP A CA 1
ATOM 3009 C C . TRP A 1 389 ? 76.236 91.176 36.147 1.00 16.54 389 TRP A C 1
ATOM 3010 O O . TRP A 1 389 ? 75.735 90.888 35.069 1.00 19.68 389 TRP A O 1
ATOM 3021 N N . PRO A 1 390 ? 76.699 92.412 36.403 1.00 17.54 390 PRO A N 1
ATOM 3022 C CA . PRO A 1 390 ? 76.526 93.434 35.366 1.00 18.60 390 PRO A CA 1
ATOM 3023 C C . PRO A 1 390 ? 77.165 93.108 34.020 1.00 18.69 390 PRO A C 1
ATOM 3024 O O . PRO A 1 390 ? 76.516 93.281 32.989 1.00 19.74 390 PRO A O 1
ATOM 3028 N N . MET A 1 391 ? 78.418 92.651 34.003 1.00 19.88 391 MET A N 1
ATOM 3029 C CA . MET A 1 391 ? 78.996 92.310 32.716 1.00 20.15 391 MET A CA 1
ATOM 3030 C C . MET A 1 391 ? 78.407 91.017 32.142 1.00 17.12 391 MET A C 1
ATOM 3031 O O . MET A 1 391 ? 78.338 90.846 30.925 1.00 19.73 391 MET A O 1
ATOM 3036 N N . PHE A 1 392 ? 77.917 90.139 33.017 1.00 19.52 392 PHE A N 1
ATOM 3037 C CA . PHE A 1 392 ? 77.297 88.892 32.559 1.00 18.66 392 PHE A CA 1
ATOM 3038 C C . PHE A 1 392 ? 75.994 89.179 31.811 1.00 16.45 392 PHE A C 1
ATOM 3039 O O . PHE A 1 392 ? 75.759 88.669 30.716 1.00 17.94 392 PHE A O 1
ATOM 3047 N N . VAL A 1 393 ? 75.153 90.022 32.400 1.00 18.41 393 VAL A N 1
ATOM 3048 C CA . VAL A 1 393 ? 73.946 90.469 31.725 1.00 18.08 393 VAL A CA 1
ATOM 3049 C C . VAL A 1 393 ? 74.253 91.333 30.498 1.00 16.20 393 VAL A C 1
ATOM 3050 O O . VAL A 1 393 ? 73.589 91.222 29.474 1.00 17.57 393 VAL A O 1
ATOM 3054 N N . ASP A 1 394 ? 75.263 92.195 30.596 1.00 18.15 394 ASP A N 1
ATOM 3055 C CA . ASP A 1 394 ? 75.592 93.043 29.453 1.00 20.93 394 ASP A CA 1
ATOM 3056 C C . ASP A 1 394 ? 76.022 92.240 28.215 1.00 16.13 394 ASP A C 1
ATOM 3057 O O . ASP A 1 394 ? 75.677 92.599 27.093 1.00 18.88 394 ASP A O 1
ATOM 3062 N N . ASP A 1 395 ? 76.730 91.139 28.427 1.00 18.71 395 ASP A N 1
ATOM 3063 C CA . ASP A 1 395 ? 77.067 90.267 27.307 1.00 22.01 395 ASP A CA 1
ATOM 3064 C C . ASP A 1 395 ? 75.827 89.624 26.678 1.00 19.14 395 ASP A C 1
ATOM 3065 O O . ASP A 1 395 ? 75.684 89.568 25.456 1.00 21.13 395 ASP A O 1
ATOM 3070 N N . ALA A 1 396 ? 74.902 89.164 27.521 1.00 18.56 396 ALA A N 1
ATOM 3071 C CA . ALA A 1 396 ? 73.656 88.623 27.005 1.00 19.47 396 ALA A CA 1
ATOM 3072 C C . ALA A 1 396 ? 72.897 89.689 26.218 1.00 15.38 396 ALA A C 1
ATOM 3073 O O . ALA A 1 396 ? 72.281 89.409 25.196 1.00 18.46 396 ALA A O 1
ATOM 3075 N N . TYR A 1 397 ? 72.943 90.923 26.716 1.00 17.90 397 TYR A N 1
ATOM 3076 C CA . TYR A 1 397 ? 72.306 92.046 26.048 1.00 16.81 397 TYR A CA 1
ATOM 3077 C C . TYR A 1 397 ? 72.929 92.284 24.669 1.00 17.64 397 TYR A C 1
ATOM 3078 O O . TYR A 1 397 ? 72.210 92.480 23.690 1.00 19.26 397 TYR A O 1
ATOM 3087 N N . ALA A 1 398 ? 74.261 92.254 24.612 1.00 20.58 398 ALA A N 1
ATOM 3088 C CA . ALA A 1 398 ? 74.968 92.384 23.333 1.00 21.29 398 ALA A CA 1
ATOM 3089 C C . ALA A 1 398 ? 74.502 91.321 22.349 1.00 20.59 398 ALA A C 1
ATOM 3090 O O . ALA A 1 398 ? 74.216 91.616 21.178 1.00 23.41 398 ALA A O 1
ATOM 3092 N N . THR A 1 399 ? 74.365 90.091 22.843 1.00 21.07 399 THR A N 1
ATOM 3093 C CA . THR A 1 399 ? 73.795 89.013 22.038 1.00 25.07 399 THR A CA 1
ATOM 3094 C C . THR A 1 399 ? 72.390 89.292 21.509 1.00 24.30 399 THR A C 1
ATOM 3095 O O . THR A 1 399 ? 72.123 89.081 20.330 1.00 24.18 399 THR A O 1
ATOM 3099 N N . PHE A 1 400 ? 71.477 89.760 22.368 1.00 21.74 400 PHE A N 1
ATOM 3100 C CA . PHE A 1 400 ? 70.137 90.092 21.895 1.00 23.70 400 PHE A CA 1
ATOM 3101 C C . PHE A 1 400 ? 70.114 91.251 20.907 1.00 21.02 400 PHE A C 1
ATOM 3102 O O . PHE A 1 400 ? 69.311 91.261 19.982 1.00 26.32 400 PHE A O 1
ATOM 3110 N N . LEU A 1 401 ? 71.020 92.215 21.078 1.00 24.47 401 LEU A N 1
ATOM 3111 C CA . LEU A 1 401 ? 71.136 93.278 20.092 1.00 27.11 401 LEU A CA 1
ATOM 3112 C C . LEU A 1 401 ? 71.624 92.660 18.778 1.00 24.98 401 LEU A C 1
ATOM 3113 O O . LEU A 1 401 ? 71.155 93.036 17.711 1.00 29.95 401 LEU A O 1
ATOM 3118 N N . ASP A 1 402 ? 72.545 91.699 18.886 1.00 27.90 402 ASP A N 1
ATOM 3119 C CA . ASP A 1 402 ? 73.070 90.951 17.732 1.00 31.11 402 ASP A CA 1
ATOM 3120 C C . ASP A 1 402 ? 72.010 90.029 17.123 1.00 34.11 402 ASP A C 1
ATOM 3121 O O . ASP A 1 402 ? 71.891 89.939 15.907 1.00 37.64 402 ASP A O 1
ATOM 3126 N N . LEU A 1 403 ? 71.250 89.339 17.971 1.00 32.28 403 LEU A N 1
ATOM 3127 C CA . LEU A 1 403 ? 70.163 88.485 17.503 1.00 36.67 403 LEU A CA 1
ATOM 3128 C C . LEU A 1 403 ? 69.105 89.341 16.834 1.00 34.78 403 LEU A C 1
ATOM 3129 O O . LEU A 1 403 ? 68.604 89.013 15.756 1.00 40.37 403 LEU A O 1
ATOM 3134 N N . GLU A 1 404 ? 68.756 90.432 17.502 1.00 35.38 404 GLU A N 1
ATOM 3135 C CA . GLU A 1 404 ? 67.814 91.384 16.962 1.00 35.10 404 GLU A CA 1
ATOM 3136 C C . GLU A 1 404 ? 68.353 91.797 15.617 1.00 37.47 404 GLU A C 1
ATOM 3137 O O . GLU A 1 404 ? 67.608 91.998 14.675 1.00 36.84 404 GLU A O 1
ATOM 3143 N N . HIS A 1 405 ? 69.671 91.905 15.535 1.00 40.86 405 HIS A N 1
ATOM 3144 C CA . HIS A 1 405 ? 70.316 92.199 14.279 1.00 36.31 405 HIS A CA 1
ATOM 3145 C C . HIS A 1 405 ? 70.035 91.074 13.312 1.00 43.07 405 HIS A C 1
ATOM 3146 O O . HIS A 1 405 ? 69.461 91.293 12.230 1.00 45.78 405 HIS A O 1
ATOM 3153 N N . HIS A 1 406 ? 70.393 89.851 13.689 1.00 41.05 406 HIS A N 1
ATOM 3154 C CA . HIS A 1 406 ? 70.082 88.711 12.857 1.00 37.84 406 HIS A CA 1
ATOM 3155 C C . HIS A 1 406 ? 68.641 88.726 12.439 1.00 41.32 406 HIS A C 1
ATOM 3156 O O . HIS A 1 406 ? 68.281 88.174 11.380 1.00 45.01 406 HIS A O 1
#

Organism: Pseudomonas aeruginosa (strain ATCC 15692 / DSM 22644 / CIP 104116 / JCM 14847 / LMG 12228 / 1C / PRS 101 / PAO1) (NCBI:txid208964)

B-factor: mean 25.02, std 9.74, range [11.27, 63.77]

Secondary structure (DSSP, 8-state):
-HHHHHHHHHH---SS--S--HHHHHHHHHHHHH-S-HHHHHHHHHHTTHHHHHHHH--SHHHHHHHHHHHHHH-STTHHHHHHHHHHHGGG---TT-SGGGTTS-HHHHHHHHHHHHHHHHHHT--SPPP-PPPP---SSSS-SHHHH---GGGSPPPPHHHHHHHHTT-HHHHHHTS---S-HHHHHHTS-HHHHHHHHHHHHHSBP--S-GGGSSSSPPBHHHHHHHHHHHHT--HHHHHHHHHHHHHT--HHHHHHHHHHHHSTT----EETTTTEEHHHHHHTTTTTTTS-HHHHHH--HHHHHHHHTSHHHHHHHHHHHHHHHHHHHHTS-GGG-HHHHHH-TT--TGGGGS-GGGS-HHHHHHHHHHHHS-TTSS---SSHHHHHHHHHHHHHHHHH-

Nearest PDB structures (foldseek):
  4luq-assembly1_A  TM=9.835E-01  e=1.724E-56  Pseudomonas aeruginosa PAO1
  5ulo-assembly1_B  TM=2.886E-01  e=6.755E+00  Homo sapiens
  7r5j-assembly1_00  TM=1.707E-01  e=3.485E+00  Homo sapiens

Radius of gyration: 22.93 Å; Cα contacts (8 Å, |Δi|>4): 697; chains: 1; bounding box: 66×61×44 Å

InterPro domains:
  IPR054338 Peptidoglycan muramidase Tse3, catalytic domain [PF22115] (144-332)
  IPR054356 Peptidoglycan muramidase Tse3, N-terminal domain [PF22120] (2-119)

GO terms:
  GO:0003796 lysozyme activity (F, IMP)
  GO:0003796 lysozyme activity (F, IDA)
  GO:0033644 host cell membrane (C, EXP)
  GO:0005576 extracellular region (C, EXP)

Foldseek 3Di:
DVLLVLLCVQLDADPHRPANDPVSLVVNLVSLLVDPCNQVSLVVCVVVVNLLSNLLRQADLVSLLSNLLQSLLPDDPCNVVNLVSNVVSCVVPHCRNCDQLNVQARNSLSSQLLNLQSVLCVVLPFLDAADQQDADPDAWAFLAACLRHVDFLSNDDQDPPVLVVCVVVVPPVSVCRQFFRDDDLVVVVVPDDLVNLLVSLCSRFRHFWSAPRQSSGSDGGGTNVRLLCSLCVVLQEHSLLLSLLQSLVRRRDHSSNSNCQLCCCPDPNNDQWQHDRNRHTLVLCLVVVQQPSRHPPVSSVPGDSSNSSSRCSGSSSVSSSSSVVLSVLLVVLLVDDVVVQVLLCVVQVQFDSVCSNHYPVPGDLSVSLQSQQCSVDPHPPNDGDDPRSVSSSVSSVSSVVSVVD

Solvent-accessible surface area: 17974 Å² total; per-residue (Å²): 52,88,18,4,96,73,0,59,77,13,4,50,105,67,219,88,52,199,117,22,54,129,106,31,1,128,119,0,14,48,12,4,49,129,8,135,65,22,36,48,0,2,38,32,0,43,190,60,36,12,0,47,87,0,15,85,61,4,47,28,32,74,19,9,17,33,1,5,2,0,1,0,20,55,4,90,137,21,44,124,35,0,81,68,0,3,76,112,3,39,134,121,135,70,125,10,0,61,19,96,30,38,91,59,0,68,13,37,32,4,1,29,0,0,8,37,0,16,65,0,1,52,161,29,39,0,23,61,59,19,80,118,29,126,42,35,170,43,107,132,28,53,19,1,0,2,0,0,16,27,58,8,2,20,95,16,91,97,18,64,154,35,18,84,89,98,38,128,105,163,44,104,77,8,56,97,109,8,38,88,45,26,71,102,30,44,38,32,20,92,145,33,50,100,95,59,35,10,69,20,0,92,30,0,20,30,4,37,6,15,20,9,1,62,27,3,1,73,32,96,29,0,17,0,40,88,0,1,24,2,0,4,187,97,13,61,4,5,43,28,0,0,0,0,0,0,0,0,20,0,0,12,1,11,70,44,10,2,6,48,2,17,40,24,0,25,35,161,126,42,24,83,18,32,0,2,0,0,19,7,50,0,29,25,4,82,149,80,103,1,8,43,24,4,4,32,131,114,14,50,217,65,28,55,65,47,0,10,0,0,0,1,2,0,2,0,0,0,0,1,0,0,0,74,22,0,22,72,0,0,64,41,0,38,143,58,46,35,192,159,6,85,132,0,118,61,55,16,101,71,12,61,18,212,22,0,59,28,17,2,182,116,18,41,86,13,0,2,54,0,0,0,0,0,22,73,36,185,30,16,54,17,85,52,20,139,30,23,6,115,1,0,4,39,0,12,40,9,8,66,56,29,105,144,141